Protein AF-A0AAJ2UQ32-F1 (afdb_monomer)

InterPro domains:
  IPR013517 FG-GAP repeat [PF13517] (198-259)
  IPR013517 FG-GAP repeat [PF13517] (308-376)
  IPR028994 Integrin alpha, N-terminal [G3DSA:2.130.10.130] (5-109)
  IPR028994 Integrin alpha, N-terminal [G3DSA:2.130.10.130] (181-383)
  IPR028994 Integrin alpha, N-terminal [SSF69318] (9-377)

Foldseek 3Di:
DPADDDLPAADAAAFAQAEPDACAQQRNHFHKFWWKAFQPPDDAPDPVQFGQIKIKIFAFALVGTDSSHIDIDGSPHPQADVDFWGFFWHWFQQQPSRHIWTQTPQKIFHGYRRGTDDIANRNFPDADWAQQALPSHIKGWGWDQPDDAQLQRIWTAIQADNADPNRHGPDIAAIHGLPQSVVVHDPRRSAWDWDWDFQQLPRRIKIWIFYPDLFAFTKIWIWRAHDDHRRTDPDTDIDGTADEKDWWQLQLPNTIKIKGAYQPTFNPDDVSVPDPPVGPQWIWIGHSDPDDIDIARLVAHRYWDWDALPLPNTIWIWHFHQLKIKTFHRHNVGTYNVPIDIAHDPVRPPNADSLQRGKDWRDWADRSPPNGTKTKIFGFSVSDDIGNRHTQWMWIDHRPDSDIHTDGPDRPPPDD

Solvent-accessible surface area (backbone atoms only — not comparable to full-atom values): 21615 Å² total; per-residue (Å²): 130,82,78,55,76,64,68,84,57,71,46,79,65,65,67,26,87,37,36,87,42,70,35,8,25,22,7,64,53,31,20,35,50,47,36,28,31,35,41,69,90,57,87,54,87,46,94,86,63,44,35,48,34,31,39,40,38,30,40,32,29,84,82,27,71,39,76,31,30,45,49,75,47,51,56,88,38,87,67,51,42,96,61,53,78,56,41,59,47,59,53,39,32,38,56,66,72,27,22,16,20,35,54,47,61,27,13,42,33,34,34,29,44,71,30,76,74,53,62,29,86,29,87,83,48,58,64,49,65,39,26,34,68,44,82,81,42,30,22,29,43,30,79,42,83,68,67,88,48,55,72,65,19,29,26,38,28,30,37,31,39,45,24,46,92,80,68,46,51,64,45,73,46,48,79,28,71,22,70,41,44,76,68,73,44,66,67,75,66,29,48,65,46,80,47,67,39,36,48,63,48,81,61,21,25,16,36,40,40,29,45,64,60,84,34,57,68,42,58,25,33,41,32,46,34,22,94,34,76,23,37,19,44,90,68,54,57,77,44,73,46,29,66,20,63,38,52,36,26,25,41,53,82,76,24,16,18,39,39,36,16,35,32,75,65,67,64,81,46,96,72,68,77,66,66,56,79,89,33,57,55,25,37,37,35,44,47,34,61,99,50,80,65,45,78,45,65,66,84,61,41,20,54,49,45,41,38,28,29,72,55,78,74,25,15,25,46,36,31,27,38,84,33,30,35,39,38,26,40,36,32,83,83,28,71,46,63,91,63,48,48,76,46,66,44,90,62,64,75,86,80,46,59,78,75,40,23,60,50,44,83,52,49,55,44,43,26,36,73,81,56,28,20,28,39,33,34,33,27,19,86,84,49,45,80,56,68,45,56,14,45,56,33,35,34,35,34,47,45,76,54,90,48,79,52,61,48,53,56,60,68,90,58,95,65,136

Secondary structure (DSSP, 8-state):
-PPPP---SPPPPP--S---STT-SS-SSS--EEEEEE-TTSPP--TT----EEEEEEPP-TT---TTSEEEE-TTSTTS-S---SEE--EE-SSSSSS-EEE-SSEEE---BTB---EEE-TT--SEEE-SSSSSS-EEEEEEE--SSGGGSEEEEEEESSPPTTS--SEEPPPEE-HHHHTT-S-TT--EEEEEE-SSSSSSPEEEEEE--SS--EEEEEE-BSSSGGGB-S--PEEEEESEEEEE-SSSSSS-EEEEE--------TTTT---TTTTT-EEEEPSSSPPPEEE--S--S-EEEE-SSSSSSPEEEEEETTEEEEEPP-TT---STT-EEEE-TTBTTTB-GGG---EEEEEE-SSSSSS-EEEEEE-TT---SGGG---EEEEEPTTS--EEEE------S--

Nearest PDB structures (foldseek):
  3sre-assembly1_A  TM=5.025E-01  e=5.076E-03  synthetic construct
  4q1u-assembly1_A  TM=4.813E-01  e=8.982E-03  hybrid
  6gmu-assembly1_A  TM=4.530E-01  e=6.247E-03  Homo sapiens
  1v04-assembly1_A  TM=5.105E-01  e=2.285E-02  Homo sapiens
  3srg-assembly1_A  TM=4.158E-01  e=3.352E-03  synthetic construct

Radius of gyration: 20.64 Å; Cα contacts (8 Å, |Δi|>4): 1176; chains: 1; bounding box: 50×51×58 Å

Structure (mmCIF, N/CA/C/O backbone):
data_AF-A0AAJ2UQ32-F1
#
_entry.id   AF-A0AAJ2UQ32-F1
#
loop_
_atom_site.group_PDB
_atom_site.id
_atom_site.type_symbol
_atom_site.label_atom_id
_atom_site.label_alt_id
_atom_site.label_comp_id
_atom_site.label_asym_id
_atom_site.label_entity_id
_atom_site.label_seq_id
_atom_site.pdbx_PDB_ins_code
_atom_site.Cartn_x
_atom_site.Cartn_y
_atom_site.Cartn_z
_atom_site.occupancy
_atom_site.B_iso_or_equiv
_atom_site.auth_seq_id
_atom_site.auth_comp_id
_atom_site.auth_asym_id
_atom_site.auth_atom_id
_atom_site.pdbx_PDB_model_num
ATOM 1 N N . LEU A 1 1 ? -12.342 20.508 19.564 1.00 30.36 1 LEU A N 1
ATOM 2 C CA . LEU A 1 1 ? -12.877 19.156 19.834 1.00 30.36 1 LEU A CA 1
ATOM 3 C C . LEU A 1 1 ? -11.964 18.574 20.886 1.00 30.36 1 LEU A C 1
ATOM 5 O O . LEU A 1 1 ? -10.768 18.510 20.626 1.00 30.36 1 LEU A O 1
ATOM 9 N N . ASP A 1 2 ? -12.484 18.287 22.076 1.00 24.38 2 ASP A N 1
ATOM 10 C CA . ASP A 1 2 ? -11.671 17.660 23.118 1.00 24.38 2 ASP A CA 1
ATOM 11 C C . ASP A 1 2 ? -11.138 16.322 22.582 1.00 24.38 2 ASP A C 1
ATOM 13 O O . ASP A 1 2 ? -11.898 15.600 21.927 1.0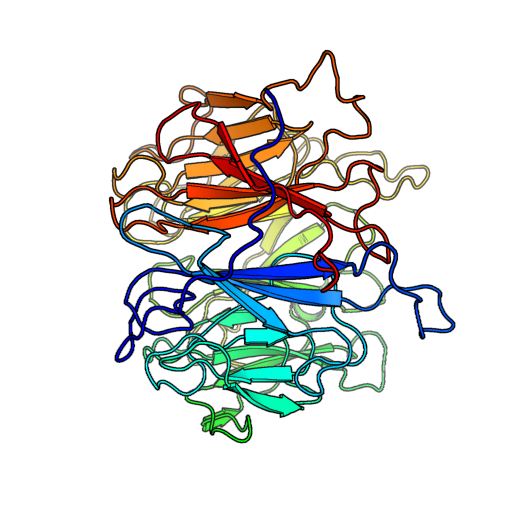0 24.38 2 ASP A O 1
ATOM 17 N N . PRO A 1 3 ? -9.843 16.007 22.768 1.00 32.59 3 PRO A N 1
ATOM 18 C CA . PRO A 1 3 ? -9.281 14.750 22.299 1.00 32.59 3 PRO A CA 1
ATOM 19 C C . PRO A 1 3 ? -10.086 13.597 22.896 1.00 32.59 3 PRO A C 1
ATOM 21 O O . PRO A 1 3 ? -10.308 13.549 24.109 1.00 32.59 3 PRO A O 1
ATOM 24 N N . VAL A 1 4 ? -10.548 12.700 22.020 1.00 36.00 4 VAL A N 1
ATOM 25 C CA . VAL A 1 4 ? -11.242 11.474 22.408 1.00 36.00 4 VAL A CA 1
ATOM 26 C C . VAL A 1 4 ? -10.389 10.782 23.462 1.00 36.00 4 VAL A C 1
ATOM 28 O O . VAL A 1 4 ? -9.192 10.559 23.273 1.00 36.00 4 VAL A O 1
ATOM 31 N N . THR A 1 5 ? -11.015 10.541 24.609 1.00 35.03 5 THR A N 1
ATOM 32 C CA . THR A 1 5 ? -10.413 9.955 25.800 1.00 35.03 5 THR A CA 1
ATOM 33 C C . THR A 1 5 ? -9.577 8.734 25.453 1.00 35.03 5 THR A C 1
ATOM 35 O O . THR A 1 5 ? -10.046 7.830 24.765 1.00 35.03 5 THR A O 1
ATOM 38 N N . THR A 1 6 ? -8.364 8.702 25.994 1.00 40.03 6 THR A N 1
ATOM 39 C CA . THR A 1 6 ? -7.440 7.575 25.963 1.00 40.03 6 THR A CA 1
ATOM 40 C C . THR A 1 6 ? -8.150 6.245 26.254 1.00 40.03 6 THR A C 1
ATOM 42 O O . THR A 1 6 ? -8.685 6.077 27.354 1.00 40.03 6 THR A O 1
ATOM 45 N N . PRO A 1 7 ? -8.134 5.272 25.329 1.00 41.94 7 PRO A N 1
ATOM 46 C CA . PRO A 1 7 ? -8.590 3.907 25.580 1.00 41.94 7 PRO A CA 1
ATOM 47 C C . PRO A 1 7 ? -7.756 3.231 26.685 1.00 41.94 7 PRO A C 1
ATOM 49 O O . PRO A 1 7 ? -6.704 2.642 26.420 1.00 41.94 7 PRO A O 1
ATOM 52 N N . SER A 1 8 ? -8.207 3.339 27.938 1.00 46.75 8 SER A N 1
ATOM 53 C CA . SER A 1 8 ? -7.511 2.802 29.122 1.00 46.75 8 SER A CA 1
ATOM 54 C C . SER A 1 8 ? -7.801 1.314 29.384 1.00 46.75 8 SER A C 1
ATOM 56 O O . SER A 1 8 ? -7.011 0.649 30.049 1.00 46.75 8 SER A O 1
ATOM 58 N N . ALA A 1 9 ? -8.879 0.754 28.826 1.00 50.78 9 ALA A N 1
ATOM 59 C CA . ALA A 1 9 ? -9.189 -0.671 28.937 1.00 50.78 9 ALA A CA 1
ATOM 60 C C . ALA A 1 9 ? -8.968 -1.377 27.594 1.00 50.78 9 ALA A C 1
ATOM 62 O O . ALA A 1 9 ? -9.496 -0.931 26.579 1.00 50.78 9 ALA A O 1
ATOM 63 N N . SER A 1 10 ? -8.202 -2.473 27.606 1.00 65.00 10 SER A N 1
ATOM 64 C CA . SER A 1 10 ? -8.170 -3.424 26.493 1.00 65.00 10 SER A CA 1
ATOM 65 C C . SER A 1 10 ? -9.403 -4.318 26.597 1.00 65.00 10 SER A C 1
ATOM 67 O O . SER A 1 10 ? -9.544 -5.045 27.584 1.00 65.00 10 SER A O 1
ATOM 69 N N . ALA A 1 11 ? -10.296 -4.271 25.613 1.00 74.50 11 ALA A N 1
ATOM 70 C CA . ALA A 1 11 ? -11.340 -5.276 25.461 1.00 74.50 11 ALA A CA 1
ATOM 71 C C . ALA A 1 11 ? -10.724 -6.610 24.982 1.00 74.50 11 ALA A C 1
ATOM 73 O O . ALA A 1 11 ? -9.610 -6.612 24.443 1.00 74.50 11 ALA A O 1
ATOM 74 N N . PRO A 1 12 ? -11.395 -7.758 25.201 1.00 81.25 12 PRO A N 1
ATOM 75 C CA . PRO A 1 12 ? -10.950 -9.032 24.648 1.00 81.25 12 PRO A CA 1
ATOM 76 C C . PRO A 1 12 ? -10.906 -8.992 23.118 1.00 81.25 12 PRO A C 1
ATOM 78 O O . PRO A 1 12 ? -11.833 -8.483 22.495 1.00 81.25 12 PRO A O 1
ATOM 81 N N . VAL A 1 13 ? -9.863 -9.583 22.534 1.00 84.19 13 VAL A N 1
ATOM 82 C CA . VAL A 1 13 ? -9.741 -9.764 21.080 1.00 84.19 13 VAL A CA 1
ATOM 83 C C . VAL A 1 13 ? -10.882 -10.665 20.582 1.00 84.19 13 VAL A C 1
ATOM 85 O O . VAL A 1 13 ? -11.048 -11.763 21.140 1.00 84.19 13 VAL A O 1
ATOM 88 N N . PRO A 1 14 ? -11.680 -10.235 19.585 1.00 86.81 14 PRO A N 1
ATOM 89 C CA . PRO A 1 14 ? -12.661 -11.099 18.942 1.00 86.81 14 PRO A CA 1
ATOM 90 C C . PRO A 1 14 ? -11.961 -12.301 18.311 1.00 86.81 14 PRO A C 1
ATOM 92 O O . PRO A 1 14 ? -10.811 -12.204 17.889 1.00 86.81 14 PRO A O 1
ATOM 95 N N . ARG A 1 15 ? -12.633 -13.453 18.297 1.00 89.44 15 ARG A N 1
ATOM 96 C CA . ARG A 1 15 ? -12.038 -14.689 17.787 1.00 89.44 15 ARG A CA 1
ATOM 97 C C . ARG A 1 15 ? -12.718 -15.133 16.516 1.00 89.44 15 ARG A C 1
ATOM 99 O O . ARG A 1 15 ? -13.908 -15.446 16.545 1.00 89.44 15 ARG A O 1
ATOM 106 N N . GLY A 1 16 ? -11.926 -15.236 15.466 1.00 88.12 16 GLY A N 1
ATOM 107 C CA . GLY A 1 16 ? -12.342 -15.729 14.176 1.00 88.12 16 GLY A CA 1
ATOM 108 C C . GLY A 1 16 ? -11.910 -17.157 13.869 1.00 88.12 16 GLY A C 1
ATOM 109 O O . GLY A 1 16 ? -11.142 -17.780 14.609 1.00 88.12 16 GLY A O 1
ATOM 110 N N . SER A 1 17 ? -12.405 -17.682 12.753 1.00 88.88 17 SER A N 1
ATOM 111 C CA . SER A 1 17 ? -12.054 -19.012 12.229 1.00 88.88 17 SER A CA 1
ATOM 112 C C . SER A 1 17 ? -11.222 -18.961 10.945 1.00 88.88 17 SER A C 1
ATOM 114 O O . SER A 1 17 ? -11.033 -20.004 10.322 1.00 88.88 17 SER A O 1
ATOM 116 N N . GLY A 1 18 ? -10.765 -17.767 10.562 1.00 88.38 18 GLY A N 1
ATOM 117 C CA . GLY A 1 18 ? -10.117 -17.486 9.286 1.00 8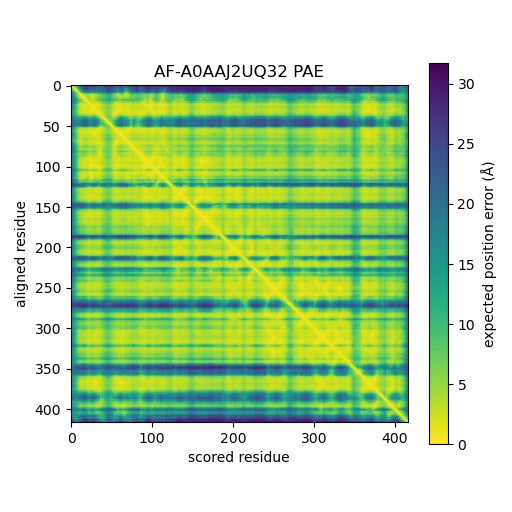8.38 18 GLY A CA 1
ATOM 118 C C . GLY A 1 18 ? -11.063 -16.748 8.334 1.00 88.38 18 GLY A C 1
ATOM 119 O O . GLY A 1 18 ? -12.286 -16.830 8.466 1.00 88.38 18 GLY A O 1
ATOM 120 N N . SER A 1 19 ? -10.486 -16.021 7.385 1.00 89.31 19 SER A N 1
ATOM 121 C CA . SER A 1 19 ? -11.124 -14.980 6.591 1.00 89.31 19 SER A CA 1
ATOM 122 C C . SER A 1 19 ? -10.452 -14.819 5.228 1.00 89.31 19 SER A C 1
ATOM 124 O O . SER A 1 19 ? -9.348 -15.293 4.989 1.00 89.31 19 SER A O 1
ATOM 126 N N . ARG A 1 20 ? -11.154 -14.145 4.314 1.00 84.69 20 ARG A N 1
ATOM 127 C CA . ARG A 1 20 ? -10.602 -13.650 3.041 1.00 84.69 20 ARG A CA 1
ATOM 128 C C . ARG A 1 20 ? -10.469 -12.129 3.019 1.00 84.69 20 ARG A C 1
ATOM 130 O O . ARG A 1 20 ? -10.075 -11.571 2.000 1.00 84.69 20 ARG A O 1
ATOM 137 N N . ALA A 1 21 ? -10.874 -11.454 4.09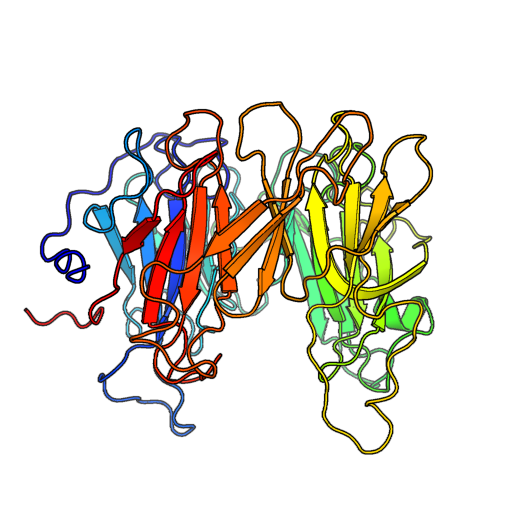4 1.00 84.25 21 ALA A N 1
ATOM 138 C CA . ALA A 1 21 ? -10.727 -10.016 4.202 1.00 84.25 21 ALA A CA 1
ATOM 139 C C . ALA A 1 21 ? -9.238 -9.667 4.294 1.00 84.25 21 ALA A C 1
ATOM 141 O O . ALA A 1 21 ? -8.479 -10.287 5.041 1.00 84.25 21 ALA A O 1
ATOM 142 N N . ALA A 1 22 ? -8.821 -8.666 3.523 1.00 85.56 22 ALA A N 1
ATOM 143 C CA . ALA A 1 22 ? -7.452 -8.186 3.569 1.00 85.56 22 ALA A CA 1
ATOM 144 C C . ALA A 1 22 ? -7.122 -7.656 4.974 1.00 85.56 22 ALA A C 1
ATOM 146 O O . ALA A 1 22 ? -7.891 -6.886 5.550 1.00 85.56 22 ALA A O 1
ATOM 147 N N . ALA A 1 23 ? -5.945 -8.025 5.485 1.00 92.69 23 ALA A N 1
ATOM 148 C CA . ALA A 1 23 ? -5.441 -7.630 6.801 1.00 92.69 23 ALA A CA 1
ATOM 149 C C . ALA A 1 23 ? -6.304 -8.029 8.010 1.00 92.69 23 ALA A C 1
ATOM 151 O O . ALA A 1 23 ? -6.255 -7.344 9.025 1.00 92.69 23 ALA A O 1
ATOM 152 N N . ASP A 1 24 ? -7.079 -9.103 7.928 1.00 96.06 24 ASP A N 1
ATOM 153 C CA . ASP A 1 24 ? -7.807 -9.650 9.074 1.00 96.06 24 ASP A CA 1
ATOM 154 C C . ASP A 1 24 ? -6.916 -10.626 9.867 1.00 96.06 24 ASP A C 1
ATOM 156 O O . ASP A 1 24 ? -6.761 -11.797 9.514 1.00 96.06 24 ASP A O 1
ATOM 160 N N . VAL A 1 25 ? -6.266 -10.124 10.917 1.00 96.62 25 VAL A N 1
ATOM 161 C CA . VAL A 1 25 ? -5.243 -10.848 11.687 1.00 96.62 25 VAL A CA 1
ATOM 162 C C . VAL A 1 25 ? -5.879 -11.838 12.661 1.00 96.62 25 VAL A C 1
ATOM 164 O O . VAL A 1 25 ? -5.279 -12.874 12.975 1.00 96.62 25 VAL A O 1
ATOM 167 N N . ASN A 1 26 ? -7.076 -11.534 13.176 1.00 95.19 26 ASN A N 1
ATOM 168 C CA . ASN A 1 26 ? -7.810 -12.418 14.087 1.00 95.19 26 ASN A CA 1
ATOM 169 C C . ASN A 1 26 ? -8.821 -13.348 13.393 1.00 95.19 26 ASN A C 1
ATOM 171 O O . ASN A 1 26 ? -9.404 -14.211 14.065 1.00 95.19 26 ASN A O 1
ATOM 175 N N . GLY A 1 27 ? -8.976 -13.213 12.076 1.00 95.19 27 GLY A N 1
ATOM 176 C CA . GLY A 1 27 ? -9.817 -14.017 11.197 1.00 95.19 27 GLY A CA 1
ATOM 177 C C . GLY A 1 27 ? -11.308 -13.858 11.475 1.00 95.19 27 GLY A C 1
ATOM 178 O O . GLY A 1 27 ? -12.051 -14.824 11.257 1.00 95.19 27 GLY A O 1
ATOM 179 N N . ASP A 1 28 ? -11.731 -12.745 12.091 1.00 94.44 28 ASP A N 1
ATOM 180 C CA . ASP A 1 28 ? -13.123 -12.497 12.513 1.00 94.44 28 ASP A CA 1
ATOM 181 C C . ASP A 1 28 ? -14.022 -11.947 11.394 1.00 94.44 28 ASP A C 1
ATOM 183 O O . ASP A 1 28 ? -15.197 -11.622 11.594 1.00 94.44 28 ASP A O 1
ATOM 187 N N . GLU A 1 29 ? -13.450 -11.963 10.201 1.00 94.31 29 GLU A N 1
ATOM 188 C CA . GLU A 1 29 ? -13.912 -11.480 8.930 1.00 94.31 29 GLU A CA 1
ATOM 189 C C . GLU A 1 29 ? -13.799 -9.966 8.725 1.00 94.31 29 GLU A C 1
ATOM 191 O O . GLU A 1 29 ? -13.935 -9.549 7.575 1.00 94.31 29 GLU A O 1
ATOM 196 N N . TYR A 1 30 ? -13.570 -9.145 9.752 1.00 94.94 30 TYR A N 1
ATOM 197 C CA . TYR A 1 30 ? -13.379 -7.700 9.604 1.00 94.94 30 TYR A CA 1
ATOM 198 C C . TYR A 1 30 ? -11.902 -7.390 9.383 1.00 94.94 30 TYR A C 1
ATOM 200 O O . TYR A 1 30 ? -11.022 -8.034 9.940 1.00 94.94 30 TYR A O 1
ATOM 208 N N . ALA A 1 31 ? -11.607 -6.401 8.544 1.00 94.94 31 ALA A N 1
ATOM 209 C CA . ALA A 1 31 ? -10.222 -6.000 8.373 1.00 94.94 31 ALA A CA 1
ATOM 210 C C . ALA A 1 31 ? -9.672 -5.379 9.663 1.00 94.94 31 ALA A C 1
ATOM 212 O O . ALA A 1 31 ? -10.383 -4.648 10.352 1.00 94.94 31 ALA A O 1
ATOM 213 N N . ASP A 1 32 ? -8.386 -5.589 9.937 1.00 94.75 32 ASP A N 1
ATOM 214 C CA . ASP A 1 32 ? -7.699 -4.969 11.063 1.00 94.75 32 ASP A CA 1
ATOM 215 C C . ASP A 1 32 ? -6.752 -3.860 10.602 1.00 94.75 32 ASP A C 1
ATOM 217 O O . ASP A 1 32 ? -6.238 -3.834 9.475 1.00 94.75 32 ASP A O 1
ATOM 221 N N . LEU A 1 33 ? -6.486 -2.928 11.515 1.00 92.81 33 LEU A N 1
ATOM 222 C CA . LEU A 1 33 ? -5.467 -1.904 11.339 1.00 92.81 33 LEU A CA 1
ATOM 223 C C . LEU A 1 33 ? -4.183 -2.325 12.055 1.00 92.81 33 LEU A C 1
ATOM 225 O O . LEU A 1 33 ? -4.141 -2.384 13.287 1.00 92.81 33 LEU A O 1
ATOM 229 N N . VAL A 1 34 ? -3.113 -2.530 11.285 1.00 91.56 34 VAL A N 1
ATOM 230 C CA . VAL A 1 34 ? -1.769 -2.813 11.805 1.00 91.56 34 VAL A CA 1
ATOM 231 C C . VAL A 1 34 ? -0.852 -1.618 11.576 1.00 91.56 34 VAL A C 1
ATOM 233 O O . VAL A 1 34 ? -0.729 -1.115 10.459 1.00 91.56 34 VAL A O 1
ATOM 236 N N . PHE A 1 35 ? -0.194 -1.153 12.635 1.00 87.50 35 PHE A N 1
ATOM 237 C CA . PHE A 1 35 ? 0.682 0.014 12.562 1.00 87.50 35 PHE A CA 1
ATOM 238 C C . PHE A 1 35 ? 1.846 -0.065 13.546 1.00 87.50 35 PHE A C 1
ATOM 240 O O . PHE A 1 35 ? 1.761 -0.667 14.619 1.00 87.50 35 PHE A O 1
ATOM 247 N N . ALA A 1 36 ? 2.930 0.609 13.187 1.00 84.38 36 ALA A N 1
ATOM 248 C CA . ALA A 1 36 ? 4.122 0.782 13.988 1.00 84.38 36 ALA A CA 1
ATOM 249 C C . ALA A 1 36 ? 4.207 2.235 14.490 1.00 84.38 36 ALA A C 1
ATOM 251 O O . ALA A 1 36 ? 4.143 3.174 13.697 1.00 84.38 36 ALA A O 1
ATOM 252 N N . ALA A 1 37 ? 4.360 2.437 15.801 1.00 78.88 37 ALA A N 1
ATOM 253 C CA . ALA A 1 37 ? 4.411 3.764 16.422 1.00 78.88 37 ALA A CA 1
ATOM 254 C C . ALA A 1 37 ? 5.644 3.923 17.331 1.00 78.88 37 ALA A C 1
ATOM 256 O O . ALA A 1 37 ? 5.989 2.994 18.069 1.00 78.88 37 ALA A O 1
ATOM 257 N N . PRO A 1 38 ? 6.319 5.087 17.332 1.00 74.69 38 PRO A N 1
ATOM 258 C CA . PRO A 1 38 ? 7.518 5.293 18.138 1.00 74.69 38 PRO A CA 1
ATOM 259 C C . PRO A 1 38 ? 7.199 5.243 19.639 1.00 74.69 38 PRO A C 1
ATOM 261 O O . PRO A 1 38 ? 6.176 5.755 20.099 1.00 74.69 38 PRO A O 1
ATOM 264 N N . ALA A 1 39 ? 8.106 4.693 20.450 1.00 71.31 39 ALA A N 1
ATOM 265 C CA . ALA A 1 39 ? 7.943 4.630 21.902 1.00 71.31 39 ALA A CA 1
ATOM 266 C C . ALA A 1 39 ? 8.249 5.967 22.596 1.00 71.31 39 ALA A C 1
ATOM 268 O O . ALA A 1 39 ? 9.244 6.128 23.305 1.00 71.31 39 ALA A O 1
ATOM 269 N N . ILE A 1 40 ? 7.389 6.966 22.387 1.00 63.38 40 ILE A N 1
ATOM 270 C CA . ILE A 1 40 ? 7.605 8.335 22.868 1.00 63.38 40 ILE A CA 1
ATOM 271 C C . ILE A 1 40 ? 7.699 8.401 24.400 1.00 63.38 40 ILE A C 1
ATOM 273 O O . ILE A 1 40 ? 6.720 8.224 25.127 1.00 63.38 40 ILE A O 1
ATOM 277 N N . GLY A 1 41 ? 8.878 8.790 24.893 1.00 57.78 41 GLY A N 1
ATOM 278 C CA . GLY A 1 41 ? 9.142 8.996 26.319 1.00 57.78 41 GLY A CA 1
ATOM 279 C C . GLY A 1 41 ? 9.594 7.747 27.073 1.00 57.78 41 GLY A C 1
ATOM 280 O O . GLY A 1 41 ? 9.818 7.849 28.277 1.00 57.78 41 GLY A O 1
ATOM 281 N N . GLU A 1 42 ? 9.759 6.617 26.386 1.00 61.59 42 GLU A N 1
ATOM 282 C CA . GLU A 1 42 ? 10.541 5.492 26.897 1.00 61.59 42 GLU A CA 1
ATOM 283 C C . GLU A 1 42 ? 12.040 5.745 26.636 1.00 61.59 42 GLU A C 1
ATOM 285 O O . GLU A 1 42 ? 12.390 6.408 25.649 1.00 61.59 42 GLU A O 1
ATOM 290 N N . PRO A 1 43 ? 12.949 5.268 27.507 1.00 54.97 43 PRO A N 1
ATOM 291 C CA . PRO A 1 43 ? 14.382 5.329 27.245 1.00 54.97 43 PRO A CA 1
ATOM 292 C C . PRO A 1 43 ? 14.702 4.577 25.948 1.00 54.97 43 PRO A C 1
ATOM 294 O O . PRO A 1 43 ? 14.373 3.399 25.829 1.00 54.97 43 PRO A O 1
ATOM 297 N N . SER A 1 44 ? 15.361 5.235 24.989 1.00 58.06 44 SER A N 1
ATOM 298 C CA . SER A 1 44 ? 15.959 4.497 23.875 1.00 58.06 44 SER A CA 1
ATOM 299 C C . SER A 1 44 ? 17.171 3.720 24.389 1.00 58.06 44 SER A C 1
ATOM 301 O O . SER A 1 44 ? 17.968 4.242 25.173 1.00 58.06 44 SER A O 1
ATOM 303 N N . THR A 1 45 ? 17.288 2.466 23.960 1.00 52.66 45 THR A N 1
ATOM 304 C CA . THR A 1 45 ? 18.494 1.651 24.155 1.00 52.66 45 THR A CA 1
ATOM 305 C C . THR A 1 45 ? 19.409 1.672 22.927 1.00 52.66 45 THR A C 1
ATOM 307 O O . THR A 1 45 ? 20.502 1.112 22.992 1.00 52.66 45 THR A O 1
ATOM 310 N N . ASP A 1 46 ? 18.999 2.337 21.838 1.00 59.56 46 ASP A N 1
ATOM 311 C CA . ASP A 1 46 ? 19.768 2.438 20.598 1.00 59.56 46 ASP A CA 1
ATOM 312 C C . ASP A 1 46 ? 20.802 3.585 20.702 1.00 59.56 46 ASP A C 1
ATOM 314 O O . ASP A 1 46 ? 20.424 4.732 20.980 1.00 59.56 46 ASP A O 1
ATOM 318 N N . PRO A 1 47 ? 22.107 3.309 20.503 1.00 54.00 47 PRO A N 1
ATOM 319 C CA . PRO A 1 47 ? 23.154 4.330 20.491 1.00 54.00 47 PRO A CA 1
ATOM 320 C C . PRO A 1 47 ? 22.970 5.411 19.411 1.00 54.00 47 PRO A C 1
ATOM 322 O O . PRO A 1 47 ? 23.498 6.509 19.593 1.00 54.00 47 PRO A O 1
ATOM 325 N N . ASP A 1 48 ? 22.201 5.144 18.350 1.00 57.66 48 ASP A N 1
ATOM 326 C CA . ASP A 1 48 ? 21.920 6.097 17.266 1.00 57.66 48 ASP A CA 1
ATOM 327 C C . ASP A 1 48 ? 20.764 7.065 17.606 1.00 57.66 48 ASP A C 1
ATOM 329 O O . ASP A 1 48 ? 20.456 7.983 16.847 1.00 57.66 48 ASP A O 1
ATOM 333 N N . GLY A 1 49 ? 20.119 6.902 18.771 1.00 53.41 49 GLY A N 1
ATOM 334 C CA . GLY A 1 49 ? 19.038 7.780 19.236 1.00 53.41 49 GLY A CA 1
ATOM 335 C C . GLY A 1 49 ? 17.671 7.518 18.590 1.00 53.41 49 GLY A C 1
ATOM 336 O O . GLY A 1 49 ? 16.703 8.230 18.889 1.00 53.41 49 GLY A O 1
ATOM 337 N N . GLU A 1 50 ? 17.554 6.487 17.749 1.00 58.47 50 GLU A N 1
ATOM 338 C CA . GLU A 1 50 ? 16.269 5.979 17.264 1.00 58.47 50 GLU A CA 1
ATOM 339 C C . GLU A 1 50 ? 15.463 5.403 18.434 1.00 58.47 50 GLU A C 1
ATOM 341 O O . GLU A 1 50 ? 16.009 4.774 19.341 1.00 58.47 50 GLU A O 1
ATOM 346 N N . ARG A 1 51 ? 14.151 5.660 18.480 1.00 62.72 51 ARG A N 1
ATOM 347 C CA . ARG A 1 51 ? 13.303 5.083 19.529 1.00 62.72 51 ARG A CA 1
ATOM 348 C C . ARG A 1 51 ? 12.827 3.719 19.073 1.00 62.72 51 ARG A C 1
ATOM 350 O O . ARG A 1 51 ? 12.327 3.573 17.968 1.00 62.72 51 ARG A O 1
ATOM 357 N N . SER A 1 52 ? 12.909 2.775 19.997 1.00 69.06 52 SER A N 1
ATOM 358 C CA . SER A 1 52 ? 12.133 1.546 20.030 1.00 69.06 52 SER A CA 1
ATOM 359 C C . SER A 1 52 ? 10.680 1.761 19.560 1.00 69.06 52 SER A C 1
ATOM 361 O O . SER A 1 52 ? 10.065 2.761 19.927 1.00 69.06 52 SER A O 1
ATOM 363 N N . THR A 1 53 ? 10.125 0.840 18.772 1.00 78.00 53 THR A N 1
ATOM 364 C CA . THR A 1 53 ? 8.806 0.991 18.124 1.00 78.00 53 THR A CA 1
ATOM 365 C C . THR A 1 53 ? 7.811 -0.028 18.683 1.00 78.00 53 THR A C 1
ATOM 367 O O . THR A 1 53 ? 8.149 -1.197 18.857 1.00 78.00 53 THR A O 1
ATOM 370 N N . TYR A 1 54 ? 6.593 0.413 18.998 1.00 81.44 54 TYR A N 1
ATOM 371 C CA . TYR A 1 54 ? 5.461 -0.462 19.311 1.00 81.44 54 TYR A CA 1
ATOM 372 C C . TYR A 1 54 ? 4.804 -0.932 18.017 1.00 81.44 54 TYR A C 1
ATOM 374 O O . TYR A 1 54 ? 4.670 -0.137 17.090 1.00 81.44 54 TYR A O 1
ATOM 382 N N . LEU A 1 55 ? 4.308 -2.168 17.992 1.00 86.56 55 LEU A N 1
ATOM 383 C CA . LEU A 1 55 ? 3.385 -2.629 16.955 1.00 86.56 55 LEU A CA 1
ATOM 384 C C . LEU A 1 55 ? 1.981 -2.758 17.554 1.00 86.56 55 LEU A C 1
ATOM 386 O O . LEU A 1 55 ? 1.779 -3.487 18.529 1.00 86.56 55 LEU A O 1
ATOM 390 N N . GLY A 1 56 ? 1.022 -2.034 16.988 1.00 87.31 56 GLY A N 1
ATOM 391 C CA . GLY A 1 56 ? -0.388 -2.093 17.350 1.00 87.31 56 GLY A CA 1
ATOM 392 C C . GLY A 1 56 ? -1.201 -2.847 16.303 1.00 87.31 56 GLY A C 1
ATOM 393 O O . GLY A 1 56 ? -0.999 -2.653 15.109 1.00 87.31 56 GLY A O 1
ATOM 394 N N . VAL A 1 57 ? -2.139 -3.669 16.770 1.00 90.62 57 VAL A N 1
ATOM 395 C CA . VAL A 1 57 ? -3.216 -4.260 15.963 1.00 90.62 57 VAL A CA 1
ATOM 396 C C . VAL A 1 57 ? -4.530 -3.800 16.573 1.00 90.62 57 VAL A C 1
ATOM 398 O O . VAL A 1 57 ? -4.815 -4.154 17.718 1.00 90.62 57 VAL A O 1
ATOM 401 N N . VAL A 1 58 ? -5.286 -2.964 15.865 1.00 90.50 58 VAL A N 1
ATOM 402 C CA . VAL A 1 58 ? -6.630 -2.524 16.268 1.00 90.50 58 VAL A CA 1
ATOM 403 C C . VAL A 1 58 ? -7.636 -3.310 15.451 1.00 90.50 58 VAL A C 1
ATOM 405 O O . VAL A 1 58 ? -7.582 -3.264 14.224 1.00 90.50 58 VAL A O 1
ATOM 408 N N . TYR A 1 59 ? -8.518 -4.022 16.148 1.00 91.56 59 TYR A N 1
ATOM 409 C CA . TYR A 1 59 ? -9.419 -4.965 15.503 1.00 91.56 59 TYR A CA 1
ATOM 410 C C . TYR A 1 59 ? -10.637 -4.262 14.905 1.00 91.56 59 TYR A C 1
ATOM 412 O O . TYR A 1 59 ? -11.227 -3.381 15.551 1.00 91.56 59 TYR A O 1
ATOM 420 N N . GLY A 1 60 ? -10.988 -4.651 13.680 1.00 92.00 60 GLY A N 1
ATOM 421 C CA . GLY A 1 60 ? -12.217 -4.233 13.015 1.00 92.00 60 GLY A CA 1
ATOM 422 C C . GLY A 1 60 ? -13.463 -4.815 13.681 1.00 92.00 60 GLY A C 1
ATOM 423 O O . GLY A 1 60 ? -13.402 -5.679 14.557 1.00 92.00 60 GLY A O 1
ATOM 424 N N . SER A 1 61 ? -14.631 -4.294 13.314 1.00 92.88 61 SER A N 1
ATOM 425 C CA . SER A 1 61 ? -15.923 -4.822 13.762 1.00 92.88 61 SER A CA 1
ATOM 426 C C . SER A 1 61 ? -17.048 -4.189 12.956 1.00 92.88 61 SER A C 1
ATOM 428 O O . SER A 1 61 ? -16.846 -3.144 12.364 1.00 92.88 61 SER A O 1
ATOM 430 N N . ALA A 1 62 ? -18.283 -4.679 13.081 1.00 92.62 62 ALA A N 1
ATOM 431 C CA . ALA A 1 62 ? -19.476 -4.036 12.500 1.00 92.62 62 ALA A CA 1
ATOM 432 C C . ALA A 1 62 ? -19.760 -2.586 12.976 1.00 92.62 62 ALA A C 1
ATOM 434 O O . ALA A 1 62 ? -20.819 -2.033 12.690 1.00 92.62 62 ALA A O 1
ATOM 435 N N . ARG A 1 63 ? -18.899 -2.004 13.819 1.00 88.19 63 ARG A N 1
ATOM 436 C CA . ARG A 1 63 ? -18.934 -0.596 14.247 1.00 88.19 63 ARG A CA 1
ATOM 437 C C . ARG A 1 63 ? -17.675 0.171 13.811 1.00 88.19 63 ARG A C 1
ATOM 439 O O . ARG A 1 63 ? -17.434 1.251 14.345 1.00 88.19 63 ARG A O 1
ATOM 446 N N . GLY A 1 64 ? -16.862 -0.420 12.942 1.00 88.25 64 GLY A N 1
ATOM 447 C CA . GLY A 1 64 ? -15.538 0.045 12.559 1.00 88.25 64 GLY A CA 1
ATOM 448 C C . GLY A 1 64 ? -14.469 -0.280 13.595 1.00 88.25 64 GLY A C 1
ATOM 449 O O . GLY A 1 64 ? -14.651 -1.116 14.492 1.00 88.25 64 GLY A O 1
ATOM 450 N N . LEU A 1 65 ? -13.341 0.413 13.454 1.00 87.88 65 LEU A N 1
ATOM 451 C CA . LEU A 1 65 ? -12.194 0.316 14.349 1.00 87.88 65 LEU A CA 1
ATOM 452 C C . LEU A 1 65 ? -12.540 0.838 15.751 1.00 87.88 65 LEU A C 1
ATOM 454 O O . LEU A 1 65 ? -12.989 1.973 15.921 1.00 87.88 65 LEU A O 1
ATOM 458 N N . ASP A 1 66 ? -12.244 0.042 16.779 1.00 82.12 66 ASP A N 1
ATOM 459 C CA . ASP A 1 66 ? -12.307 0.471 18.177 1.00 82.12 66 ASP A CA 1
ATOM 460 C C . ASP A 1 66 ? -10.923 0.318 18.819 1.00 82.12 66 ASP A C 1
ATOM 462 O O . ASP A 1 66 ? -10.514 -0.800 19.141 1.00 82.12 66 ASP A O 1
ATOM 466 N N . PRO A 1 67 ? -10.189 1.412 19.089 1.00 77.88 67 PRO A N 1
ATOM 467 C CA . PRO A 1 67 ? -8.849 1.318 19.653 1.00 77.88 67 PRO A CA 1
ATOM 468 C C . PRO A 1 67 ? -8.833 0.703 21.058 1.00 77.88 67 PRO A C 1
ATOM 470 O O . PRO A 1 67 ? -7.760 0.338 21.530 1.00 77.88 67 PRO A O 1
ATOM 473 N N . THR A 1 68 ? -9.962 0.569 21.767 1.00 77.62 68 THR A N 1
ATOM 474 C CA . THR A 1 68 ? -10.017 -0.203 23.025 1.00 77.62 68 THR A CA 1
ATOM 475 C C . THR A 1 68 ? -9.854 -1.705 22.783 1.00 77.62 68 THR A C 1
ATOM 477 O O . THR A 1 68 ? -9.364 -2.413 23.660 1.00 77.62 68 THR A O 1
ATOM 480 N N . THR A 1 69 ? -10.185 -2.198 21.594 1.00 84.62 69 THR A N 1
ATOM 481 C CA . THR A 1 69 ? -10.057 -3.603 21.203 1.00 84.62 69 THR A CA 1
ATOM 482 C C . THR A 1 69 ? -8.783 -3.754 20.382 1.00 84.62 69 THR A C 1
ATOM 484 O O . THR A 1 69 ? -8.789 -3.624 19.162 1.00 84.62 69 THR A O 1
ATOM 487 N N . ARG A 1 70 ? -7.648 -3.965 21.062 1.00 87.31 70 ARG A N 1
ATOM 488 C CA . ARG A 1 70 ? -6.331 -3.981 20.411 1.00 87.31 70 ARG A CA 1
ATOM 489 C C . ARG A 1 70 ? -5.349 -4.968 21.019 1.00 87.31 70 ARG A C 1
ATOM 491 O O . ARG A 1 70 ? -5.431 -5.305 22.197 1.00 87.31 70 ARG A O 1
ATOM 498 N N . THR A 1 71 ? -4.365 -5.377 20.229 1.00 87.50 71 THR A N 1
ATOM 499 C CA . THR A 1 71 ? -3.135 -6.025 20.698 1.00 87.50 71 THR A CA 1
ATOM 500 C C . THR A 1 71 ? -1.953 -5.083 20.528 1.00 87.50 71 THR A C 1
ATOM 502 O O . THR A 1 71 ? -1.899 -4.296 19.588 1.00 87.50 71 THR A O 1
ATOM 505 N N . VAL A 1 72 ? -1.017 -5.144 21.475 1.00 84.94 72 VAL A N 1
ATOM 506 C CA . VAL A 1 72 ? 0.187 -4.310 21.490 1.00 84.94 72 VAL A CA 1
ATOM 507 C C . VAL A 1 72 ? 1.388 -5.203 21.692 1.00 84.94 72 VAL A C 1
ATOM 509 O O . VAL A 1 72 ? 1.499 -5.861 22.730 1.00 84.94 72 VAL A O 1
ATOM 512 N N . ILE A 1 73 ? 2.297 -5.192 20.730 1.00 83.88 73 ILE A N 1
ATOM 513 C CA . ILE A 1 73 ? 3.611 -5.803 20.869 1.00 83.88 73 ILE A CA 1
ATOM 514 C C . ILE A 1 73 ? 4.586 -4.693 21.244 1.00 83.88 73 ILE A C 1
ATOM 516 O O . ILE A 1 73 ? 4.686 -3.663 20.572 1.00 83.88 73 ILE A O 1
ATOM 520 N N . LYS A 1 74 ? 5.237 -4.872 22.391 1.00 82.12 74 LYS A N 1
ATOM 521 C CA . LYS A 1 74 ? 6.163 -3.888 22.942 1.00 82.12 74 LYS A CA 1
ATOM 522 C C . LYS A 1 74 ? 7.532 -4.013 22.277 1.00 82.12 74 LYS A C 1
ATOM 524 O O . LYS A 1 74 ? 7.869 -5.098 21.818 1.00 82.12 74 LYS A O 1
ATOM 529 N N . PRO A 1 75 ? 8.349 -2.952 22.285 1.00 76.94 75 PRO A N 1
ATOM 530 C CA . PRO A 1 75 ? 9.649 -3.010 21.633 1.00 76.94 75 PRO A CA 1
ATOM 531 C C . PRO A 1 75 ? 10.650 -4.002 22.239 1.00 76.94 75 PRO A C 1
ATOM 533 O O . PRO A 1 75 ? 11.616 -4.366 21.582 1.00 76.94 75 PRO A O 1
ATOM 536 N N . ASP A 1 76 ? 10.464 -4.397 23.500 1.00 76.94 76 ASP A N 1
ATOM 537 C CA . ASP A 1 76 ? 11.284 -5.402 24.185 1.00 76.94 76 ASP A CA 1
ATOM 538 C C . ASP A 1 76 ? 10.803 -6.844 23.936 1.00 76.94 76 ASP A C 1
ATOM 540 O O . ASP A 1 76 ? 11.427 -7.798 24.405 1.00 76.94 76 ASP A O 1
ATOM 544 N N . ASP A 1 77 ? 9.702 -7.015 23.201 1.00 83.38 77 ASP A N 1
ATOM 545 C CA . ASP A 1 77 ? 9.184 -8.312 22.792 1.00 83.38 77 ASP A CA 1
ATOM 546 C C . ASP A 1 77 ? 10.021 -8.881 21.640 1.00 83.38 77 ASP A C 1
ATOM 548 O O . ASP A 1 77 ? 10.243 -8.231 20.619 1.00 83.38 77 ASP A O 1
ATOM 552 N N . THR A 1 78 ? 10.443 -10.137 21.775 1.00 81.38 78 THR A N 1
ATOM 553 C CA . THR A 1 78 ? 11.285 -10.831 20.789 1.00 81.38 78 THR A CA 1
ATOM 554 C C . THR A 1 78 ? 10.601 -11.059 19.441 1.00 81.38 78 THR A C 1
ATOM 556 O O . THR A 1 78 ? 11.245 -11.538 18.513 1.00 81.38 78 THR A O 1
ATOM 559 N N . ARG A 1 79 ? 9.296 -10.779 19.334 1.00 82.62 79 ARG A N 1
ATOM 560 C CA . ARG A 1 79 ? 8.558 -10.819 18.068 1.00 82.62 79 ARG A CA 1
ATOM 561 C C . ARG A 1 79 ? 8.871 -9.647 17.143 1.00 82.62 79 ARG A C 1
ATOM 563 O O . ARG A 1 79 ? 8.591 -9.752 15.954 1.00 82.62 79 ARG A O 1
ATOM 570 N N . LEU A 1 80 ? 9.432 -8.554 17.657 1.00 82.44 80 LEU A N 1
ATOM 571 C CA . LEU A 1 80 ? 9.831 -7.417 16.833 1.00 82.44 80 LEU A CA 1
ATOM 572 C C . LEU A 1 80 ? 11.326 -7.477 16.488 1.00 82.44 80 LEU A C 1
ATOM 574 O O . LEU A 1 80 ? 12.135 -7.897 17.320 1.00 82.44 80 LEU A O 1
ATOM 578 N N . PRO A 1 81 ? 11.720 -7.018 15.285 1.00 81.38 81 PRO A N 1
ATOM 579 C CA . PRO A 1 81 ? 13.122 -6.760 14.987 1.00 81.38 81 PRO A CA 1
ATOM 580 C C . PRO A 1 81 ? 13.683 -5.669 15.902 1.00 81.38 81 PRO A C 1
ATOM 582 O O . PRO A 1 81 ? 12.956 -4.844 16.454 1.00 81.38 81 PRO A O 1
ATOM 585 N N . SER A 1 82 ? 15.013 -5.592 15.971 1.00 75.38 82 SER A N 1
ATOM 586 C CA . SER A 1 82 ? 15.706 -4.509 16.678 1.00 75.38 82 SER A CA 1
ATOM 587 C C . SER A 1 82 ? 15.358 -3.119 16.139 1.00 75.38 82 SER A C 1
ATOM 589 O O . SER A 1 82 ? 15.459 -2.142 16.875 1.00 75.38 82 SER A O 1
ATOM 591 N N . ARG A 1 83 ? 14.968 -3.027 14.860 1.00 76.25 83 ARG A N 1
ATOM 592 C CA . ARG A 1 83 ? 14.504 -1.798 14.211 1.00 76.25 83 ARG A CA 1
ATOM 593 C C . ARG A 1 83 ? 13.253 -2.079 13.393 1.00 76.25 83 ARG A C 1
ATOM 595 O O . ARG A 1 83 ? 13.262 -2.954 12.534 1.00 76.25 83 ARG A O 1
ATOM 602 N N . LEU A 1 84 ? 12.205 -1.306 13.658 1.00 80.00 84 LEU A N 1
ATOM 603 C CA . LEU A 1 84 ? 10.967 -1.286 12.889 1.00 80.00 84 LEU A CA 1
ATOM 604 C C . LEU A 1 84 ? 10.613 0.170 12.600 1.00 80.00 84 LEU A C 1
ATOM 606 O O . LEU A 1 84 ? 10.439 0.963 13.531 1.00 80.00 84 LEU A O 1
ATOM 610 N N . THR A 1 85 ? 10.512 0.511 11.320 1.00 79.50 85 THR A N 1
ATOM 611 C CA . THR A 1 85 ? 10.144 1.855 10.872 1.00 79.50 85 THR A CA 1
ATOM 612 C C . THR A 1 85 ? 8.707 2.176 11.300 1.00 79.50 85 THR A C 1
ATOM 614 O O . THR A 1 85 ? 7.815 1.365 11.048 1.00 79.50 85 THR A O 1
ATOM 617 N N . PRO A 1 86 ? 8.449 3.326 11.950 1.00 78.62 86 PRO A N 1
ATOM 618 C CA . PRO A 1 86 ? 7.088 3.775 12.232 1.00 78.62 86 PRO A CA 1
ATOM 619 C C . PRO A 1 86 ? 6.262 3.985 10.955 1.00 78.62 86 PRO A C 1
ATOM 621 O O . PRO A 1 86 ? 6.788 4.487 9.965 1.00 78.62 86 PRO A O 1
ATOM 624 N N . GLY A 1 87 ? 4.966 3.670 11.000 1.00 78.62 87 GLY A N 1
ATOM 625 C CA . GLY A 1 87 ? 4.048 3.789 9.863 1.00 78.62 87 GLY A CA 1
ATOM 626 C C . GLY A 1 87 ? 3.108 2.591 9.719 1.00 78.62 87 GLY A C 1
ATOM 627 O O . GLY A 1 87 ? 2.964 1.786 10.641 1.00 78.62 87 GLY A O 1
ATOM 628 N N . GLY A 1 88 ? 2.447 2.487 8.565 1.00 83.19 88 GLY A N 1
ATOM 629 C CA . GLY A 1 88 ? 1.693 1.287 8.196 1.00 83.19 88 GLY A CA 1
ATOM 630 C C . GLY A 1 88 ? 2.627 0.087 8.023 1.00 83.19 88 GLY A C 1
ATOM 631 O O . GLY A 1 88 ? 3.748 0.234 7.535 1.00 83.19 88 GLY A O 1
ATOM 632 N N . VAL A 1 89 ? 2.176 -1.094 8.443 1.00 89.12 89 VAL A N 1
ATOM 633 C CA . VAL A 1 89 ? 2.935 -2.344 8.300 1.00 89.12 89 VAL A CA 1
ATOM 634 C C . VAL A 1 89 ? 2.162 -3.273 7.366 1.00 89.12 89 VAL A C 1
ATOM 636 O O . VAL A 1 89 ? 0.980 -3.505 7.629 1.00 89.12 89 VAL A O 1
ATOM 639 N N . PRO A 1 90 ? 2.779 -3.798 6.290 1.00 91.62 90 PRO A N 1
ATOM 640 C CA . PRO A 1 90 ? 2.091 -4.693 5.369 1.00 91.62 90 PRO A CA 1
ATOM 641 C C . PRO A 1 90 ? 1.593 -5.960 6.063 1.00 91.62 90 PRO A C 1
ATOM 643 O O . PRO A 1 90 ? 2.247 -6.495 6.968 1.00 91.62 90 PRO A O 1
ATOM 646 N N . THR A 1 91 ? 0.455 -6.457 5.589 1.00 94.00 91 THR A N 1
ATOM 647 C CA . THR A 1 91 ? -0.133 -7.714 6.038 1.00 94.00 91 THR A CA 1
ATOM 648 C C . THR A 1 91 ? -0.600 -8.557 4.861 1.00 94.00 91 THR A C 1
ATOM 650 O O . THR A 1 91 ? -1.011 -8.017 3.835 1.00 94.00 91 THR A O 1
ATOM 653 N N . ALA A 1 92 ? -0.521 -9.876 5.010 1.00 94.62 92 ALA A N 1
ATOM 654 C CA . ALA A 1 92 ? -0.948 -10.857 4.015 1.00 94.62 92 ALA A CA 1
ATOM 655 C C . ALA A 1 92 ? -1.090 -12.233 4.676 1.00 94.62 92 ALA A C 1
ATOM 657 O O . ALA A 1 92 ? -0.330 -12.529 5.589 1.00 94.62 92 ALA A O 1
ATOM 658 N N . ASP A 1 93 ? -2.030 -13.066 4.230 1.00 95.81 93 ASP A N 1
ATOM 659 C CA . ASP A 1 93 ? -2.130 -14.475 4.653 1.00 95.81 93 ASP A CA 1
ATOM 660 C C . ASP A 1 93 ? -1.060 -15.302 3.922 1.00 95.81 93 ASP A C 1
ATOM 662 O O . ASP A 1 93 ? -1.304 -15.855 2.847 1.00 95.81 93 ASP A O 1
ATOM 666 N N . LEU A 1 94 ? 0.166 -15.295 4.451 1.00 94.56 94 LEU A N 1
ATOM 667 C CA . LEU A 1 94 ? 1.327 -15.856 3.764 1.00 94.56 94 LEU A CA 1
ATOM 668 C C . LEU A 1 94 ? 1.318 -17.379 3.805 1.00 94.56 94 LEU A C 1
ATOM 670 O O . LEU A 1 94 ? 1.813 -18.011 2.874 1.00 94.56 94 LEU A O 1
ATOM 674 N N . ASP A 1 95 ? 0.796 -17.995 4.864 1.00 94.25 95 ASP A N 1
ATOM 675 C CA . ASP A 1 95 ? 0.740 -19.454 4.970 1.00 94.25 95 ASP A CA 1
ATOM 676 C C . ASP A 1 95 ? -0.589 -20.073 4.512 1.00 94.25 95 ASP A C 1
ATOM 678 O O . ASP A 1 95 ? -0.703 -21.303 4.454 1.00 94.25 95 ASP A O 1
ATOM 682 N N . GLY A 1 96 ? -1.550 -19.246 4.094 1.00 95.06 96 GLY A N 1
ATOM 683 C CA . GLY A 1 96 ? -2.839 -19.675 3.558 1.00 95.06 96 GLY A CA 1
ATOM 684 C C . GLY A 1 96 ? -3.746 -20.288 4.624 1.00 95.06 96 GLY A C 1
ATOM 685 O O . GLY A 1 96 ? -4.535 -21.188 4.310 1.00 95.06 96 GLY A O 1
ATOM 686 N N . ASP A 1 97 ? -3.592 -19.888 5.889 1.00 94.62 97 ASP A N 1
ATOM 687 C CA . ASP A 1 97 ? -4.381 -20.407 7.007 1.00 94.62 97 ASP A CA 1
ATOM 688 C C . ASP A 1 97 ? -5.684 -19.622 7.248 1.00 94.62 97 ASP A C 1
ATOM 690 O O . ASP A 1 97 ? -6.501 -20.025 8.087 1.00 94.62 97 ASP A O 1
ATOM 694 N N . GLY A 1 98 ? -5.908 -18.554 6.478 1.00 94.88 98 GLY A N 1
ATOM 695 C CA . GLY A 1 98 ? -7.046 -17.652 6.576 1.00 94.88 98 GLY A CA 1
ATOM 696 C C . GLY A 1 98 ? -6.850 -16.507 7.570 1.00 94.88 98 GLY A C 1
ATOM 697 O O . GLY A 1 98 ? -7.810 -15.787 7.834 1.00 94.88 98 GLY A O 1
ATOM 698 N N . TYR A 1 99 ? -5.673 -16.326 8.159 1.00 96.38 99 TYR A N 1
ATOM 699 C CA . TYR A 1 99 ? -5.381 -15.212 9.054 1.00 96.38 99 TYR A CA 1
ATOM 700 C C . TYR A 1 99 ? -4.287 -14.348 8.434 1.00 96.38 99 TYR A C 1
ATOM 702 O O . TYR A 1 99 ? -3.236 -14.836 8.039 1.00 96.38 99 TYR A O 1
ATOM 710 N N . ALA A 1 100 ? -4.503 -13.038 8.365 1.00 96.25 100 ALA A N 1
ATOM 711 C CA . ALA A 1 100 ? -3.469 -12.150 7.865 1.00 96.25 100 ALA A CA 1
ATOM 712 C C . ALA A 1 100 ? -2.260 -12.131 8.815 1.00 96.25 100 ALA A C 1
ATOM 714 O O . ALA A 1 100 ? -2.384 -11.898 10.022 1.00 96.25 100 ALA A O 1
ATOM 715 N N . ASP A 1 101 ? -1.076 -12.309 8.247 1.00 95.06 101 ASP A N 1
ATOM 716 C CA . ASP A 1 101 ? 0.207 -12.210 8.927 1.00 95.06 101 ASP A CA 1
ATOM 717 C C . ASP A 1 101 ? 0.791 -10.810 8.788 1.00 95.06 101 ASP A C 1
ATOM 719 O O . ASP A 1 101 ? 0.417 -10.046 7.900 1.00 95.06 101 ASP A O 1
ATOM 723 N N . ILE A 1 102 ? 1.735 -10.461 9.661 1.00 94.06 102 ILE A N 1
ATOM 724 C CA . ILE A 1 102 ? 2.331 -9.123 9.719 1.00 94.06 102 ILE A CA 1
ATOM 725 C C . ILE A 1 102 ? 3.801 -9.172 9.298 1.00 94.06 102 ILE A C 1
ATOM 727 O O . ILE A 1 102 ? 4.611 -9.865 9.919 1.00 94.06 102 ILE A O 1
ATOM 731 N N . LEU A 1 103 ? 4.162 -8.366 8.296 1.00 91.75 103 LEU A N 1
ATOM 732 C CA . LEU A 1 103 ? 5.523 -8.227 7.767 1.00 91.75 103 LEU A CA 1
ATOM 733 C C . LEU A 1 103 ? 6.281 -7.094 8.480 1.00 91.75 103 LEU A C 1
ATOM 735 O O . LEU A 1 103 ? 6.414 -5.977 7.980 1.00 91.75 103 LEU A O 1
ATOM 7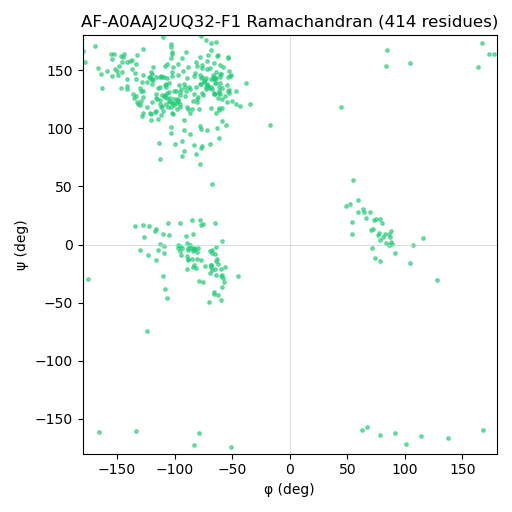39 N N . ALA A 1 104 ? 6.800 -7.377 9.673 1.00 88.06 104 ALA A N 1
ATOM 740 C CA . ALA A 1 104 ? 7.468 -6.404 10.534 1.00 88.06 104 ALA A CA 1
ATOM 741 C C . ALA A 1 104 ? 8.995 -6.387 10.320 1.00 88.06 104 ALA A C 1
ATOM 743 O O . ALA A 1 104 ? 9.746 -6.914 11.137 1.00 88.06 104 ALA A O 1
ATOM 744 N N . GLY A 1 105 ? 9.472 -5.776 9.229 1.00 76.56 105 GLY A N 1
ATOM 745 C CA . GLY A 1 105 ? 10.893 -5.419 9.058 1.00 76.56 105 GLY A CA 1
ATOM 746 C C . GLY A 1 105 ? 11.877 -6.590 9.213 1.00 76.56 105 GLY A C 1
ATOM 747 O O . GLY A 1 105 ? 12.777 -6.546 10.052 1.00 76.56 105 GLY A O 1
ATOM 748 N N . GLY A 1 106 ? 11.692 -7.663 8.436 1.00 77.38 106 GLY A N 1
ATOM 749 C CA . GLY A 1 106 ? 12.495 -8.891 8.545 1.00 77.38 106 GLY A CA 1
ATOM 750 C C . GLY A 1 106 ? 11.981 -9.891 9.586 1.00 77.38 106 GLY A C 1
ATOM 751 O O . GLY A 1 106 ? 12.673 -10.856 9.909 1.00 77.38 106 GLY A O 1
ATOM 752 N N . HIS A 1 107 ? 10.794 -9.662 10.147 1.00 86.25 107 HIS A N 1
ATOM 753 C CA . HIS A 1 107 ? 10.040 -10.650 10.917 1.00 86.25 107 HIS A CA 1
ATOM 754 C C . HIS A 1 107 ? 8.691 -10.882 10.245 1.00 86.25 107 HIS A C 1
ATOM 756 O O . HIS A 1 107 ? 8.069 -9.937 9.763 1.00 86.25 107 HIS A O 1
ATOM 762 N N . VAL A 1 108 ? 8.234 -12.132 10.260 1.00 91.44 108 VAL A N 1
ATOM 763 C CA . VAL A 1 108 ? 6.833 -12.470 9.989 1.00 91.44 108 VAL A CA 1
ATOM 764 C C . VAL A 1 108 ? 6.196 -12.832 11.318 1.00 91.44 108 VAL A C 1
ATOM 766 O O . VAL A 1 108 ? 6.655 -13.761 11.989 1.00 91.44 108 VAL A O 1
ATOM 769 N N . ILE A 1 109 ? 5.180 -12.075 11.720 1.00 92.62 109 ILE A N 1
ATOM 770 C CA . ILE A 1 109 ? 4.392 -12.349 12.921 1.00 92.62 109 ILE A CA 1
ATOM 771 C C . ILE A 1 109 ? 3.079 -12.966 12.464 1.00 92.62 109 ILE A C 1
ATOM 773 O O . ILE A 1 109 ? 2.272 -12.294 11.826 1.00 92.62 109 ILE A O 1
ATOM 777 N N . TRP A 1 110 ? 2.887 -14.237 12.794 1.00 93.50 110 TRP A N 1
ATOM 778 C CA . TRP A 1 110 ? 1.758 -15.013 12.311 1.00 93.50 110 TRP A CA 1
ATOM 779 C C . TRP A 1 110 ? 0.446 -14.590 12.973 1.00 93.50 110 TRP A C 1
ATOM 781 O O . TRP A 1 110 ? 0.380 -14.452 14.208 1.00 93.50 110 TRP A O 1
ATOM 791 N N . GLY A 1 111 ? -0.593 -14.460 12.150 1.00 94.19 111 GLY A N 1
ATOM 792 C CA . GLY A 1 111 ? -1.970 -14.247 12.566 1.00 94.19 111 GLY A CA 1
ATOM 793 C C . GLY A 1 111 ? -2.577 -15.464 13.268 1.00 94.19 111 GLY A C 1
ATOM 794 O O . GLY A 1 111 ? -1.978 -16.545 13.404 1.00 94.19 111 GLY A O 1
ATOM 795 N N . GLY A 1 112 ? -3.783 -15.283 13.796 1.00 93.75 112 GLY A N 1
ATOM 796 C CA . GLY A 1 112 ? -4.518 -16.363 14.437 1.00 93.75 112 GLY A CA 1
ATOM 797 C C . GLY A 1 112 ? -5.725 -15.886 15.236 1.00 93.75 112 GLY A C 1
ATOM 798 O O . GLY A 1 112 ? -5.875 -14.701 15.505 1.00 93.75 112 GLY A O 1
ATOM 799 N N . PRO A 1 113 ? -6.551 -16.809 15.754 1.00 90.94 113 PRO A N 1
ATOM 800 C CA . PRO A 1 113 ? -7.868 -16.513 16.333 1.00 90.94 113 PRO A CA 1
ATOM 801 C C . PRO A 1 113 ? -7.858 -15.643 17.597 1.00 90.94 113 PRO A C 1
ATOM 803 O O . PRO A 1 113 ? -8.909 -15.393 18.173 1.00 90.94 113 PRO A O 1
ATOM 806 N N . ALA A 1 114 ? -6.697 -15.250 18.113 1.00 86.44 114 ALA A N 1
ATOM 807 C CA . ALA A 1 114 ? -6.567 -14.335 19.245 1.00 86.44 114 ALA A CA 1
ATOM 808 C C . ALA A 1 114 ? -5.632 -13.155 18.927 1.00 86.44 114 ALA A C 1
ATOM 810 O O . ALA A 1 114 ? -5.157 -12.496 19.854 1.00 86.44 114 ALA A O 1
ATOM 811 N N . GLY A 1 115 ? -5.362 -12.919 17.642 1.00 88.19 115 GLY A N 1
ATOM 812 C CA . GLY A 1 115 ? -4.382 -11.962 17.161 1.00 88.19 115 GLY A CA 1
ATOM 813 C C . GLY A 1 115 ? -2.985 -12.554 16.936 1.00 88.19 115 GLY A C 1
ATOM 814 O O . GLY A 1 115 ? -2.822 -13.779 16.882 1.00 88.19 115 GLY A O 1
ATOM 815 N N . PRO A 1 116 ? -1.960 -11.684 16.855 1.00 91.44 116 PRO A N 1
ATOM 816 C CA . PRO A 1 116 ? -0.580 -12.076 16.581 1.00 91.44 116 PRO A CA 1
ATOM 817 C C . PRO A 1 116 ? -0.015 -13.020 17.648 1.00 91.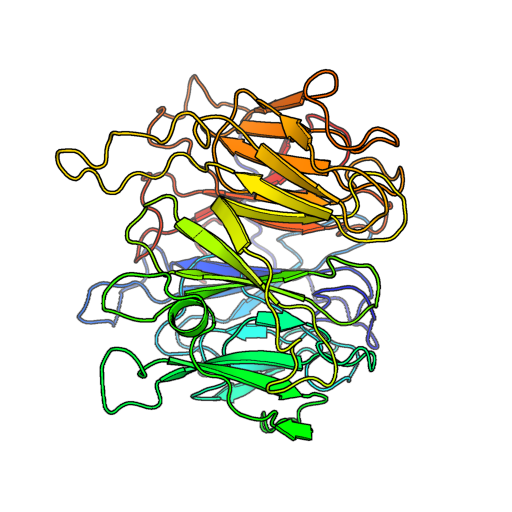44 116 PRO A C 1
ATOM 819 O O . PRO A 1 116 ? -0.041 -12.706 18.846 1.00 91.44 116 PRO A O 1
ATOM 822 N N . ARG A 1 117 ? 0.566 -14.147 17.227 1.00 81.06 117 ARG A N 1
ATOM 823 C CA . ARG A 1 117 ? 1.010 -15.218 18.141 1.00 81.06 117 ARG A CA 1
ATOM 824 C C . ARG A 1 117 ? 2.483 -15.581 18.008 1.00 81.06 117 ARG A C 1
ATOM 826 O O . ARG A 1 117 ? 3.283 -15.240 18.879 1.00 81.06 117 ARG A O 1
ATOM 833 N N . ASP A 1 118 ? 2.807 -16.279 16.933 1.00 81.62 118 ASP A N 1
ATOM 834 C CA . ASP A 1 118 ? 4.096 -16.890 16.661 1.00 81.62 118 ASP A CA 1
ATOM 835 C C . ASP A 1 118 ? 4.906 -15.947 15.766 1.00 81.62 118 ASP A C 1
ATOM 837 O O . ASP A 1 118 ? 4.342 -15.132 15.040 1.00 81.62 118 ASP A O 1
ATOM 841 N N . VAL A 1 119 ? 6.232 -16.041 15.809 1.00 83.81 119 VAL A N 1
ATOM 842 C CA . VAL A 1 119 ? 7.106 -15.212 14.977 1.00 83.81 119 VAL A CA 1
ATOM 843 C C . VAL A 1 119 ? 8.176 -16.059 14.326 1.00 83.81 119 VAL A C 1
ATOM 845 O O . VAL A 1 119 ? 8.751 -16.951 14.955 1.00 83.81 119 VAL A O 1
ATOM 848 N N . VAL A 1 120 ? 8.493 -15.724 13.085 1.00 82.06 120 VAL A N 1
ATOM 849 C CA . VAL A 1 120 ? 9.728 -16.154 12.445 1.00 82.06 120 VAL A CA 1
ATOM 850 C C . VAL A 1 120 ? 10.615 -14.931 12.285 1.00 82.06 120 VAL A C 1
ATOM 852 O O . VAL A 1 120 ? 10.272 -14.030 11.514 1.00 82.06 120 VAL A O 1
ATOM 855 N N . PRO A 1 121 ? 11.774 -14.893 12.970 1.00 74.06 121 PRO A N 1
ATOM 856 C CA . PRO A 1 121 ? 12.870 -14.028 12.576 1.00 74.06 121 PRO A CA 1
ATOM 857 C C . PRO A 1 121 ? 13.316 -14.485 11.194 1.00 74.06 121 PRO A C 1
ATOM 859 O O . PRO A 1 121 ? 13.997 -15.498 11.027 1.00 74.06 121 PRO A O 1
ATOM 862 N N . ALA A 1 122 ? 12.874 -13.760 10.186 1.00 63.09 122 ALA A N 1
ATOM 863 C CA . ALA A 1 122 ? 13.116 -14.089 8.809 1.00 63.09 122 ALA A CA 1
ATOM 864 C C . ALA A 1 122 ? 14.023 -13.007 8.248 1.00 63.09 122 ALA A C 1
ATOM 866 O O . ALA A 1 122 ? 13.599 -12.136 7.492 1.00 63.09 122 ALA A O 1
ATOM 867 N N . ALA A 1 123 ? 15.297 -13.048 8.651 1.00 54.88 123 ALA A N 1
ATOM 868 C CA . ALA A 1 123 ? 16.317 -12.234 8.012 1.00 54.88 123 ALA A CA 1
ATOM 869 C C . ALA A 1 123 ? 16.273 -12.571 6.514 1.00 54.88 123 ALA A C 1
ATOM 871 O O . ALA A 1 123 ? 16.751 -13.643 6.141 1.00 54.88 123 ALA A O 1
ATOM 872 N N . LYS A 1 124 ? 15.670 -11.674 5.711 1.00 58.66 124 LYS A N 1
ATOM 873 C CA . LYS A 1 124 ? 15.358 -11.749 4.261 1.00 58.66 124 LYS A CA 1
ATOM 874 C C . LYS A 1 124 ? 13.891 -11.959 3.843 1.00 58.66 124 LYS A C 1
ATOM 876 O O . LYS A 1 124 ? 13.649 -11.953 2.642 1.00 58.66 124 LYS A O 1
ATOM 881 N N . LEU A 1 125 ? 12.914 -12.082 4.745 1.00 66.94 125 LEU A N 1
ATOM 882 C CA . LEU A 1 125 ? 11.511 -11.862 4.362 1.00 66.94 125 LEU A CA 1
ATOM 883 C C . LEU A 1 125 ? 11.174 -10.392 4.614 1.00 66.94 125 LEU A C 1
ATOM 885 O O . LEU A 1 125 ? 10.953 -9.952 5.740 1.00 66.94 125 LEU A O 1
ATOM 889 N N . GLY A 1 126 ? 11.241 -9.628 3.535 1.00 72.00 126 GLY A N 1
ATOM 890 C CA . GLY A 1 126 ? 10.666 -8.297 3.393 1.00 72.00 126 GLY A CA 1
ATOM 891 C C . GLY A 1 126 ? 9.930 -8.255 2.059 1.00 72.00 126 GLY A C 1
ATOM 892 O O . GLY A 1 126 ? 9.656 -9.309 1.491 1.00 72.00 126 GLY A O 1
ATOM 893 N N . GLY A 1 127 ? 9.664 -7.063 1.538 1.00 86.06 127 GLY A N 1
ATOM 894 C CA . GLY A 1 127 ? 9.065 -6.906 0.216 1.00 86.06 127 GLY A CA 1
ATOM 895 C C . GLY A 1 127 ? 7.575 -6.601 0.245 1.00 86.06 127 GLY A C 1
ATOM 896 O O . GLY A 1 127 ? 7.003 -6.307 1.296 1.00 86.06 127 GLY A O 1
ATOM 897 N N . VAL A 1 128 ? 6.977 -6.620 -0.941 1.00 92.38 128 VAL A N 1
ATOM 898 C CA . VAL A 1 128 ? 5.583 -6.239 -1.159 1.00 92.38 128 VAL A CA 1
ATOM 899 C C . VAL A 1 128 ? 4.751 -7.508 -1.354 1.00 92.38 128 VAL A C 1
ATOM 901 O O . VAL A 1 128 ? 5.097 -8.301 -2.234 1.00 92.38 128 VAL A O 1
ATOM 904 N N . PRO A 1 129 ? 3.707 -7.738 -0.536 1.00 94.50 129 PRO A N 1
ATOM 905 C CA . PRO A 1 129 ? 2.807 -8.865 -0.732 1.00 94.50 129 PRO A CA 1
ATOM 906 C C . PRO A 1 129 ? 1.901 -8.671 -1.949 1.00 94.50 129 PRO A C 1
ATOM 908 O O . PRO A 1 129 ? 1.565 -7.542 -2.310 1.00 94.50 129 PRO A O 1
ATOM 911 N N . GLY A 1 130 ? 1.509 -9.785 -2.555 1.00 94.50 130 GLY A N 1
ATOM 912 C CA . GLY A 1 130 ? 0.617 -9.863 -3.709 1.00 94.50 130 GLY A CA 1
ATOM 913 C C . GLY A 1 130 ? 0.456 -11.314 -4.150 1.00 94.50 130 GLY A C 1
ATOM 914 O O . GLY A 1 130 ? 1.244 -12.152 -3.741 1.00 94.50 130 GLY A O 1
ATOM 915 N N . ASP A 1 131 ? -0.543 -11.618 -4.965 1.00 94.75 131 ASP A N 1
ATOM 916 C CA . ASP A 1 131 ? -0.675 -12.910 -5.654 1.00 94.75 131 ASP A CA 1
ATOM 917 C C . ASP A 1 131 ? -0.028 -12.765 -7.039 1.00 94.75 131 ASP A C 1
ATOM 919 O O . ASP A 1 131 ? -0.670 -12.278 -7.965 1.00 94.75 131 ASP A O 1
ATOM 923 N N . PHE A 1 132 ? 1.275 -13.033 -7.173 1.00 95.25 132 PHE A N 1
ATOM 924 C CA . PHE A 1 132 ? 2.049 -12.672 -8.374 1.00 95.25 132 PHE A CA 1
ATOM 925 C C . PHE A 1 132 ? 1.946 -13.712 -9.498 1.00 95.25 132 PHE A C 1
ATOM 927 O O . PHE A 1 132 ? 2.375 -13.426 -10.619 1.00 95.25 132 PHE A O 1
ATOM 934 N N . ASP A 1 133 ? 1.424 -14.911 -9.231 1.00 93.50 133 ASP A N 1
ATOM 935 C CA . ASP A 1 133 ? 1.129 -15.923 -10.256 1.00 93.50 133 ASP A CA 1
ATOM 936 C C . ASP A 1 133 ? -0.370 -16.210 -10.458 1.00 93.50 133 ASP A C 1
ATOM 938 O O . ASP A 1 133 ? -0.724 -16.980 -11.357 1.00 93.50 133 ASP A O 1
ATOM 942 N N . GLY A 1 134 ? -1.249 -15.536 -9.711 1.00 93.25 134 GLY A N 1
ATOM 943 C CA . GLY A 1 134 ? -2.700 -15.625 -9.857 1.00 93.25 134 GLY A CA 1
ATOM 944 C C . GLY A 1 134 ? -3.280 -16.941 -9.331 1.00 93.25 134 GLY A C 1
ATOM 945 O O . GLY A 1 134 ? -4.361 -17.357 -9.774 1.00 93.25 134 GLY A O 1
ATOM 946 N N . ASP A 1 135 ? -2.564 -17.647 -8.449 1.00 93.06 135 ASP A N 1
ATOM 947 C CA . ASP A 1 135 ? -2.989 -18.938 -7.905 1.00 93.06 135 ASP A CA 1
ATOM 948 C C . ASP A 1 135 ? -3.941 -18.817 -6.696 1.00 93.06 135 ASP A C 1
ATOM 950 O O . ASP A 1 135 ? -4.536 -19.814 -6.259 1.00 93.06 135 ASP A O 1
ATOM 954 N N . GLY A 1 136 ? -4.173 -17.588 -6.225 1.00 92.38 136 GLY A N 1
ATOM 955 C CA . GLY A 1 136 ? -5.019 -17.242 -5.089 1.00 92.38 136 GLY A CA 1
ATOM 956 C C . GLY A 1 136 ? -4.291 -17.231 -3.744 1.00 92.38 136 GLY A C 1
ATOM 957 O O . GLY A 1 136 ? -4.937 -16.971 -2.724 1.00 92.38 136 GLY A O 1
ATOM 958 N N . GLN A 1 137 ? -2.991 -17.523 -3.715 1.00 94.19 137 GLN A N 1
ATOM 959 C CA . GLN A 1 137 ? -2.155 -17.514 -2.521 1.00 94.19 137 GLN A CA 1
ATOM 960 C C . GLN A 1 137 ? -1.320 -16.232 -2.466 1.00 94.19 137 GLN A C 1
ATOM 962 O O . GLN A 1 137 ? -1.019 -15.606 -3.475 1.00 94.19 137 GLN A O 1
ATOM 967 N N . GLN A 1 138 ? -0.953 -15.805 -1.257 1.00 94.38 138 GLN A N 1
ATOM 968 C CA . GLN A 1 138 ? -0.101 -14.629 -1.102 1.00 94.38 138 GLN A CA 1
ATOM 969 C C . GLN A 1 138 ? 1.373 -14.996 -1.279 1.00 94.38 138 GLN A C 1
ATOM 971 O O . GLN A 1 138 ? 1.911 -15.882 -0.608 1.00 94.38 138 GLN A O 1
ATOM 976 N N . ASP A 1 139 ? 2.031 -14.229 -2.130 1.00 95.19 139 ASP A N 1
ATOM 977 C CA . ASP A 1 139 ? 3.451 -14.256 -2.429 1.00 95.19 139 ASP A CA 1
ATOM 978 C C . ASP A 1 139 ? 4.145 -13.000 -1.874 1.00 95.19 139 ASP A C 1
ATOM 980 O O . ASP A 1 139 ? 3.524 -12.098 -1.308 1.00 95.19 139 ASP A O 1
ATOM 984 N N . LEU A 1 140 ? 5.465 -12.913 -2.061 1.00 94.31 140 LEU A N 1
ATOM 985 C CA . LEU A 1 140 ? 6.255 -11.721 -1.751 1.00 94.31 140 LEU A CA 1
ATOM 986 C C . LEU A 1 140 ? 7.186 -11.355 -2.907 1.00 94.31 140 LEU A C 1
ATOM 988 O O . LEU A 1 140 ? 8.068 -12.137 -3.270 1.00 94.31 140 LEU A O 1
ATOM 992 N N . ALA A 1 141 ? 7.064 -10.131 -3.420 1.00 93.75 141 ALA A N 1
ATOM 993 C CA . ALA A 1 141 ? 8.060 -9.527 -4.297 1.00 93.75 141 ALA A CA 1
ATOM 994 C C . ALA A 1 141 ? 9.163 -8.877 -3.457 1.00 93.75 141 ALA A C 1
ATOM 996 O O . ALA A 1 141 ? 8.916 -7.931 -2.706 1.00 93.75 141 ALA A O 1
ATOM 997 N N . VAL A 1 142 ? 10.388 -9.386 -3.579 1.00 90.31 142 VAL A N 1
ATOM 998 C CA . VAL A 1 142 ? 11.532 -9.018 -2.742 1.00 90.31 142 VAL A CA 1
ATOM 999 C C . VAL A 1 142 ? 12.673 -8.423 -3.560 1.00 90.31 142 VAL A C 1
ATOM 1001 O O . VAL A 1 142 ? 12.983 -8.886 -4.661 1.00 90.31 142 VAL A O 1
ATOM 1004 N N . THR A 1 143 ? 13.335 -7.428 -2.973 1.00 87.75 143 THR A N 1
ATOM 1005 C CA . THR A 1 143 ? 14.598 -6.872 -3.469 1.00 87.75 143 THR A CA 1
ATOM 1006 C C . THR A 1 143 ? 15.761 -7.554 -2.750 1.00 87.75 143 THR A C 1
ATOM 1008 O O . THR A 1 143 ? 15.865 -7.510 -1.523 1.00 87.75 143 THR A O 1
ATOM 1011 N N . GLU A 1 144 ? 16.643 -8.203 -3.504 1.00 84.81 144 GLU A N 1
ATOM 1012 C CA . GLU A 1 144 ? 17.832 -8.883 -2.991 1.00 84.81 144 GLU A CA 1
ATOM 1013 C C . GLU A 1 144 ? 19.094 -8.064 -3.295 1.00 84.81 144 GLU A C 1
ATOM 1015 O O . GLU A 1 144 ? 19.388 -7.803 -4.460 1.00 84.81 144 GLU A O 1
ATOM 1020 N N . ASP A 1 145 ? 19.879 -7.715 -2.267 1.00 82.56 145 ASP A N 1
ATOM 1021 C CA . ASP A 1 145 ? 21.259 -7.237 -2.445 1.00 82.56 145 ASP A CA 1
ATOM 1022 C C . ASP A 1 145 ? 22.160 -8.450 -2.717 1.00 82.56 145 ASP A C 1
ATOM 1024 O O . ASP A 1 145 ? 22.490 -9.233 -1.818 1.00 82.56 145 ASP A O 1
ATOM 1028 N N . VAL A 1 146 ? 22.506 -8.645 -3.987 1.00 80.81 146 VAL A N 1
ATOM 1029 C CA . VAL A 1 146 ? 23.309 -9.783 -4.450 1.00 80.81 146 VAL A CA 1
ATOM 1030 C C . VAL A 1 146 ? 24.793 -9.469 -4.566 1.00 80.81 146 VAL A C 1
ATOM 1032 O O . VAL A 1 146 ? 25.561 -10.397 -4.810 1.00 80.81 146 VAL A O 1
ATOM 1035 N N . GLY A 1 147 ? 25.181 -8.206 -4.351 1.00 69.38 147 GLY A N 1
ATOM 1036 C CA . GLY A 1 147 ? 26.545 -7.704 -4.203 1.00 69.38 147 GLY A CA 1
ATOM 1037 C C . GLY A 1 147 ? 27.602 -8.219 -5.194 1.00 69.38 147 GLY A C 1
ATOM 1038 O O . GLY A 1 147 ? 27.999 -9.382 -5.144 1.00 69.38 147 GLY A O 1
ATOM 1039 N N . LYS A 1 148 ? 28.190 -7.311 -5.990 1.00 65.19 148 LYS A N 1
ATOM 1040 C CA . LYS A 1 148 ? 29.616 -7.330 -6.418 1.00 65.19 148 LYS A CA 1
ATOM 1041 C C . LYS A 1 148 ? 30.011 -6.092 -7.229 1.00 65.19 148 LYS A C 1
ATOM 1043 O O . LYS A 1 148 ? 31.151 -5.656 -7.112 1.00 65.19 148 LYS A O 1
ATOM 1048 N N . GLU A 1 149 ? 29.074 -5.503 -7.966 1.00 66.75 149 GLU A N 1
ATOM 1049 C CA . GLU A 1 149 ? 29.214 -4.226 -8.677 1.00 66.75 149 GLU A CA 1
ATOM 1050 C C . GLU A 1 149 ? 27.951 -3.382 -8.477 1.00 66.75 149 GLU A C 1
ATOM 1052 O O . GLU A 1 149 ? 26.871 -3.924 -8.257 1.00 66.75 149 GLU A O 1
ATOM 1057 N N . PHE A 1 150 ? 28.095 -2.057 -8.514 1.00 64.75 150 PHE A N 1
ATOM 1058 C CA . PHE A 1 150 ? 27.051 -1.115 -8.099 1.00 64.75 150 PHE A CA 1
ATOM 1059 C C . PHE A 1 150 ? 25.812 -1.161 -9.012 1.00 64.75 150 PHE A C 1
ATOM 1061 O O . PHE A 1 150 ? 24.695 -1.290 -8.525 1.00 64.75 150 PHE A O 1
ATOM 1068 N N . ALA A 1 151 ? 26.021 -1.238 -10.330 1.00 63.78 151 ALA A N 1
ATOM 1069 C CA . ALA A 1 151 ? 24.946 -1.325 -11.323 1.00 63.78 151 ALA A CA 1
ATOM 1070 C C . ALA A 1 151 ? 24.153 -2.652 -11.300 1.00 63.78 151 ALA A C 1
ATOM 1072 O O . ALA A 1 151 ? 23.052 -2.718 -11.844 1.00 63.78 151 ALA A O 1
ATOM 1073 N N . GLU A 1 152 ? 24.691 -3.710 -10.681 1.00 69.25 152 GLU A N 1
ATOM 1074 C CA . GLU A 1 152 ? 24.080 -5.051 -10.613 1.00 69.25 152 GLU A CA 1
ATOM 1075 C C . GLU A 1 152 ? 23.731 -5.458 -9.173 1.00 69.25 152 GLU A C 1
ATOM 1077 O O . GLU A 1 152 ? 23.491 -6.634 -8.885 1.00 69.25 152 GLU A O 1
ATOM 1082 N N . ARG A 1 153 ? 23.756 -4.495 -8.244 1.00 77.56 153 ARG A N 1
ATOM 1083 C CA . ARG A 1 153 ? 23.670 -4.767 -6.811 1.00 77.56 153 ARG A CA 1
ATOM 1084 C C . ARG A 1 153 ? 22.327 -5.360 -6.402 1.00 77.56 153 ARG A C 1
ATOM 1086 O O . ARG A 1 153 ? 22.312 -6.280 -5.587 1.00 77.56 153 ARG A O 1
ATOM 1093 N N . TYR A 1 154 ? 21.236 -4.856 -6.973 1.00 84.06 154 TYR A N 1
ATOM 1094 C CA . TYR A 1 154 ? 19.882 -5.239 -6.595 1.00 84.06 154 TYR A CA 1
ATOM 1095 C C . TYR A 1 154 ? 19.206 -6.105 -7.656 1.00 84.06 154 TYR A C 1
ATOM 1097 O O . TYR A 1 154 ? 19.262 -5.825 -8.857 1.00 84.06 154 TYR A O 1
ATOM 1105 N N . GLN A 1 155 ? 18.549 -7.165 -7.194 1.00 86.88 155 GLN A N 1
ATOM 1106 C CA . GLN A 1 155 ? 17.735 -8.062 -8.009 1.00 86.88 155 GLN A CA 1
ATOM 1107 C C . GLN A 1 155 ? 16.307 -8.113 -7.479 1.00 86.88 155 GLN A C 1
ATOM 1109 O O . GLN A 1 155 ? 16.089 -8.096 -6.270 1.00 86.88 155 GLN A O 1
ATOM 1114 N N . LEU A 1 156 ? 15.345 -8.213 -8.392 1.00 89.75 156 LEU A N 1
ATOM 1115 C CA . LEU A 1 156 ? 13.952 -8.494 -8.074 1.00 89.75 156 LEU A CA 1
ATOM 1116 C C . LEU A 1 156 ? 13.712 -10.007 -8.118 1.00 89.75 156 LEU A C 1
ATOM 1118 O O . LEU A 1 156 ? 14.180 -10.705 -9.026 1.00 89.75 156 LEU A O 1
ATOM 1122 N N . ARG A 1 157 ? 12.953 -10.515 -7.149 1.00 90.56 157 ARG A N 1
ATOM 1123 C CA . ARG A 1 157 ? 12.516 -11.911 -7.105 1.00 90.56 157 ARG A CA 1
ATOM 1124 C C . ARG A 1 157 ? 11.127 -12.026 -6.488 1.00 90.56 157 ARG A C 1
ATOM 1126 O O . ARG A 1 157 ? 10.819 -11.296 -5.558 1.00 90.56 157 ARG A O 1
ATOM 1133 N N . VAL A 1 158 ? 10.340 -13.005 -6.930 1.00 93.50 158 VAL A N 1
ATOM 1134 C CA . VAL A 1 158 ? 9.126 -13.439 -6.223 1.00 93.50 158 VAL A CA 1
ATOM 1135 C C . VAL A 1 158 ? 9.395 -14.691 -5.380 1.00 93.50 158 VAL A C 1
ATOM 1137 O O . VAL A 1 158 ? 9.994 -15.671 -5.844 1.00 93.50 158 VAL A O 1
ATOM 1140 N N . LEU A 1 159 ? 8.962 -14.656 -4.124 1.00 93.62 159 LEU A N 1
ATOM 1141 C CA . LEU A 1 159 ? 8.879 -15.793 -3.215 1.00 93.62 159 LEU A CA 1
ATOM 1142 C C . LEU A 1 159 ? 7.419 -16.239 -3.172 1.00 93.62 159 LEU A C 1
ATOM 1144 O O . LEU A 1 159 ? 6.581 -15.499 -2.672 1.00 93.62 159 LEU A O 1
ATOM 1148 N N . TYR A 1 160 ? 7.133 -17.424 -3.701 1.00 94.38 160 TYR A N 1
ATOM 1149 C CA . TYR A 1 160 ? 5.759 -17.867 -3.903 1.00 94.38 160 TYR A CA 1
ATOM 1150 C C . TYR A 1 160 ? 5.221 -18.638 -2.700 1.00 94.38 160 TYR A C 1
ATOM 1152 O O . TYR A 1 160 ? 5.917 -19.515 -2.160 1.00 94.38 160 TYR A O 1
ATOM 1160 N N . GLY A 1 161 ? 3.993 -18.322 -2.310 1.00 94.81 161 GLY A N 1
ATOM 1161 C CA . GLY A 1 161 ? 3.240 -18.963 -1.250 1.00 94.81 161 GLY A CA 1
ATOM 1162 C C . GLY A 1 161 ? 2.636 -20.320 -1.652 1.00 94.81 161 GLY A C 1
ATOM 1163 O O . GLY A 1 161 ? 2.855 -20.819 -2.755 1.00 94.81 161 GLY A O 1
ATOM 1164 N N . PRO A 1 162 ? 1.928 -20.984 -0.720 1.00 96.00 162 PRO A N 1
ATOM 1165 C CA . PRO A 1 162 ? 1.910 -20.652 0.699 1.00 96.00 162 PRO A CA 1
ATOM 1166 C C . PRO A 1 162 ? 3.283 -20.883 1.344 1.00 96.00 162 PRO A C 1
ATOM 1168 O O . PRO A 1 162 ? 4.012 -21.832 1.032 1.00 96.00 162 PRO A O 1
ATOM 1171 N N . PHE A 1 163 ? 3.636 -20.008 2.273 1.00 94.31 163 PHE A N 1
ATOM 1172 C CA . PHE A 1 163 ? 4.829 -20.125 3.089 1.00 94.31 163 PHE A CA 1
ATOM 1173 C C . PHE A 1 163 ? 4.596 -21.146 4.205 1.00 94.31 163 PHE A C 1
ATOM 1175 O O . PHE A 1 163 ? 3.513 -21.297 4.751 1.00 94.31 163 PHE A O 1
ATOM 1182 N N . THR A 1 164 ? 5.637 -21.878 4.578 1.00 93.25 164 THR A N 1
ATOM 1183 C CA . THR A 1 164 ? 5.617 -22.676 5.815 1.00 93.25 164 THR A CA 1
ATOM 1184 C C . THR A 1 164 ? 5.661 -21.767 7.047 1.00 93.25 164 THR A C 1
ATOM 1186 O O . THR A 1 164 ? 6.142 -20.636 6.969 1.00 93.25 164 THR A O 1
ATOM 1189 N N . ARG A 1 165 ? 5.299 -22.299 8.221 1.00 90.12 165 ARG A N 1
ATOM 1190 C CA . ARG A 1 165 ? 5.415 -21.588 9.510 1.00 90.12 165 ARG A CA 1
ATOM 1191 C C . ARG A 1 165 ? 6.833 -21.231 9.916 1.00 90.12 165 ARG A C 1
ATOM 1193 O O . ARG A 1 165 ? 7.012 -20.444 10.836 1.00 90.12 165 ARG A O 1
ATOM 1200 N N . GLU A 1 166 ? 7.830 -21.789 9.241 1.00 88.88 166 GLU A N 1
ATOM 1201 C CA . GLU A 1 166 ? 9.235 -21.418 9.365 1.00 88.88 166 GLU A CA 1
ATOM 1202 C C . GLU A 1 166 ? 9.646 -20.301 8.383 1.00 88.88 166 GLU A C 1
ATOM 1204 O O . GLU A 1 166 ? 10.831 -19.994 8.266 1.00 88.88 166 GLU A O 1
ATOM 1209 N N . GLY A 1 167 ? 8.698 -19.704 7.651 1.00 88.06 167 GLY A N 1
ATOM 1210 C CA . GLY A 1 167 ? 8.931 -18.620 6.691 1.00 88.06 167 GLY A CA 1
ATOM 1211 C C . GLY A 1 167 ? 9.519 -19.078 5.352 1.00 88.06 167 GLY A C 1
ATOM 1212 O O . GLY A 1 167 ? 9.956 -18.265 4.542 1.00 88.06 167 GLY A O 1
ATOM 1213 N N . LYS A 1 168 ? 9.579 -20.385 5.084 1.00 91.50 168 LYS A N 1
ATOM 1214 C CA . LYS A 1 168 ? 10.063 -20.883 3.790 1.00 91.50 168 LYS A CA 1
ATOM 1215 C C . LYS A 1 168 ? 8.956 -20.777 2.728 1.00 91.50 168 LYS A C 1
ATOM 1217 O O . LYS A 1 168 ? 7.902 -21.364 2.971 1.00 91.50 168 LYS A O 1
ATOM 1222 N N . PRO A 1 169 ? 9.191 -20.140 1.564 1.00 93.75 169 PRO A N 1
ATOM 1223 C CA . PRO A 1 169 ? 8.223 -20.134 0.466 1.00 93.75 169 PRO A CA 1
ATOM 1224 C C . PRO A 1 169 ? 8.021 -21.536 -0.122 1.00 93.75 169 PRO A C 1
ATOM 1226 O O . PRO A 1 169 ? 8.921 -22.386 -0.049 1.00 93.75 169 PRO A O 1
ATOM 1229 N N . HIS A 1 170 ? 6.868 -21.765 -0.754 1.00 94.31 170 HIS A N 1
ATOM 1230 C CA . HIS A 1 170 ? 6.577 -22.984 -1.509 1.00 94.31 170 HIS A CA 1
ATOM 1231 C C . HIS A 1 170 ? 7.582 -23.176 -2.650 1.00 94.31 170 HIS A C 1
ATOM 1233 O O . HIS A 1 170 ? 8.184 -24.247 -2.801 1.00 94.31 170 HIS A O 1
ATOM 1239 N N . ARG A 1 171 ? 7.810 -22.110 -3.423 1.00 92.69 171 ARG A N 1
ATOM 1240 C CA . ARG A 1 171 ? 8.820 -22.055 -4.481 1.00 92.69 171 ARG A CA 1
ATOM 1241 C C . ARG A 1 171 ? 9.439 -20.665 -4.563 1.00 92.69 171 ARG A C 1
ATOM 1243 O O . ARG A 1 171 ? 8.903 -19.676 -4.083 1.00 92.69 171 ARG A O 1
ATOM 1250 N N . THR A 1 172 ? 10.594 -20.589 -5.199 1.00 91.62 172 THR A N 1
ATOM 1251 C CA . THR A 1 172 ? 11.349 -19.348 -5.354 1.00 91.62 172 THR A CA 1
ATOM 1252 C C . THR A 1 172 ? 11.492 -19.061 -6.840 1.00 91.62 172 THR A C 1
ATOM 1254 O O . THR A 1 172 ? 11.990 -19.913 -7.581 1.00 91.62 172 THR A O 1
ATOM 1257 N N . GLY A 1 173 ? 11.033 -17.889 -7.280 1.00 90.00 173 GLY A N 1
ATOM 1258 C CA . GLY A 1 173 ? 11.144 -17.442 -8.664 1.00 90.00 173 GLY A CA 1
ATOM 1259 C C . GLY A 1 173 ? 12.594 -17.278 -9.111 1.00 90.00 173 GLY A C 1
ATOM 1260 O O . GLY A 1 173 ? 13.514 -17.189 -8.292 1.00 90.00 173 GLY A O 1
ATOM 1261 N N . ALA A 1 174 ? 12.812 -17.235 -10.427 1.00 89.06 174 ALA A N 1
ATOM 1262 C CA . ALA A 1 174 ? 14.117 -16.880 -10.980 1.00 89.06 174 ALA A CA 1
ATOM 1263 C C . ALA A 1 174 ? 14.516 -15.457 -10.552 1.00 89.06 174 ALA A C 1
ATOM 1265 O O . ALA A 1 174 ? 13.664 -14.634 -10.240 1.00 89.06 174 ALA A O 1
ATOM 1266 N N . ALA A 1 175 ? 15.817 -15.172 -10.513 1.00 86.44 175 ALA A N 1
ATOM 1267 C CA . ALA A 1 175 ? 16.264 -13.813 -10.227 1.00 86.44 175 ALA A CA 1
ATOM 1268 C C . ALA A 1 175 ? 16.089 -12.9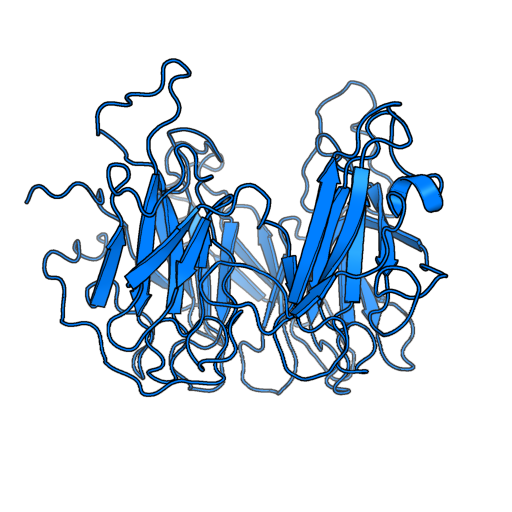55 -11.480 1.00 86.44 175 ALA A C 1
ATOM 1270 O O . ALA A 1 175 ? 16.435 -13.413 -12.575 1.00 86.44 175 ALA A O 1
ATOM 1271 N N . ARG A 1 176 ? 15.613 -11.726 -11.312 1.00 87.06 176 ARG A N 1
ATOM 1272 C CA . ARG A 1 176 ? 15.588 -10.700 -12.351 1.00 87.06 176 ARG A CA 1
ATOM 1273 C C . ARG A 1 176 ? 16.549 -9.575 -11.951 1.00 87.06 176 ARG A C 1
ATOM 1275 O O . ARG A 1 176 ? 16.547 -9.188 -10.782 1.00 87.06 176 ARG A O 1
ATOM 1282 N N . PRO A 1 177 ? 17.390 -9.052 -12.858 1.00 86.12 177 PRO A N 1
ATOM 1283 C CA . PRO A 1 177 ? 18.127 -7.816 -12.594 1.00 86.12 177 PRO A CA 1
ATOM 1284 C C . PRO A 1 177 ? 17.184 -6.672 -12.186 1.00 86.12 177 PRO A C 1
ATOM 1286 O O . PRO A 1 177 ? 15.983 -6.742 -12.441 1.00 86.12 177 PRO A O 1
ATOM 1289 N N . SER A 1 178 ? 17.719 -5.623 -11.558 1.00 86.75 178 SER A N 1
ATOM 1290 C CA . SER A 1 178 ? 16.945 -4.419 -11.228 1.00 86.75 178 SER A CA 1
ATOM 1291 C C . SER A 1 178 ? 16.121 -3.950 -12.442 1.00 86.75 178 SER A C 1
ATOM 1293 O O . SER A 1 178 ? 16.714 -3.648 -13.483 1.00 86.75 178 SER A O 1
ATOM 1295 N N . PRO A 1 179 ? 14.777 -3.869 -12.340 1.00 87.06 179 PRO A N 1
ATOM 1296 C CA . PRO A 1 179 ? 13.923 -3.413 -13.441 1.00 87.06 179 PRO A CA 1
ATOM 1297 C C . PRO A 1 179 ? 14.282 -2.004 -13.921 1.00 87.06 179 PRO A C 1
ATOM 1299 O O . PRO A 1 179 ? 14.107 -1.669 -15.089 1.00 87.06 179 PRO A O 1
ATOM 1302 N N . ILE A 1 180 ? 14.820 -1.197 -13.009 1.00 86.50 180 ILE A N 1
ATOM 1303 C CA . ILE A 1 180 ? 15.299 0.157 -13.257 1.00 86.50 180 ILE A CA 1
ATOM 1304 C C . ILE A 1 180 ? 16.576 0.128 -14.102 1.00 86.50 180 ILE A C 1
ATOM 1306 O O . ILE A 1 180 ? 16.611 0.752 -15.164 1.00 86.50 180 ILE A O 1
ATOM 1310 N N . THR A 1 181 ? 17.569 -0.687 -13.726 1.00 82.31 181 THR A N 1
ATOM 1311 C CA . THR A 1 181 ? 18.786 -0.880 -14.533 1.00 82.31 181 THR A CA 1
ATOM 1312 C C . THR A 1 181 ? 18.473 -1.480 -15.907 1.00 82.31 181 THR A C 1
ATOM 1314 O O . THR A 1 181 ? 19.008 -1.015 -16.913 1.00 82.31 181 THR A O 1
ATOM 1317 N N . GLU A 1 182 ? 17.594 -2.488 -15.988 1.00 84.56 182 GLU A N 1
ATOM 1318 C CA . GLU A 1 182 ? 17.177 -3.091 -17.268 1.00 84.56 182 GLU A CA 1
ATOM 1319 C C . GLU A 1 182 ? 16.535 -2.065 -18.207 1.00 84.56 182 GLU A C 1
ATOM 1321 O O . GLU A 1 182 ? 16.745 -2.104 -19.421 1.00 84.56 182 GLU A O 1
ATOM 1326 N N . ALA A 1 183 ? 15.771 -1.134 -17.639 1.00 85.25 183 ALA A N 1
ATOM 1327 C CA . ALA A 1 183 ? 15.132 -0.047 -18.360 1.00 85.25 183 ALA A CA 1
ATOM 1328 C C . ALA A 1 183 ? 16.089 1.117 -18.682 1.00 85.25 183 ALA A C 1
ATOM 1330 O O . ALA A 1 183 ? 15.678 2.074 -19.341 1.00 85.25 183 ALA A O 1
ATOM 1331 N N . GLY A 1 184 ? 17.351 1.059 -18.245 1.00 83.69 184 GLY A N 1
ATOM 1332 C CA . GLY A 1 184 ? 18.313 2.153 -18.394 1.00 83.69 184 GLY A CA 1
ATOM 1333 C C . GLY A 1 184 ? 17.917 3.412 -17.617 1.00 83.69 184 GLY A C 1
ATOM 1334 O O . GLY A 1 184 ? 18.241 4.517 -18.050 1.00 83.69 184 GLY A O 1
ATOM 1335 N N . LEU A 1 185 ? 17.171 3.240 -16.524 1.00 79.94 185 LEU A N 1
ATOM 1336 C CA . LEU A 1 185 ? 16.735 4.284 -15.601 1.00 79.94 185 LEU A CA 1
ATOM 1337 C C . LEU A 1 185 ? 17.583 4.248 -14.320 1.00 79.94 185 LEU A C 1
ATOM 1339 O O . LEU A 1 185 ? 18.313 3.288 -14.082 1.00 79.94 185 LEU A O 1
ATOM 1343 N N . GLY A 1 186 ? 17.430 5.275 -13.481 1.00 66.56 186 GLY A N 1
ATOM 1344 C CA . GLY A 1 186 ? 18.102 5.382 -12.186 1.00 66.56 186 GLY A CA 1
ATOM 1345 C C . GLY A 1 186 ? 19.519 5.952 -12.273 1.00 66.56 186 GLY A C 1
ATOM 1346 O O . GLY A 1 186 ? 20.193 5.879 -13.304 1.00 66.56 186 GLY A O 1
ATOM 1347 N N . ASN A 1 187 ? 19.952 6.566 -11.176 1.00 62.16 187 ASN A N 1
ATOM 1348 C CA . ASN A 1 187 ? 21.347 6.914 -10.951 1.00 62.16 187 ASN A CA 1
ATOM 1349 C C . ASN A 1 187 ? 22.103 5.690 -10.399 1.00 62.16 187 ASN A C 1
ATOM 1351 O O . ASN A 1 187 ? 21.621 4.559 -10.409 1.00 62.16 187 ASN A O 1
ATOM 1355 N N . GLU A 1 188 ? 23.347 5.931 -10.017 1.00 56.75 188 GLU A N 1
ATOM 1356 C CA . GLU A 1 188 ? 24.399 4.967 -9.726 1.00 56.75 188 GLU A CA 1
ATOM 1357 C C . GLU A 1 188 ? 23.985 3.752 -8.847 1.00 56.75 188 GLU A C 1
ATOM 1359 O O . GLU A 1 188 ? 24.519 2.667 -9.071 1.00 56.75 188 GLU A O 1
ATOM 1364 N N . ASP A 1 189 ? 22.976 3.855 -7.976 1.00 61.78 189 ASP A N 1
ATOM 1365 C CA . ASP A 1 189 ? 22.684 2.895 -6.896 1.00 61.78 189 ASP A CA 1
ATOM 1366 C C . ASP A 1 189 ? 21.868 1.645 -7.292 1.00 61.78 189 ASP A C 1
ATOM 1368 O O . ASP A 1 189 ? 21.871 0.663 -6.544 1.00 61.78 189 ASP A O 1
ATOM 1372 N N . ALA A 1 190 ? 21.175 1.653 -8.441 1.00 65.62 190 ALA A N 1
ATOM 1373 C CA . ALA A 1 190 ? 20.289 0.574 -8.926 1.00 65.62 190 ALA A CA 1
ATOM 1374 C C . ALA A 1 190 ? 19.168 0.118 -7.954 1.00 65.62 190 ALA A C 1
ATOM 1376 O O . ALA A 1 190 ? 18.516 -0.900 -8.220 1.00 65.62 190 ALA A O 1
ATOM 1377 N N . ASP A 1 191 ? 18.954 0.835 -6.845 1.00 76.88 191 ASP A N 1
ATOM 1378 C CA . ASP A 1 191 ? 17.910 0.581 -5.847 1.00 76.88 191 ASP A CA 1
ATOM 1379 C C . ASP A 1 191 ? 16.544 1.054 -6.361 1.00 76.88 191 ASP A C 1
ATOM 1381 O O . ASP A 1 191 ? 16.448 1.963 -7.193 1.00 76.88 191 ASP A O 1
ATOM 1385 N N . PHE A 1 192 ? 15.476 0.419 -5.891 1.00 84.88 192 PHE A N 1
ATOM 1386 C CA . PHE A 1 192 ? 14.128 0.691 -6.356 1.00 84.88 192 PHE A CA 1
ATOM 1387 C C . PHE A 1 192 ? 13.066 0.470 -5.282 1.00 84.88 192 PHE A C 1
ATOM 1389 O O . PHE A 1 192 ? 13.136 -0.438 -4.454 1.00 84.88 192 PHE A O 1
ATOM 1396 N N . SER A 1 193 ? 12.025 1.295 -5.348 1.00 87.62 193 SER A N 1
ATOM 1397 C CA . SER A 1 193 ? 10.785 1.104 -4.602 1.00 87.62 193 SER A CA 1
ATOM 1398 C C . SER A 1 193 ? 9.768 0.333 -5.442 1.00 87.62 193 SER A C 1
ATOM 1400 O O . SER A 1 193 ? 9.753 0.432 -6.672 1.00 87.62 193 SER A O 1
ATOM 1402 N N . LEU A 1 194 ? 8.918 -0.443 -4.767 1.00 91.69 194 LEU A N 1
ATOM 1403 C CA . LEU A 1 194 ? 7.886 -1.273 -5.380 1.00 91.69 194 LEU A CA 1
ATOM 1404 C C . LEU A 1 194 ? 6.501 -0.842 -4.894 1.00 91.69 194 LEU A C 1
ATOM 1406 O O . LEU A 1 194 ? 6.308 -0.524 -3.720 1.00 91.69 194 LEU A O 1
ATOM 1410 N N . THR A 1 195 ? 5.526 -0.860 -5.792 1.00 93.94 195 THR A N 1
ATOM 1411 C CA . THR A 1 195 ? 4.103 -0.686 -5.479 1.00 93.94 195 THR A CA 1
ATOM 1412 C C . THR A 1 195 ? 3.331 -1.769 -6.215 1.00 93.94 195 THR A C 1
ATOM 1414 O O . THR A 1 195 ? 3.532 -1.922 -7.415 1.00 93.94 195 THR A O 1
ATOM 1417 N N . ALA A 1 196 ? 2.497 -2.526 -5.504 1.00 94.75 196 ALA A N 1
ATOM 1418 C CA . ALA A 1 196 ? 1.741 -3.646 -6.058 1.00 94.75 196 ALA A CA 1
ATOM 1419 C C . ALA A 1 196 ? 0.273 -3.290 -6.309 1.00 94.75 196 ALA A C 1
ATOM 1421 O O . ALA A 1 196 ? -0.304 -2.490 -5.569 1.00 94.75 196 ALA A O 1
ATOM 1422 N N . GLY A 1 197 ? -0.309 -3.915 -7.327 1.00 93.50 197 GLY A N 1
ATOM 1423 C CA . GLY A 1 197 ? -1.725 -3.848 -7.686 1.00 93.50 197 GLY A CA 1
ATOM 1424 C C . GLY A 1 197 ? -1.965 -4.568 -9.010 1.00 93.50 197 GLY A C 1
ATOM 1425 O O . GLY A 1 197 ? -1.010 -4.857 -9.712 1.00 93.50 197 GLY A O 1
ATOM 1426 N N . ASP A 1 198 ? -3.206 -4.893 -9.345 1.00 91.12 198 ASP A N 1
ATOM 1427 C CA . ASP A 1 198 ? -3.555 -5.554 -10.613 1.00 91.12 198 ASP A CA 1
ATOM 1428 C C . ASP A 1 198 ? -3.892 -4.479 -11.658 1.00 91.12 198 ASP A C 1
ATOM 1430 O O . ASP A 1 198 ? -4.914 -3.815 -11.522 1.00 91.12 198 ASP A O 1
ATOM 1434 N N . ALA A 1 199 ? -3.025 -4.242 -12.645 1.00 89.88 199 ALA A N 1
ATOM 1435 C CA . ALA A 1 199 ? -3.159 -3.132 -13.594 1.00 89.88 199 ALA A CA 1
ATOM 1436 C C . ALA A 1 199 ? -3.863 -3.516 -14.903 1.00 89.88 199 ALA A C 1
ATOM 1438 O O . ALA A 1 199 ? -4.092 -2.651 -15.750 1.00 89.88 199 ALA A O 1
ATOM 1439 N N . ASP A 1 200 ? -4.119 -4.802 -15.143 1.00 86.75 200 ASP A N 1
ATOM 1440 C CA . ASP A 1 200 ? -4.692 -5.278 -16.406 1.00 86.75 200 ASP A CA 1
ATOM 1441 C C . ASP A 1 200 ? -5.902 -6.220 -16.241 1.00 86.75 200 ASP A C 1
ATOM 1443 O O . ASP A 1 200 ? -6.605 -6.513 -17.229 1.00 86.75 200 ASP A O 1
ATOM 1447 N N . GLY A 1 201 ? -6.215 -6.571 -14.990 1.00 86.94 201 GLY A N 1
ATOM 1448 C CA . GLY A 1 201 ? -7.353 -7.370 -14.553 1.00 86.94 201 GLY A CA 1
ATOM 1449 C C . GLY A 1 201 ? -7.150 -8.872 -14.737 1.00 86.94 201 GLY A C 1
ATOM 1450 O O . GLY A 1 201 ? -8.143 -9.610 -14.812 1.00 86.94 201 GLY A O 1
ATOM 1451 N N . ASP A 1 202 ? -5.912 -9.344 -14.896 1.00 88.88 202 ASP A N 1
ATOM 1452 C CA . ASP A 1 202 ? -5.619 -10.764 -15.093 1.00 88.88 202 ASP A CA 1
ATOM 1453 C C . ASP A 1 202 ? -5.557 -11.576 -13.784 1.00 88.88 202 ASP A C 1
ATOM 1455 O O . ASP A 1 202 ? -5.532 -12.813 -13.838 1.00 88.88 202 ASP A O 1
ATOM 1459 N N . ARG A 1 203 ? -5.692 -10.892 -12.635 1.00 89.31 203 ARG A N 1
ATOM 1460 C CA . ARG A 1 203 ? -5.612 -11.389 -11.248 1.00 89.31 203 ARG A CA 1
ATOM 1461 C C . ARG A 1 203 ? -4.215 -11.722 -10.755 1.00 89.31 203 ARG A C 1
ATOM 1463 O O . ARG A 1 203 ? -4.074 -11.949 -9.553 1.00 89.31 203 ARG A 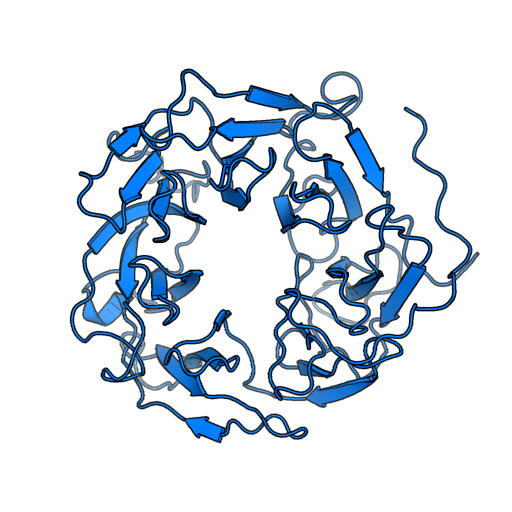O 1
ATOM 1470 N N . ALA A 1 204 ? -3.215 -11.769 -11.627 1.00 94.12 204 ALA A N 1
ATOM 1471 C CA . ALA A 1 204 ? -1.846 -11.727 -11.169 1.00 94.12 204 ALA A CA 1
ATOM 1472 C C . ALA A 1 204 ? -1.545 -10.288 -10.733 1.00 94.12 204 ALA A C 1
ATOM 1474 O O . ALA A 1 204 ? -1.976 -9.302 -11.321 1.00 94.12 204 ALA A O 1
ATOM 1475 N N . THR A 1 205 ? -0.824 -10.157 -9.634 1.00 95.31 205 THR A N 1
ATOM 1476 C CA . THR A 1 205 ? -0.451 -8.856 -9.102 1.00 95.31 205 THR A CA 1
ATOM 1477 C C . THR A 1 205 ? 0.665 -8.280 -9.966 1.00 95.31 205 THR A C 1
ATOM 1479 O O . THR A 1 205 ? 1.699 -8.917 -10.169 1.00 95.31 205 THR A O 1
ATOM 1482 N N . ASP A 1 206 ? 0.494 -7.049 -10.428 1.00 95.12 206 ASP A N 1
ATOM 1483 C CA . ASP A 1 206 ? 1.515 -6.289 -11.137 1.00 95.12 206 ASP A CA 1
ATOM 1484 C C . ASP A 1 206 ? 2.356 -5.466 -10.156 1.00 95.12 206 ASP A C 1
ATOM 1486 O O . ASP A 1 206 ? 2.010 -5.261 -8.987 1.00 95.12 206 ASP A O 1
ATOM 1490 N N . LEU A 1 207 ? 3.491 -4.961 -10.637 1.00 95.06 207 LEU A N 1
ATOM 1491 C CA . LEU A 1 207 ? 4.366 -4.075 -9.879 1.00 95.06 207 LEU A CA 1
ATOM 1492 C C . LEU A 1 207 ? 4.715 -2.822 -10.663 1.00 95.06 207 LEU A C 1
ATOM 1494 O O . LEU A 1 207 ? 5.229 -2.888 -11.776 1.00 95.06 207 LEU A O 1
ATOM 1498 N N . VAL A 1 208 ? 4.588 -1.669 -10.019 1.00 95.19 208 VAL A N 1
ATOM 1499 C CA . VAL A 1 208 ? 5.330 -0.477 -10.420 1.00 95.19 208 VAL A CA 1
ATOM 1500 C C . VAL A 1 208 ? 6.662 -0.463 -9.687 1.00 95.19 208 VAL A C 1
ATOM 1502 O O . VAL A 1 208 ? 6.699 -0.384 -8.458 1.00 95.19 208 VAL A O 1
ATOM 1505 N N . ALA A 1 209 ? 7.755 -0.507 -10.449 1.00 92.38 209 ALA A N 1
ATOM 1506 C CA . ALA A 1 209 ? 9.100 -0.273 -9.942 1.00 92.38 209 ALA A CA 1
ATOM 1507 C C . ALA A 1 209 ? 9.542 1.154 -10.284 1.00 92.38 209 ALA A C 1
ATOM 1509 O O . ALA A 1 209 ? 9.413 1.607 -11.426 1.00 92.38 209 ALA A O 1
ATOM 1510 N N . ARG A 1 210 ? 10.076 1.863 -9.289 1.00 88.75 210 ARG A N 1
ATOM 1511 C CA . ARG A 1 210 ? 10.631 3.219 -9.428 1.00 88.75 210 ARG A CA 1
ATOM 1512 C C . ARG A 1 210 ? 12.034 3.262 -8.855 1.00 88.75 210 ARG A C 1
ATOM 1514 O O . ARG A 1 210 ? 12.244 2.574 -7.856 1.00 88.75 210 ARG A O 1
ATOM 1521 N N . PRO A 1 211 ? 12.964 4.049 -9.417 1.00 84.69 211 PRO A N 1
ATOM 1522 C CA . PRO A 1 211 ? 14.250 4.220 -8.768 1.00 84.69 211 PRO A CA 1
ATOM 1523 C C . PRO A 1 211 ? 14.057 4.785 -7.353 1.00 84.69 211 PRO A C 1
ATOM 1525 O O . PRO A 1 211 ? 13.025 5.370 -6.999 1.00 84.69 211 PRO A O 1
ATOM 1528 N N . HIS A 1 212 ? 15.007 4.470 -6.482 1.00 74.12 212 HIS A N 1
ATOM 1529 C CA . HIS A 1 212 ? 15.027 5.007 -5.132 1.00 74.12 212 HIS A CA 1
ATOM 1530 C C . HIS A 1 212 ? 15.645 6.412 -5.169 1.00 74.12 212 HIS A C 1
ATOM 1532 O O . HIS A 1 212 ? 16.823 6.588 -4.872 1.00 74.12 212 HIS A O 1
ATOM 1538 N N . GLY A 1 213 ? 14.865 7.403 -5.603 1.00 64.19 213 GLY A N 1
ATOM 1539 C CA . GLY A 1 213 ? 15.311 8.794 -5.678 1.00 64.19 213 GLY A CA 1
ATOM 1540 C C . GLY A 1 213 ? 15.358 9.496 -4.316 1.00 64.19 213 GLY A C 1
ATOM 1541 O O . GLY A 1 213 ? 14.585 9.195 -3.405 1.00 64.19 213 GLY A O 1
ATOM 1542 N N . ASP A 1 214 ? 16.208 10.514 -4.191 1.00 61.94 214 ASP A N 1
ATOM 1543 C CA . ASP A 1 214 ? 16.354 11.375 -3.004 1.00 61.94 214 ASP A CA 1
ATOM 1544 C C . ASP A 1 214 ? 15.244 12.446 -2.869 1.00 61.94 214 ASP A C 1
ATOM 1546 O O . ASP A 1 214 ? 15.391 13.448 -2.165 1.00 61.94 214 ASP A O 1
ATOM 1550 N N . GLY A 1 215 ? 14.098 12.217 -3.520 1.00 60.62 215 GLY A N 1
ATOM 1551 C CA . GLY A 1 215 ? 12.952 13.126 -3.560 1.00 60.62 215 GLY A CA 1
ATOM 1552 C C . GLY A 1 215 ? 12.620 13.680 -4.948 1.00 60.62 215 GLY A C 1
ATOM 1553 O O . GLY A 1 215 ? 11.724 14.525 -5.041 1.00 60.62 215 GLY A O 1
ATOM 1554 N N . GLU A 1 216 ? 13.303 13.225 -6.004 1.00 68.81 216 GLU A N 1
ATOM 1555 C CA . GLU A 1 216 ? 13.013 13.583 -7.399 1.00 68.81 216 GLU A CA 1
ATOM 1556 C C . GLU A 1 216 ? 11.803 12.844 -7.997 1.00 68.81 216 GLU A C 1
ATOM 1558 O O . GLU A 1 216 ? 11.328 11.820 -7.505 1.00 68.81 216 GLU A O 1
ATOM 1563 N N . GLN A 1 217 ? 11.279 13.406 -9.088 1.00 76.50 217 GLN A N 1
ATOM 1564 C CA . GLN A 1 217 ? 10.247 12.783 -9.911 1.00 76.50 217 GLN A CA 1
ATOM 1565 C C . GLN A 1 217 ? 10.920 11.894 -10.949 1.00 76.50 217 GLN A C 1
ATOM 1567 O O . GLN A 1 217 ? 11.561 12.389 -11.874 1.00 76.50 217 GLN A O 1
ATOM 1572 N N . GLU A 1 218 ? 10.723 10.587 -10.837 1.00 81.94 218 GLU A N 1
ATOM 1573 C CA . GLU A 1 218 ? 11.441 9.627 -11.668 1.00 81.94 218 GLU A CA 1
ATOM 1574 C C . GLU A 1 218 ? 10.495 8.795 -12.522 1.00 81.94 218 GLU A C 1
ATOM 1576 O O . GLU A 1 218 ? 9.365 8.490 -12.131 1.00 81.94 218 GLU A O 1
ATOM 1581 N N . VAL A 1 219 ? 10.970 8.445 -13.718 1.00 88.75 219 VAL A N 1
ATOM 1582 C CA . VAL A 1 219 ? 10.292 7.528 -14.638 1.00 88.75 219 VAL A CA 1
ATOM 1583 C C . VAL A 1 219 ? 10.156 6.167 -13.960 1.00 88.75 219 VAL A C 1
ATOM 1585 O O . VAL A 1 219 ? 11.130 5.626 -13.440 1.00 88.75 219 VAL A O 1
ATOM 1588 N N . ALA A 1 220 ? 8.947 5.613 -13.991 1.00 90.25 220 ALA A N 1
ATOM 1589 C CA . ALA A 1 220 ? 8.652 4.292 -13.455 1.00 90.25 220 ALA A CA 1
ATOM 1590 C C . ALA A 1 220 ? 8.535 3.249 -14.573 1.00 90.25 220 ALA A C 1
ATOM 1592 O O . ALA A 1 220 ? 8.368 3.590 -15.749 1.00 90.25 220 ALA A O 1
ATOM 1593 N N . VAL A 1 221 ? 8.560 1.973 -14.203 1.00 93.12 221 VAL A N 1
ATOM 1594 C CA . VAL A 1 221 ? 8.226 0.861 -15.101 1.00 93.12 221 VAL A CA 1
ATOM 1595 C C . VAL A 1 221 ? 7.117 0.013 -14.497 1.00 93.12 221 VAL A C 1
ATOM 1597 O O . VAL A 1 221 ? 7.117 -0.228 -13.291 1.00 93.12 221 VAL A O 1
ATOM 1600 N N . LEU A 1 222 ? 6.179 -0.429 -15.336 1.00 94.19 222 LEU A N 1
ATOM 1601 C CA . LEU A 1 222 ? 5.135 -1.380 -14.952 1.00 94.19 222 LEU A CA 1
ATOM 1602 C C . LEU A 1 222 ? 5.575 -2.795 -15.328 1.00 94.19 222 LEU A C 1
ATOM 1604 O O . LEU A 1 222 ? 5.981 -3.052 -16.460 1.00 94.19 222 LEU A O 1
ATOM 1608 N N . LEU A 1 223 ? 5.511 -3.711 -14.378 1.00 93.94 223 LEU A N 1
ATOM 1609 C CA . LEU A 1 223 ? 5.841 -5.117 -14.530 1.00 93.94 223 LEU A CA 1
ATOM 1610 C C . LEU A 1 223 ? 4.564 -5.916 -14.345 1.00 93.94 223 LEU A C 1
ATOM 1612 O O . LEU A 1 223 ? 4.094 -6.039 -13.219 1.00 93.94 223 LEU A O 1
ATOM 1616 N N . HIS A 1 224 ? 4.038 -6.465 -15.435 1.00 92.50 224 HIS A N 1
ATOM 1617 C CA . HIS A 1 224 ? 2.868 -7.328 -15.337 1.00 92.50 224 HIS A CA 1
ATOM 1618 C C . HIS A 1 224 ? 3.232 -8.680 -14.720 1.00 92.50 224 HIS A C 1
ATOM 1620 O O . HIS A 1 224 ? 4.267 -9.246 -15.108 1.00 92.50 224 HIS A O 1
ATOM 1626 N N . GLY A 1 225 ? 2.430 -9.153 -13.768 1.00 91.56 225 GLY A N 1
ATOM 1627 C CA . GLY A 1 225 ? 2.586 -10.423 -13.062 1.00 91.56 225 GLY A CA 1
ATOM 1628 C C . GLY A 1 225 ? 2.445 -11.649 -13.970 1.00 91.56 225 GLY A C 1
ATOM 1629 O O . GLY A 1 225 ? 2.183 -11.552 -15.169 1.00 91.56 225 GLY A O 1
ATOM 1630 N N . GLY A 1 226 ? 2.689 -12.836 -13.412 1.00 84.69 226 GLY A N 1
ATOM 1631 C CA . GLY A 1 226 ? 2.503 -14.124 -14.085 1.00 84.69 226 GLY A CA 1
ATOM 1632 C C . GLY A 1 226 ? 3.788 -14.928 -14.336 1.00 84.69 226 GLY A C 1
ATOM 1633 O O . GLY A 1 226 ? 4.860 -14.679 -13.791 1.00 84.69 226 GLY A O 1
ATOM 1634 N N . ASP A 1 227 ? 3.709 -15.941 -15.203 1.00 70.31 227 ASP A N 1
ATOM 1635 C CA . ASP A 1 227 ? 4.741 -16.992 -15.343 1.00 70.31 227 ASP A CA 1
ATOM 1636 C C . ASP A 1 227 ? 6.021 -16.590 -16.118 1.00 70.31 227 ASP A C 1
ATOM 1638 O O . ASP A 1 227 ? 6.792 -17.438 -16.588 1.00 70.31 227 ASP A O 1
ATOM 1642 N N . GLY A 1 228 ? 6.269 -15.292 -16.298 1.00 72.88 228 GLY A N 1
ATOM 1643 C CA . GLY A 1 228 ? 7.460 -14.787 -16.979 1.00 72.88 228 GLY A CA 1
ATOM 1644 C C . GLY A 1 228 ? 8.759 -14.923 -16.159 1.00 72.88 228 GLY A C 1
ATOM 1645 O O . GLY A 1 228 ? 8.753 -15.355 -15.002 1.00 72.88 228 GLY A O 1
ATOM 1646 N N . PRO A 1 229 ? 9.929 -14.569 -16.731 1.00 65.38 229 PRO A N 1
ATOM 1647 C CA . PRO A 1 229 ? 11.193 -14.556 -15.996 1.00 65.38 229 PRO A CA 1
ATOM 1648 C C . PRO A 1 229 ? 11.107 -13.702 -14.722 1.00 65.38 229 PRO A C 1
ATOM 1650 O O . PRO A 1 229 ? 10.808 -12.513 -14.773 1.00 65.38 229 PRO A O 1
ATOM 1653 N N . GLY A 1 230 ? 11.387 -14.321 -13.574 1.00 70.75 230 GLY A N 1
ATOM 1654 C CA . GLY A 1 230 ? 11.301 -13.660 -12.270 1.00 70.75 230 GLY A CA 1
ATOM 1655 C C . GLY A 1 230 ? 9.884 -13.382 -11.774 1.00 70.75 230 GLY A C 1
ATOM 1656 O O . GLY A 1 230 ? 9.753 -12.643 -10.807 1.00 70.75 230 GLY A O 1
ATOM 1657 N N . GLY A 1 231 ? 8.865 -13.983 -12.397 1.00 83.69 231 GLY A N 1
ATOM 1658 C CA . GLY A 1 231 ? 7.458 -13.782 -12.044 1.00 83.69 231 GLY A CA 1
ATOM 1659 C C . GLY A 1 231 ? 6.794 -12.609 -12.757 1.00 83.69 231 GLY A C 1
ATOM 1660 O O . GLY A 1 231 ? 5.718 -12.197 -12.353 1.00 83.69 231 GLY A O 1
ATOM 1661 N N . PHE A 1 232 ? 7.446 -12.050 -13.784 1.00 87.62 232 PHE A N 1
ATOM 1662 C CA . PHE A 1 232 ? 6.949 -10.870 -14.487 1.00 87.62 232 PHE A CA 1
ATOM 1663 C C . PHE A 1 232 ? 7.183 -10.948 -15.992 1.00 87.62 232 PHE A C 1
ATOM 1665 O O . PHE A 1 232 ? 8.120 -11.596 -16.478 1.00 87.62 232 PHE A O 1
ATOM 1672 N N . ALA A 1 233 ? 6.379 -10.202 -16.745 1.00 84.75 233 ALA A N 1
ATOM 1673 C CA . ALA A 1 233 ? 6.568 -10.004 -18.171 1.00 84.75 233 ALA A CA 1
ATOM 1674 C C . ALA A 1 233 ? 7.983 -9.480 -18.492 1.00 84.75 233 ALA A C 1
ATOM 1676 O O . ALA A 1 233 ? 8.525 -8.575 -17.850 1.00 84.75 233 ALA A O 1
ATOM 1677 N N . ALA A 1 234 ? 8.592 -10.033 -19.547 1.00 78.44 234 ALA A N 1
ATOM 1678 C CA . ALA A 1 234 ? 9.941 -9.648 -19.975 1.00 78.44 234 ALA A CA 1
ATOM 1679 C C . ALA A 1 234 ? 10.016 -8.208 -20.516 1.00 78.44 234 ALA A C 1
ATOM 1681 O O . ALA A 1 234 ? 11.092 -7.618 -20.564 1.00 78.44 234 ALA A O 1
ATOM 1682 N N . ARG A 1 235 ? 8.885 -7.648 -20.960 1.00 79.12 235 ARG A N 1
ATOM 1683 C CA . ARG A 1 235 ? 8.773 -6.250 -21.383 1.00 79.12 235 ARG A CA 1
ATOM 1684 C C . ARG A 1 235 ? 8.020 -5.480 -20.313 1.00 79.12 235 ARG A C 1
ATOM 1686 O O . ARG A 1 235 ? 6.937 -5.901 -19.931 1.00 79.12 235 ARG A O 1
ATOM 1693 N N . ALA A 1 236 ? 8.589 -4.354 -19.910 1.00 84.50 236 ALA A N 1
ATOM 1694 C CA . ALA A 1 236 ? 7.998 -3.425 -18.964 1.00 84.50 236 ALA A CA 1
ATOM 1695 C C . ALA A 1 236 ? 7.757 -2.097 -19.696 1.00 84.50 236 ALA A C 1
ATOM 1697 O O . ALA A 1 236 ? 8.734 -1.509 -20.178 1.00 84.50 236 ALA A O 1
ATOM 1698 N N . PRO A 1 237 ? 6.508 -1.640 -19.899 1.00 89.50 237 PRO A N 1
ATOM 1699 C CA . PRO A 1 237 ? 6.286 -0.315 -20.453 1.00 89.50 237 PRO A CA 1
ATOM 1700 C C . PRO A 1 237 ? 6.808 0.758 -19.491 1.00 89.50 237 PRO A C 1
ATOM 1702 O O . PRO A 1 237 ? 6.701 0.641 -18.268 1.00 89.50 237 PRO A O 1
ATOM 1705 N N . TYR A 1 238 ? 7.373 1.816 -20.071 1.00 92.06 238 TYR A N 1
ATOM 1706 C CA . TYR A 1 238 ? 7.716 3.019 -19.327 1.00 92.06 238 TYR A CA 1
ATOM 1707 C C . TYR A 1 238 ? 6.447 3.772 -18.964 1.00 92.06 238 TYR A C 1
ATOM 1709 O O . TYR A 1 238 ? 5.569 3.981 -19.802 1.00 92.06 238 TYR A O 1
ATOM 1717 N N . LEU A 1 239 ? 6.412 4.241 -17.731 1.00 92.38 239 LEU A N 1
ATOM 1718 C CA . LEU A 1 239 ? 5.410 5.154 -17.225 1.00 92.38 239 LEU A CA 1
ATOM 1719 C C . LEU A 1 239 ? 6.016 6.558 -17.146 1.00 92.38 239 LEU A C 1
ATOM 1721 O O . LEU A 1 239 ? 7.233 6.731 -17.129 1.00 92.38 239 LEU A O 1
ATOM 1725 N N . ARG A 1 240 ? 5.176 7.591 -17.083 1.00 90.81 240 ARG A N 1
ATOM 1726 C CA . ARG A 1 240 ? 5.637 8.966 -16.826 1.00 90.81 240 ARG A CA 1
ATOM 1727 C C . ARG A 1 240 ? 6.489 9.052 -15.557 1.00 90.81 240 ARG A C 1
ATOM 1729 O O . ARG A 1 240 ? 6.341 8.244 -14.642 1.00 90.81 240 ARG A O 1
ATOM 1736 N N . ALA A 1 241 ? 7.266 10.126 -15.459 1.00 88.19 241 ALA A N 1
ATOM 1737 C CA . ALA A 1 241 ? 7.866 10.508 -14.193 1.00 88.19 241 ALA A CA 1
ATOM 1738 C C . ALA A 1 241 ? 6.809 10.925 -13.152 1.00 88.19 241 ALA A C 1
ATOM 1740 O O . ALA A 1 241 ? 5.794 11.553 -13.495 1.00 88.19 241 ALA A O 1
ATOM 1741 N N . GLY A 1 242 ? 7.055 10.581 -11.887 1.00 87.88 242 GLY A N 1
ATOM 1742 C CA . GLY A 1 242 ? 6.212 10.940 -10.747 1.00 87.88 242 GLY A CA 1
ATOM 1743 C C . GLY A 1 242 ? 6.762 10.416 -9.420 1.00 87.88 242 GLY A C 1
ATOM 1744 O O . GLY A 1 242 ? 7.650 9.570 -9.387 1.00 87.88 242 GLY A O 1
ATOM 1745 N N . SER A 1 243 ? 6.224 10.923 -8.316 1.00 83.88 243 SER A N 1
ATOM 1746 C CA . SER A 1 243 ? 6.630 10.561 -6.951 1.00 83.88 243 SER A CA 1
ATOM 1747 C C . SER A 1 243 ? 5.516 9.883 -6.147 1.00 83.88 243 SER A C 1
ATOM 1749 O O . SER A 1 243 ? 5.802 9.235 -5.140 1.00 83.88 243 SER A O 1
ATOM 1751 N N . SER A 1 244 ? 4.273 9.932 -6.631 1.00 89.38 244 SER A N 1
ATOM 1752 C CA . SER A 1 244 ? 3.123 9.243 -6.045 1.00 89.38 244 SER A CA 1
ATOM 1753 C C . SER A 1 244 ? 2.510 8.251 -7.027 1.00 89.38 244 SER A C 1
ATOM 1755 O O . SER A 1 244 ? 2.398 8.559 -8.218 1.00 89.38 244 SER A O 1
ATOM 1757 N N . VAL A 1 245 ? 2.135 7.072 -6.528 1.00 94.06 245 VAL A N 1
ATOM 1758 C CA . VAL A 1 245 ? 1.601 5.952 -7.312 1.00 94.06 245 VAL A CA 1
ATOM 1759 C C . VAL A 1 245 ? 0.488 5.269 -6.525 1.00 94.06 245 VAL A C 1
ATOM 1761 O O . VAL A 1 245 ? 0.680 4.986 -5.345 1.00 94.06 245 VAL A O 1
ATOM 1764 N N . ALA A 1 246 ? -0.642 4.977 -7.169 1.00 95.62 246 ALA A N 1
ATOM 1765 C CA . ALA A 1 246 ? -1.676 4.118 -6.598 1.00 95.62 246 ALA A CA 1
ATOM 1766 C C . ALA A 1 246 ? -2.451 3.355 -7.679 1.00 95.62 246 ALA A C 1
ATOM 1768 O O . ALA A 1 246 ? -2.632 3.868 -8.786 1.00 95.62 246 ALA A O 1
ATOM 1769 N N . PHE A 1 247 ? -2.915 2.156 -7.326 1.00 96.25 247 PHE A N 1
ATOM 1770 C CA . PHE A 1 247 ? -3.784 1.320 -8.153 1.00 96.25 247 PHE A CA 1
ATOM 1771 C C . PHE A 1 247 ? -5.233 1.392 -7.670 1.00 96.25 247 PHE A C 1
ATOM 1773 O O . PHE A 1 247 ? -5.453 1.468 -6.463 1.00 96.25 247 PHE A O 1
ATOM 1780 N N . GLY A 1 248 ? -6.204 1.335 -8.575 1.00 95.25 248 GLY A N 1
ATOM 1781 C CA . GLY A 1 248 ? -7.630 1.222 -8.243 1.00 95.25 248 GLY A CA 1
ATOM 1782 C C . GLY A 1 248 ? -8.494 1.133 -9.497 1.00 95.25 248 GLY A C 1
ATOM 1783 O O . GLY A 1 248 ? -8.051 1.564 -10.552 1.00 95.25 248 GLY A O 1
ATOM 1784 N N . ASP A 1 249 ? -9.700 0.582 -9.408 1.00 95.88 249 ASP A N 1
ATOM 1785 C CA . ASP A 1 249 ? -10.647 0.539 -10.535 1.00 95.88 249 ASP A CA 1
ATOM 1786 C C . ASP A 1 249 ? -11.416 1.869 -10.611 1.00 95.88 249 ASP A C 1
ATOM 1788 O O . ASP A 1 249 ? -12.478 2.035 -10.006 1.00 95.88 249 ASP A O 1
ATOM 1792 N N . PHE A 1 250 ? -10.855 2.873 -11.291 1.00 96.50 250 PHE A N 1
ATOM 1793 C CA . PHE A 1 250 ? -11.427 4.220 -11.296 1.00 96.50 250 PHE A CA 1
ATOM 1794 C C . PHE A 1 250 ? -12.584 4.376 -12.282 1.00 96.50 250 PHE A C 1
ATOM 1796 O O . PHE A 1 250 ? -13.353 5.344 -12.163 1.00 96.50 250 PHE A O 1
ATOM 1803 N N . ASP A 1 251 ? -12.683 3.495 -13.283 1.00 95.50 251 ASP A N 1
ATOM 1804 C CA . ASP A 1 251 ? -13.734 3.544 -14.299 1.00 95.50 251 ASP A CA 1
ATOM 1805 C C . ASP A 1 251 ? -14.799 2.442 -14.237 1.00 95.50 251 ASP A C 1
ATOM 1807 O O . ASP A 1 251 ? -15.868 2.580 -14.847 1.00 95.50 251 ASP A O 1
ATOM 1811 N N . GLY A 1 252 ? -14.604 1.457 -13.366 1.00 94.94 252 GLY A N 1
ATOM 1812 C CA . GLY A 1 252 ? -15.569 0.417 -13.028 1.00 94.94 252 GLY A CA 1
ATOM 1813 C C . GLY A 1 252 ? -15.640 -0.685 -14.074 1.00 94.94 252 GLY A C 1
ATOM 1814 O O . GLY A 1 252 ? -16.689 -1.329 -14.204 1.00 94.94 252 GLY A O 1
ATOM 1815 N N . ASP A 1 253 ? -14.590 -0.858 -14.880 1.00 93.38 253 ASP A N 1
ATOM 1816 C CA . ASP A 1 253 ? -14.532 -1.905 -15.898 1.00 93.38 253 ASP A CA 1
ATOM 1817 C C . ASP A 1 253 ? -14.075 -3.267 -15.340 1.00 93.38 253 ASP A C 1
ATOM 1819 O O . ASP A 1 253 ? -14.151 -4.285 -16.045 1.00 93.38 253 ASP A O 1
ATOM 1823 N N . GLY A 1 254 ? -13.716 -3.308 -14.051 1.00 90.69 254 GLY A N 1
ATOM 1824 C CA . GLY A 1 254 ? -13.272 -4.496 -13.334 1.00 90.69 254 GLY A CA 1
ATOM 1825 C C . GLY A 1 254 ? -11.793 -4.816 -13.529 1.00 90.69 254 GLY A C 1
ATOM 1826 O O . GLY A 1 254 ? -11.366 -5.904 -13.135 1.00 90.69 254 GLY A O 1
ATOM 1827 N N . LYS A 1 255 ? -11.026 -3.919 -14.151 1.00 91.44 255 LYS A N 1
ATOM 1828 C CA . LYS A 1 255 ? -9.569 -3.969 -14.233 1.00 91.44 255 LYS A CA 1
ATOM 1829 C C . LYS A 1 255 ? -9.004 -2.821 -13.415 1.00 91.44 255 LYS A C 1
ATOM 1831 O O . LYS A 1 255 ? -9.590 -1.745 -13.374 1.00 91.44 255 LYS A O 1
ATOM 1836 N N . GLY A 1 256 ? -7.868 -3.030 -12.760 1.00 92.75 256 GLY A N 1
ATOM 1837 C CA . GLY A 1 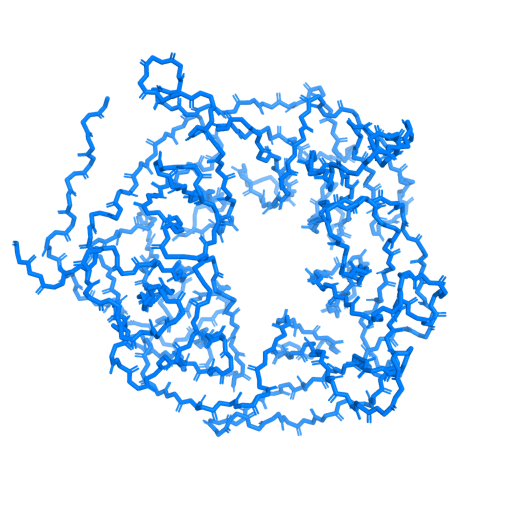256 ? -7.259 -1.918 -12.047 1.00 92.75 256 GLY A CA 1
ATOM 1838 C C . GLY A 1 256 ? -6.634 -0.921 -13.014 1.00 92.75 256 GLY A C 1
ATOM 1839 O O . GLY A 1 256 ? -6.042 -1.265 -14.035 1.00 92.75 256 GLY A O 1
ATOM 1840 N N . ASP A 1 257 ? -6.754 0.340 -12.648 1.00 95.69 257 ASP A N 1
ATOM 1841 C CA . ASP A 1 257 ? -6.086 1.465 -13.267 1.00 95.69 257 ASP A CA 1
ATOM 1842 C C . ASP A 1 257 ? -4.904 1.900 -12.403 1.00 95.69 257 ASP A C 1
ATOM 1844 O O . ASP A 1 257 ? -4.798 1.583 -11.216 1.00 95.69 257 ASP A O 1
ATOM 1848 N N . LEU A 1 258 ? -4.013 2.692 -12.990 1.00 96.62 258 LEU A N 1
ATOM 1849 C CA . LEU A 1 258 ? -2.808 3.185 -12.339 1.00 96.62 258 LEU A CA 1
ATOM 1850 C C . LEU A 1 258 ? -2.745 4.712 -12.387 1.00 96.62 258 LEU A C 1
ATOM 1852 O O . LEU A 1 258 ? -2.628 5.310 -13.457 1.00 96.62 258 LEU A O 1
ATOM 1856 N N . ALA A 1 259 ? -2.745 5.362 -11.224 1.00 96.50 259 ALA A N 1
ATOM 1857 C CA . ALA A 1 259 ? -2.548 6.803 -11.092 1.00 96.50 259 ALA A CA 1
ATOM 1858 C C . ALA A 1 259 ? -1.095 7.131 -10.723 1.00 96.50 259 ALA A C 1
ATOM 1860 O O . ALA A 1 259 ? -0.586 6.662 -9.706 1.00 96.50 259 ALA A O 1
ATOM 1861 N N . ILE A 1 260 ? -0.445 7.993 -11.513 1.00 95.06 260 ILE A N 1
ATOM 1862 C CA . ILE A 1 260 ? 0.912 8.500 -11.241 1.00 95.06 260 ILE A CA 1
ATOM 1863 C C . ILE A 1 260 ? 0.932 10.020 -11.286 1.00 95.06 260 ILE A C 1
ATOM 1865 O O . ILE A 1 260 ? 0.476 10.627 -12.265 1.00 95.06 260 ILE A O 1
ATOM 1869 N N . GLY A 1 261 ? 1.531 10.645 -10.275 1.00 91.50 261 GLY A N 1
ATOM 1870 C CA . GLY A 1 261 ? 1.671 12.095 -10.229 1.00 91.50 261 GLY A CA 1
ATOM 1871 C C . GLY A 1 261 ? 2.672 12.609 -9.201 1.00 91.50 261 GLY A C 1
ATOM 1872 O O . GLY A 1 261 ? 3.582 11.897 -8.778 1.00 91.50 261 GLY A O 1
ATOM 1873 N N . ASP A 1 262 ? 2.537 13.890 -8.873 1.00 84.25 262 ASP A N 1
ATOM 1874 C CA . ASP A 1 262 ? 3.452 14.645 -8.017 1.00 84.25 262 ASP A CA 1
ATOM 1875 C C . ASP A 1 262 ? 2.935 14.692 -6.572 1.00 84.25 262 ASP A C 1
ATOM 1877 O O . ASP A 1 262 ? 1.824 15.167 -6.322 1.00 84.25 262 ASP A O 1
ATOM 1881 N N . ASN A 1 263 ? 3.752 14.247 -5.615 1.00 79.88 263 ASN A N 1
ATOM 1882 C CA . ASN A 1 263 ? 3.494 14.434 -4.183 1.00 79.88 263 ASN A CA 1
ATOM 1883 C C . ASN A 1 263 ? 4.054 15.761 -3.624 1.00 79.88 263 ASN A C 1
ATOM 1885 O O . ASN A 1 263 ? 3.831 16.101 -2.465 1.00 79.88 263 ASN A O 1
ATOM 1889 N N . GLY A 1 264 ? 4.780 16.536 -4.433 1.00 76.50 264 GLY A N 1
ATOM 1890 C CA . GLY A 1 264 ? 5.371 17.807 -4.025 1.00 76.50 264 GLY A CA 1
ATOM 1891 C C . GLY A 1 264 ? 6.718 17.706 -3.301 1.00 76.50 264 GLY A C 1
ATOM 1892 O O . GLY A 1 264 ? 7.246 18.757 -2.931 1.00 76.50 264 GLY A O 1
ATOM 1893 N N . THR A 1 265 ? 7.297 16.511 -3.107 1.00 72.69 265 THR A N 1
ATOM 1894 C CA . THR A 1 265 ? 8.655 16.363 -2.547 1.00 72.69 265 THR A CA 1
ATOM 1895 C C . THR A 1 265 ? 9.702 16.908 -3.509 1.00 72.69 265 THR A C 1
ATOM 1897 O O . THR A 1 265 ? 9.553 16.789 -4.724 1.00 72.69 265 THR A O 1
ATOM 1900 N N . ARG A 1 266 ? 10.746 17.541 -2.969 1.00 71.00 266 ARG A N 1
ATOM 1901 C CA . ARG A 1 266 ? 11.884 18.088 -3.718 1.00 71.00 266 ARG A CA 1
ATOM 1902 C C . ARG A 1 266 ? 13.153 17.831 -2.903 1.00 71.00 266 ARG A C 1
ATOM 1904 O O . ARG A 1 266 ? 13.103 17.971 -1.680 1.00 71.00 266 ARG A O 1
ATOM 1911 N N . ASN A 1 267 ? 14.265 17.509 -3.557 1.00 63.94 267 ASN A N 1
ATOM 1912 C CA . ASN A 1 267 ? 15.563 17.268 -2.906 1.00 63.94 267 ASN A CA 1
ATOM 1913 C C . ASN A 1 267 ? 16.321 18.570 -2.550 1.00 63.94 267 ASN A C 1
ATOM 1915 O O . ASN A 1 267 ? 17.313 18.541 -1.826 1.00 63.94 267 ASN A O 1
ATOM 1919 N N . GLY A 1 268 ? 15.818 19.739 -2.975 1.00 59.12 268 GLY A N 1
ATOM 1920 C CA . GLY A 1 268 ? 16.343 21.054 -2.587 1.00 59.12 268 GLY A CA 1
ATOM 1921 C C . GLY A 1 268 ? 17.710 21.395 -3.192 1.00 59.12 268 GLY A C 1
ATOM 1922 O O . GLY A 1 268 ? 18.348 22.358 -2.752 1.00 59.12 268 GLY A O 1
ATOM 1923 N N . GLU A 1 269 ? 18.173 20.627 -4.182 1.00 60.56 269 GLU A N 1
ATOM 1924 C CA . GLU A 1 269 ? 19.433 20.903 -4.862 1.00 60.56 269 GLU A CA 1
ATOM 1925 C C . GLU A 1 269 ? 19.318 22.112 -5.813 1.00 60.56 269 GLU A C 1
ATOM 1927 O O . GLU A 1 269 ? 18.308 22.283 -6.508 1.00 60.56 269 GLU A O 1
ATOM 1932 N N . PRO A 1 270 ? 20.355 22.972 -5.910 1.00 54.22 270 PRO A N 1
ATOM 1933 C CA . PRO A 1 270 ? 20.354 24.099 -6.838 1.00 54.22 270 PRO A CA 1
ATOM 1934 C C . PRO A 1 270 ? 20.193 23.645 -8.298 1.00 54.22 270 PRO A C 1
ATOM 1936 O O . PRO A 1 270 ? 21.136 23.159 -8.916 1.00 54.22 270 PRO A O 1
ATOM 1939 N N . GLY A 1 271 ? 19.007 23.866 -8.870 1.00 58.06 271 GLY A N 1
ATOM 1940 C CA . GLY A 1 271 ? 18.664 23.460 -10.239 1.00 58.06 271 GLY A CA 1
ATOM 1941 C C . GLY A 1 271 ? 17.752 22.233 -10.336 1.00 58.06 271 GLY A C 1
ATOM 1942 O O . GLY A 1 271 ? 17.119 22.073 -11.377 1.00 58.06 271 GLY A O 1
ATOM 1943 N N . ALA A 1 272 ? 17.599 21.451 -9.262 1.00 55.31 272 ALA A N 1
ATOM 1944 C CA . ALA A 1 272 ? 16.614 20.367 -9.159 1.00 55.31 272 ALA A CA 1
ATOM 1945 C C . ALA A 1 272 ? 15.183 20.881 -8.891 1.00 55.31 272 ALA A C 1
ATOM 1947 O O . ALA A 1 272 ? 14.196 20.188 -9.122 1.00 55.31 272 ALA A O 1
ATOM 1948 N N . ASP A 1 273 ? 15.042 22.158 -8.513 1.00 55.06 273 ASP A N 1
ATOM 1949 C CA . ASP A 1 273 ? 13.750 22.858 -8.433 1.00 55.06 273 ASP A CA 1
ATOM 1950 C C . ASP A 1 273 ? 13.084 23.092 -9.810 1.00 55.06 273 ASP A C 1
ATOM 1952 O O . ASP A 1 273 ? 11.963 23.612 -9.885 1.00 55.06 273 ASP A O 1
ATOM 1956 N N . ALA A 1 274 ? 13.755 22.738 -10.914 1.00 57.44 274 ALA A N 1
ATOM 1957 C CA . ALA A 1 274 ? 13.190 22.791 -12.256 1.00 57.44 274 ALA A CA 1
ATOM 1958 C C . ALA A 1 274 ? 12.229 21.613 -12.465 1.00 57.44 274 ALA A C 1
ATOM 1960 O O . ALA A 1 274 ? 12.588 20.565 -12.990 1.00 57.44 274 ALA A O 1
ATOM 1961 N N . GLN A 1 275 ? 10.984 21.806 -12.042 1.00 64.50 275 GLN A N 1
ATOM 1962 C CA . GLN A 1 275 ? 9.918 20.837 -12.258 1.00 64.50 275 GLN A CA 1
ATOM 1963 C C . GLN A 1 275 ? 9.695 20.637 -13.756 1.00 64.50 275 GLN A C 1
ATOM 1965 O O . GLN A 1 275 ? 9.542 21.621 -14.489 1.00 64.50 275 GLN A O 1
ATOM 1970 N N . ASP A 1 276 ? 9.623 19.382 -14.203 1.00 71.06 276 ASP A N 1
ATOM 1971 C CA . ASP A 1 276 ? 9.119 19.098 -15.540 1.00 71.06 276 ASP A CA 1
ATOM 1972 C C . ASP A 1 276 ? 7.661 19.600 -15.602 1.00 71.06 276 ASP A C 1
ATOM 1974 O O . ASP A 1 276 ? 6.806 19.103 -14.855 1.00 71.06 276 ASP A O 1
ATOM 1978 N N . PRO A 1 277 ? 7.335 20.585 -16.462 1.00 68.31 277 PRO A N 1
ATOM 1979 C CA . PRO A 1 277 ? 5.983 21.136 -16.535 1.00 68.31 277 PRO A CA 1
ATOM 1980 C C . PRO A 1 277 ? 4.932 20.099 -16.944 1.00 68.31 277 PRO A C 1
ATOM 1982 O O . PRO A 1 277 ? 3.741 20.329 -16.774 1.00 68.31 277 PRO A O 1
ATOM 1985 N N . THR A 1 278 ? 5.352 18.967 -17.513 1.00 74.94 278 THR A N 1
ATOM 1986 C CA . THR A 1 278 ? 4.471 17.852 -17.865 1.00 74.94 278 THR A CA 1
ATOM 1987 C C . THR A 1 278 ? 4.135 16.955 -16.677 1.00 74.94 278 THR A C 1
ATOM 1989 O O . THR A 1 278 ? 3.223 16.135 -16.800 1.00 74.94 278 THR A O 1
ATOM 1992 N N . VAL A 1 279 ? 4.846 17.108 -15.552 1.00 80.25 279 VAL A N 1
ATOM 1993 C CA . VAL A 1 279 ? 4.655 16.326 -14.327 1.00 80.25 279 VAL A CA 1
ATOM 1994 C C . VAL A 1 279 ? 4.028 17.160 -13.214 1.00 80.25 279 VAL A C 1
ATOM 1996 O O . VAL A 1 279 ? 3.166 16.663 -12.486 1.00 80.25 279 VAL A O 1
ATOM 1999 N N . HIS A 1 280 ? 4.428 18.424 -13.101 1.00 82.50 280 HIS A N 1
ATOM 2000 C CA . HIS A 1 280 ? 3.962 19.330 -12.058 1.00 82.50 280 HIS A CA 1
ATOM 2001 C C . HIS A 1 280 ? 2.431 19.419 -11.984 1.00 82.50 280 HIS A C 1
ATOM 2003 O O . HIS A 1 280 ? 1.780 19.581 -13.012 1.00 82.50 280 HIS A O 1
ATOM 2009 N N . ASP A 1 281 ? 1.876 19.299 -10.771 1.00 83.50 281 ASP A N 1
ATOM 2010 C CA . ASP A 1 281 ? 0.448 19.464 -10.448 1.00 83.50 281 ASP A CA 1
ATOM 2011 C C . ASP A 1 281 ? -0.512 18.600 -11.286 1.00 83.50 281 ASP A C 1
ATOM 2013 O O . ASP A 1 281 ? -1.715 18.857 -11.336 1.00 83.50 281 ASP A O 1
ATOM 2017 N N . THR A 1 282 ? 0.001 17.536 -11.913 1.00 90.94 282 THR A N 1
ATOM 2018 C CA . THR A 1 282 ? -0.781 16.647 -12.773 1.00 90.94 282 THR A CA 1
ATOM 2019 C C . THR A 1 282 ? -0.750 15.207 -12.284 1.00 90.94 282 THR A C 1
ATOM 2021 O O . THR A 1 282 ? 0.290 14.674 -11.888 1.00 90.94 282 THR A O 1
ATOM 2024 N N . VAL A 1 283 ? -1.874 14.517 -12.449 1.00 94.25 283 VAL A N 1
ATOM 2025 C CA . VAL A 1 283 ? -2.003 13.057 -12.355 1.00 94.25 283 VAL A CA 1
ATOM 2026 C C . VAL A 1 283 ? -2.199 12.517 -13.766 1.00 94.25 283 VAL A C 1
ATOM 2028 O O . VAL A 1 283 ? -2.920 13.114 -14.560 1.00 94.25 283 VAL A O 1
ATOM 2031 N N . THR A 1 284 ? -1.553 11.405 -14.100 1.00 95.19 284 THR A N 1
ATOM 2032 C CA . THR A 1 284 ? -1.846 10.640 -15.316 1.00 95.19 284 THR A CA 1
ATOM 2033 C C . THR A 1 284 ? -2.372 9.299 -14.860 1.00 95.19 284 THR A C 1
ATOM 2035 O O . THR A 1 284 ? -1.724 8.639 -14.050 1.00 95.19 284 THR A O 1
ATOM 2038 N N . VAL A 1 285 ? -3.553 8.962 -15.355 1.00 95.62 285 VAL A N 1
ATOM 2039 C CA . VAL A 1 285 ? -4.232 7.696 -15.119 1.00 95.62 285 VAL A CA 1
ATOM 2040 C C . VAL A 1 285 ? -4.014 6.831 -16.350 1.00 95.62 285 VAL A C 1
ATOM 2042 O O . VAL A 1 285 ? -4.389 7.254 -17.448 1.00 95.62 285 VAL A O 1
ATOM 2045 N N . TYR A 1 286 ? -3.387 5.678 -16.159 1.00 95.12 286 TYR A N 1
ATOM 2046 C CA . TYR A 1 286 ? -3.276 4.614 -17.150 1.00 95.12 286 TYR A CA 1
ATOM 2047 C C . TYR A 1 286 ? -4.402 3.634 -16.876 1.00 95.12 286 TYR A C 1
ATOM 2049 O O . TYR A 1 286 ? -4.458 3.087 -15.777 1.00 95.12 286 TYR A O 1
ATOM 2057 N N . TYR A 1 287 ? -5.303 3.461 -17.835 1.00 93.94 287 TYR A N 1
ATOM 2058 C CA . TYR A 1 287 ? -6.439 2.566 -17.647 1.00 93.94 287 TYR A CA 1
ATOM 2059 C C . TYR A 1 287 ? -6.078 1.158 -18.116 1.00 93.94 287 TYR A C 1
ATOM 2061 O O . TYR A 1 287 ? -5.557 1.005 -19.224 1.00 93.94 287 TYR A O 1
ATOM 2069 N N . GLY A 1 288 ? -6.373 0.137 -17.307 1.00 89.25 288 GLY A N 1
ATOM 2070 C CA . GLY A 1 288 ? -6.106 -1.271 -17.657 1.00 89.25 288 GLY A CA 1
ATOM 2071 C C . GLY A 1 288 ? -6.994 -1.795 -18.799 1.00 89.25 288 GLY A C 1
ATOM 2072 O O . GLY A 1 288 ? -6.725 -2.818 -19.450 1.00 89.25 288 GLY A O 1
ATOM 2073 N N . GLY A 1 289 ? -8.092 -1.084 -19.060 1.00 84.81 289 GLY A N 1
ATOM 2074 C CA . GLY A 1 289 ? -9.052 -1.344 -20.124 1.00 84.81 289 GLY A CA 1
ATOM 2075 C C . GLY A 1 289 ? -8.635 -0.877 -21.521 1.00 84.81 289 GLY A C 1
ATOM 2076 O O . GLY A 1 289 ? -7.487 -0.587 -21.839 1.00 84.81 289 GLY A O 1
ATOM 2077 N N . ASN A 1 290 ? -9.623 -0.774 -22.414 1.00 82.94 290 ASN A N 1
ATOM 2078 C CA . ASN A 1 290 ? -9.428 -0.245 -23.777 1.00 82.94 290 ASN A CA 1
ATOM 2079 C C . ASN A 1 290 ? -9.521 1.289 -23.837 1.00 82.94 290 ASN A C 1
ATOM 2081 O O . ASN A 1 290 ? -9.828 1.872 -24.885 1.00 82.94 290 ASN A O 1
ATOM 2085 N N . ARG A 1 291 ? -9.325 1.943 -22.697 1.00 90.00 291 ARG A N 1
ATOM 2086 C CA . ARG A 1 291 ? -9.507 3.372 -22.525 1.00 90.00 291 ARG A CA 1
ATOM 2087 C C . ARG A 1 291 ? -8.166 4.092 -22.683 1.00 90.00 291 ARG A C 1
ATOM 2089 O O . ARG A 1 291 ? -7.161 3.615 -22.174 1.00 90.00 291 ARG A O 1
ATOM 2096 N N . PRO A 1 292 ? -8.116 5.237 -23.385 1.00 93.19 292 PRO A N 1
ATOM 2097 C CA . PRO A 1 292 ? -6.888 6.014 -23.459 1.00 93.19 292 PRO A CA 1
ATOM 2098 C C . PRO A 1 292 ? -6.542 6.638 -22.105 1.00 93.19 292 PRO A C 1
ATOM 2100 O O . PRO A 1 292 ? -7.423 7.160 -21.413 1.00 93.19 292 PRO A O 1
ATOM 2103 N N . ASP A 1 293 ? -5.247 6.670 -21.801 1.00 93.88 293 ASP A N 1
ATOM 2104 C CA . ASP A 1 293 ? -4.700 7.349 -20.630 1.00 93.88 293 ASP A CA 1
ATOM 2105 C C . ASP A 1 293 ? -5.177 8.803 -20.547 1.00 93.88 293 ASP A C 1
ATOM 2107 O O . ASP A 1 293 ? -5.332 9.508 -21.555 1.00 93.88 293 ASP A O 1
ATOM 2111 N N . LYS A 1 294 ? -5.381 9.281 -19.321 1.00 94.38 294 LYS A N 1
ATOM 2112 C CA . LYS A 1 294 ? -5.927 10.614 -19.062 1.00 94.38 294 LYS A CA 1
ATOM 2113 C C . LYS A 1 294 ? -5.028 11.382 -18.114 1.00 94.38 294 LYS A C 1
ATOM 2115 O O . LYS A 1 294 ? -4.748 10.928 -17.010 1.00 94.38 294 LYS A O 1
ATOM 2120 N N . ARG A 1 295 ? -4.631 12.587 -18.520 1.00 94.38 295 ARG A N 1
ATOM 2121 C CA . ARG A 1 295 ? -3.982 13.554 -17.634 1.00 94.38 295 ARG A CA 1
ATOM 2122 C C . ARG A 1 295 ? -5.015 14.507 -17.045 1.00 94.38 295 ARG A C 1
ATOM 2124 O O . ARG A 1 295 ? -5.854 15.027 -17.777 1.00 94.38 295 ARG A O 1
ATOM 2131 N N . ILE A 1 296 ? -4.929 14.741 -15.743 1.00 93.88 296 ILE A N 1
ATOM 2132 C CA . ILE A 1 296 ? -5.786 15.659 -14.991 1.00 93.88 296 ILE A CA 1
ATOM 2133 C C . ILE A 1 296 ? -4.937 16.543 -14.076 1.00 93.88 296 ILE A C 1
ATOM 2135 O O . ILE A 1 296 ? -3.845 16.150 -13.672 1.00 93.88 296 ILE A O 1
ATOM 2139 N N . GLU A 1 297 ? -5.452 17.719 -13.734 1.00 93.75 297 GLU A N 1
ATOM 2140 C CA . GLU A 1 297 ? -4.808 18.688 -12.840 1.00 93.75 297 GLU A CA 1
ATOM 2141 C C . GLU A 1 297 ? -5.639 18.808 -11.558 1.00 93.75 297 GLU A C 1
ATOM 2143 O O . GLU A 1 297 ? -6.549 19.632 -11.491 1.00 93.75 297 GLU A O 1
ATOM 2148 N N . PRO A 1 298 ? -5.403 17.961 -10.539 1.00 91.12 298 PRO A N 1
ATOM 2149 C CA . PRO A 1 298 ? -6.244 17.930 -9.346 1.00 91.12 298 PRO A CA 1
ATOM 2150 C C . PRO A 1 298 ? -6.151 19.189 -8.483 1.00 91.12 298 PRO A C 1
ATOM 2152 O O . PRO A 1 298 ? -6.897 19.280 -7.513 1.00 91.12 298 PRO A O 1
ATOM 2155 N N . GLU A 1 299 ? -5.244 20.133 -8.755 1.00 87.88 299 GLU A N 1
ATOM 2156 C CA . GLU A 1 299 ? -4.941 21.266 -7.865 1.00 87.88 299 GLU A CA 1
ATOM 2157 C C . GLU A 1 299 ? -4.617 20.799 -6.425 1.00 87.88 299 GLU A C 1
ATOM 2159 O O . GLU A 1 299 ? -5.042 21.405 -5.437 1.00 87.88 299 GLU A O 1
ATOM 2164 N N . ALA A 1 300 ? -3.962 19.643 -6.296 1.00 86.94 300 ALA A N 1
ATOM 2165 C CA . ALA A 1 300 ? -3.476 19.074 -5.043 1.00 86.94 300 ALA A CA 1
ATOM 2166 C C . ALA A 1 300 ? -2.286 18.157 -5.324 1.00 86.94 300 ALA A C 1
ATOM 2168 O O . ALA A 1 300 ? -2.262 17.459 -6.337 1.00 86.94 300 ALA A O 1
ATOM 2169 N N . ARG A 1 301 ? -1.327 18.143 -4.399 1.00 85.75 301 ARG A N 1
ATOM 2170 C CA . ARG A 1 301 ? -0.124 17.313 -4.466 1.00 85.75 301 ARG A CA 1
ATOM 2171 C C . ARG A 1 301 ? 0.154 16.688 -3.103 1.00 85.75 301 ARG A C 1
ATOM 2173 O O . ARG A 1 301 ? 0.186 17.397 -2.097 1.00 85.75 301 ARG A O 1
ATOM 2180 N N . GLY A 1 302 ? 0.365 15.385 -3.109 1.00 85.44 302 GLY A N 1
ATOM 2181 C CA . GLY A 1 302 ? 0.865 14.594 -1.991 1.00 85.44 302 GLY A CA 1
ATOM 2182 C C . GLY A 1 302 ? 0.700 13.111 -2.269 1.00 85.44 302 GLY A C 1
ATOM 2183 O O . GLY A 1 302 ? 0.619 12.706 -3.433 1.00 85.44 302 GLY A O 1
ATOM 2184 N N . ASP A 1 303 ? 0.706 12.311 -1.213 1.00 88.06 303 ASP A N 1
ATOM 2185 C CA . ASP A 1 303 ? 0.683 10.857 -1.335 1.00 88.06 303 ASP A CA 1
ATOM 2186 C C . ASP A 1 303 ? -0.673 10.396 -1.870 1.00 88.06 303 ASP A C 1
ATOM 2188 O O . ASP A 1 303 ? -1.680 11.086 -1.686 1.00 88.06 303 ASP A O 1
ATOM 2192 N N . TYR A 1 304 ? -0.695 9.262 -2.570 1.00 93.31 304 TYR A N 1
ATOM 2193 C CA . TYR A 1 304 ? -1.908 8.687 -3.143 1.00 93.31 304 TYR A CA 1
ATOM 2194 C C . TYR A 1 304 ? -2.351 7.464 -2.354 1.00 93.31 304 TYR A C 1
ATOM 2196 O O . TYR A 1 304 ? -1.533 6.669 -1.896 1.00 93.31 304 TYR A O 1
ATOM 2204 N N . ALA A 1 305 ? -3.662 7.323 -2.227 1.00 94.12 305 ALA A N 1
ATOM 2205 C CA . ALA A 1 305 ? -4.323 6.107 -1.789 1.00 94.12 305 ALA A CA 1
ATOM 2206 C C . ALA A 1 305 ? -5.638 5.956 -2.555 1.00 94.12 305 ALA A C 1
ATOM 2208 O O . ALA A 1 305 ? -6.115 6.918 -3.162 1.00 94.12 305 ALA A O 1
ATOM 2209 N N . THR A 1 306 ? -6.214 4.763 -2.528 1.00 95.56 306 THR A N 1
ATOM 2210 C CA . THR A 1 306 ? -7.425 4.430 -3.279 1.00 95.56 306 THR A CA 1
ATOM 2211 C C . THR A 1 306 ? -8.366 3.577 -2.451 1.00 95.56 306 THR A C 1
ATOM 2213 O O . THR A 1 306 ? -7.955 2.953 -1.470 1.00 95.56 306 THR A O 1
ATOM 2216 N N . GLY A 1 307 ? -9.636 3.592 -2.830 1.00 94.56 307 GLY A N 1
ATOM 2217 C CA . GLY A 1 307 ? -10.668 2.721 -2.285 1.00 94.56 307 GLY A CA 1
ATOM 2218 C C . GLY A 1 307 ? -12.059 3.245 -2.612 1.00 94.56 307 GLY A C 1
ATOM 2219 O O . GLY A 1 307 ? -12.237 4.453 -2.769 1.00 94.56 307 GLY A O 1
ATOM 2220 N N . ASP A 1 308 ? -13.029 2.345 -2.690 1.00 95.12 308 ASP A N 1
ATOM 2221 C CA . ASP A 1 308 ? -14.443 2.669 -2.882 1.00 95.12 308 ASP A CA 1
ATOM 2222 C C . ASP A 1 308 ? -15.033 3.295 -1.604 1.00 95.12 308 ASP A C 1
ATOM 2224 O O . ASP A 1 308 ? -15.353 2.608 -0.631 1.00 95.12 308 ASP A O 1
ATOM 2228 N N . LEU A 1 309 ? -15.135 4.626 -1.559 1.00 94.00 309 LEU A N 1
ATOM 2229 C CA . LEU A 1 309 ? -15.620 5.367 -0.391 1.00 94.00 309 LEU A CA 1
ATOM 2230 C C . LEU A 1 309 ? -17.138 5.566 -0.410 1.00 94.00 309 LEU A C 1
ATOM 2232 O O . LEU A 1 309 ? -17.680 6.102 0.563 1.00 94.00 309 LEU A O 1
ATOM 2236 N N . ASP A 1 310 ? -17.832 5.260 -1.507 1.00 92.19 310 ASP A N 1
ATOM 2237 C CA . ASP A 1 310 ? -19.279 5.475 -1.637 1.00 92.19 310 ASP A CA 1
ATOM 2238 C C . ASP A 1 310 ? -20.096 4.245 -2.064 1.00 92.19 310 ASP A C 1
ATOM 2240 O O . ASP A 1 310 ? -21.328 4.335 -2.132 1.00 92.19 310 ASP A O 1
ATOM 2244 N N . ASN A 1 311 ? -19.445 3.083 -2.145 1.00 94.00 311 ASN A N 1
ATOM 2245 C CA . ASN A 1 311 ? -20.005 1.778 -2.486 1.00 94.00 311 ASN A CA 1
ATOM 2246 C C . ASN A 1 311 ? -20.650 1.776 -3.879 1.00 94.00 311 ASN A C 1
ATOM 2248 O O . ASN A 1 311 ? -21.741 1.223 -4.079 1.00 94.00 311 ASN A O 1
ATOM 2252 N N . ASP A 1 312 ? -20.031 2.474 -4.832 1.00 93.69 312 ASP A N 1
ATOM 2253 C CA . ASP A 1 312 ? -20.500 2.537 -6.217 1.00 93.69 312 ASP A CA 1
ATOM 2254 C C . ASP A 1 312 ? -19.790 1.537 -7.153 1.00 93.69 312 ASP A C 1
ATOM 2256 O O . ASP A 1 312 ? -20.149 1.431 -8.342 1.00 93.69 312 ASP A O 1
ATOM 2260 N N . GLY A 1 313 ? -18.850 0.769 -6.587 1.00 94.00 313 GLY A N 1
ATOM 2261 C CA . GLY A 1 313 ? -18.034 -0.233 -7.255 1.00 94.00 313 GLY A CA 1
ATOM 2262 C C . GLY A 1 313 ? -16.831 0.339 -8.000 1.00 94.00 313 GLY A C 1
ATOM 2263 O O . GLY A 1 313 ? -16.195 -0.418 -8.728 1.00 94.00 313 GLY A O 1
ATOM 2264 N N . ARG A 1 314 ? -16.548 1.640 -7.877 1.00 95.75 314 ARG A N 1
ATOM 2265 C CA . ARG A 1 314 ? -15.341 2.288 -8.397 1.00 95.75 314 ARG A CA 1
ATOM 2266 C C . ARG A 1 314 ? -14.526 2.837 -7.246 1.00 95.75 314 ARG A C 1
ATOM 2268 O O . ARG A 1 314 ? -15.061 3.363 -6.277 1.00 95.75 314 ARG A O 1
ATOM 2275 N N . ASP A 1 315 ? -13.216 2.768 -7.390 1.00 96.06 315 ASP A N 1
ATOM 2276 C CA . ASP A 1 315 ? -12.322 3.368 -6.421 1.00 96.06 315 ASP A CA 1
ATOM 2277 C C . ASP A 1 315 ? -12.267 4.891 -6.595 1.00 96.06 315 ASP A C 1
ATOM 2279 O O . ASP A 1 315 ? -12.259 5.442 -7.701 1.00 96.06 315 ASP A O 1
ATOM 2283 N N . GLU A 1 316 ? -12.146 5.596 -5.475 1.00 96.38 316 GLU A N 1
ATOM 2284 C CA . GLU A 1 316 ? -11.685 6.976 -5.458 1.00 96.38 316 GLU A CA 1
ATOM 2285 C C . GLU A 1 316 ? -10.162 7.053 -5.543 1.00 96.38 316 GLU A C 1
ATOM 2287 O O . GLU A 1 316 ? -9.454 6.199 -5.014 1.00 96.38 316 GLU A O 1
ATOM 2292 N N . LEU A 1 317 ? -9.646 8.165 -6.077 1.00 96.19 317 LEU A N 1
ATOM 2293 C CA . LEU A 1 317 ? -8.268 8.586 -5.821 1.00 96.19 317 LEU A CA 1
ATOM 2294 C C . LEU A 1 317 ? -8.231 9.629 -4.705 1.00 96.19 317 LEU A C 1
ATOM 2296 O O . LEU A 1 317 ? -8.822 10.709 -4.807 1.00 96.19 317 LEU A O 1
ATOM 2300 N N . LEU A 1 318 ? -7.471 9.333 -3.658 1.00 94.25 318 LEU A N 1
ATOM 2301 C CA . LEU A 1 318 ? -7.243 10.204 -2.520 1.00 94.25 318 LEU A CA 1
ATOM 2302 C C . LEU A 1 318 ? -5.843 10.808 -2.612 1.00 94.25 318 LEU A C 1
ATOM 2304 O O . LEU A 1 318 ? -4.867 10.091 -2.791 1.00 94.25 318 LEU A O 1
ATOM 2308 N N . ILE A 1 319 ? -5.742 12.124 -2.441 1.00 91.94 319 ILE A N 1
ATOM 2309 C CA . ILE A 1 319 ? -4.484 12.876 -2.457 1.00 91.94 319 ILE A CA 1
ATOM 2310 C C . ILE A 1 319 ? -4.340 13.589 -1.117 1.00 91.94 319 ILE A C 1
ATOM 2312 O O . ILE A 1 319 ? -5.128 14.490 -0.809 1.00 91.94 319 ILE A O 1
ATOM 2316 N N . SER A 1 320 ? -3.353 13.208 -0.306 1.00 86.12 320 SER A N 1
ATOM 2317 C CA . SER A 1 320 ? -3.051 13.937 0.932 1.00 86.12 320 SER A CA 1
ATOM 2318 C C . SER A 1 320 ? -2.399 15.273 0.582 1.00 86.12 320 SER A C 1
ATOM 2320 O O . SER A 1 320 ? -1.588 15.342 -0.325 1.00 86.12 320 SER A O 1
ATOM 2322 N N . PHE A 1 321 ? -2.754 16.371 1.245 1.00 79.94 321 PHE A N 1
ATOM 2323 C CA . PHE A 1 321 ? -2.045 17.647 1.080 1.00 79.94 321 PHE A CA 1
ATOM 2324 C C . PHE A 1 321 ? -2.376 18.602 2.226 1.00 79.94 321 PHE A C 1
ATOM 2326 O O . PHE A 1 321 ? -3.535 18.762 2.594 1.00 79.94 321 PHE A O 1
ATOM 2333 N N . GLU A 1 322 ? -1.371 19.261 2.807 1.00 73.00 322 GLU A N 1
ATOM 2334 C CA . GLU A 1 322 ? -1.554 20.348 3.792 1.00 73.00 322 GLU A CA 1
ATOM 2335 C C . GLU A 1 322 ? -2.544 20.042 4.951 1.00 73.00 322 GLU A C 1
ATOM 2337 O O . GLU A 1 322 ? -3.251 20.931 5.440 1.00 73.00 322 GLU A O 1
ATOM 2342 N N . GLY A 1 323 ? -2.625 18.785 5.404 1.00 71.25 323 GLY A N 1
ATOM 2343 C CA . GLY A 1 323 ? -3.568 18.343 6.453 1.00 71.25 323 GLY A CA 1
ATOM 2344 C C . GLY A 1 323 ? -5.016 18.217 5.995 1.00 71.25 323 GLY A C 1
ATOM 2345 O O . GLY A 1 323 ? -5.953 18.290 6.799 1.00 71.25 323 GLY A O 1
ATOM 2346 N N . SER A 1 324 ? -5.179 18.072 4.689 1.00 78.88 324 SER A N 1
ATOM 2347 C CA . SER A 1 324 ? -6.415 17.851 3.964 1.00 78.88 324 SER A CA 1
ATOM 2348 C C . SER A 1 324 ? -6.255 16.634 3.059 1.00 78.88 324 SER A C 1
ATOM 2350 O O . SER A 1 324 ? -5.151 16.140 2.827 1.00 78.88 324 SER A O 1
ATOM 2352 N N . VAL A 1 325 ? -7.382 16.178 2.536 1.00 86.19 325 VAL A N 1
ATOM 2353 C CA . VAL A 1 325 ? -7.458 15.090 1.569 1.00 86.19 325 VAL A CA 1
ATOM 2354 C C . VAL A 1 325 ? -8.293 15.594 0.416 1.00 86.19 325 VAL A C 1
ATOM 2356 O O . VAL A 1 325 ? -9.423 16.042 0.631 1.00 86.19 325 VAL A O 1
ATOM 2359 N N . LYS A 1 326 ? -7.745 15.559 -0.796 1.00 90.50 326 LYS A N 1
ATOM 2360 C CA . LYS A 1 326 ? -8.542 15.746 -2.001 1.00 90.50 326 LYS A CA 1
ATOM 2361 C C . LYS A 1 326 ? -9.000 14.373 -2.453 1.00 90.50 326 LYS A C 1
ATOM 2363 O O . LYS A 1 326 ? -8.182 13.475 -2.578 1.00 90.50 326 LYS A O 1
ATOM 2368 N N . ILE A 1 327 ? -10.295 14.229 -2.663 1.00 93.00 327 ILE A N 1
ATOM 2369 C CA . ILE A 1 327 ? -10.931 12.996 -3.109 1.00 93.00 327 ILE A CA 1
ATOM 2370 C C . ILE A 1 327 ? -11.417 13.256 -4.527 1.00 93.00 327 ILE A C 1
ATOM 2372 O O . ILE A 1 327 ? -12.208 14.178 -4.735 1.00 93.00 327 ILE A O 1
ATOM 2376 N N . LEU A 1 328 ? -10.918 12.489 -5.490 1.00 95.25 328 LEU A N 1
ATOM 2377 C CA . LEU A 1 328 ? -11.390 12.472 -6.867 1.00 95.25 328 LEU A CA 1
ATOM 2378 C C . LEU A 1 328 ? -12.247 11.222 -7.037 1.00 95.25 328 LEU A C 1
ATOM 2380 O O . LEU A 1 328 ? -11.749 10.114 -6.856 1.00 95.25 328 LEU A O 1
ATOM 2384 N N . ARG A 1 329 ? -13.523 11.424 -7.368 1.00 94.50 329 ARG A N 1
ATOM 2385 C CA . ARG A 1 329 ? -14.497 10.344 -7.545 1.00 94.50 329 ARG A CA 1
ATOM 2386 C C . ARG A 1 329 ? -14.205 9.521 -8.792 1.00 94.50 329 ARG A C 1
ATOM 2388 O O . ARG A 1 329 ? -13.951 10.101 -9.857 1.00 94.50 329 ARG A O 1
ATOM 2395 N N . GLY A 1 330 ? -14.274 8.201 -8.635 1.00 95.06 330 GLY A N 1
ATOM 2396 C CA . GLY A 1 330 ? -14.353 7.271 -9.751 1.00 95.06 330 GLY A CA 1
ATOM 2397 C C . GLY A 1 330 ? -15.651 7.493 -10.526 1.00 95.06 330 GLY A C 1
ATOM 2398 O O . GLY A 1 330 ? -16.671 7.923 -9.987 1.00 95.06 330 GLY A O 1
ATOM 2399 N N . SER A 1 331 ? -15.634 7.261 -11.832 1.00 95.00 331 SER A N 1
ATOM 2400 C CA . SER A 1 331 ? -16.841 7.365 -12.659 1.00 95.00 331 SER A CA 1
ATOM 2401 C C . SER A 1 331 ? -16.695 6.498 -13.896 1.00 95.00 331 SER A C 1
ATOM 2403 O O . SER A 1 331 ? -15.582 6.197 -14.284 1.00 95.00 331 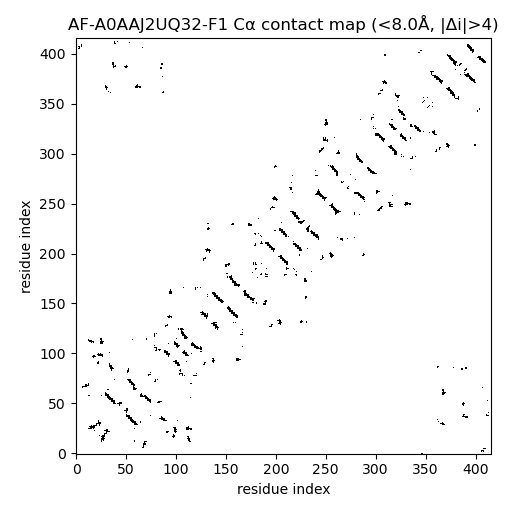SER A O 1
ATOM 2405 N N . ALA A 1 332 ? -17.775 6.189 -14.614 1.00 93.44 332 ALA A N 1
ATOM 2406 C CA . ALA A 1 332 ? -17.648 5.524 -15.920 1.00 93.44 332 ALA A CA 1
ATOM 2407 C C . ALA A 1 332 ? -16.756 6.308 -16.922 1.00 93.44 332 ALA A C 1
ATOM 2409 O O . ALA A 1 332 ? -16.232 5.753 -17.887 1.00 93.44 332 ALA A O 1
ATOM 2410 N N . ASP A 1 333 ? -16.544 7.610 -16.691 1.00 91.56 333 ASP A N 1
ATOM 2411 C CA . ASP A 1 333 ? -15.615 8.468 -17.432 1.00 91.56 333 ASP A CA 1
ATOM 2412 C C . ASP A 1 333 ? -14.229 8.599 -16.748 1.00 91.56 333 ASP A C 1
ATOM 2414 O O . ASP A 1 333 ? -13.438 9.500 -17.084 1.00 91.56 333 ASP A O 1
ATOM 2418 N N . GLY A 1 334 ? -13.915 7.677 -15.839 1.00 93.19 334 GLY A N 1
ATOM 2419 C CA . GLY A 1 334 ? -12.715 7.631 -15.017 1.00 93.19 334 GLY A CA 1
ATOM 2420 C C . GLY A 1 334 ? -12.607 8.829 -14.077 1.00 93.19 334 GLY A C 1
ATOM 2421 O O . GLY A 1 334 ? -13.583 9.546 -13.831 1.00 93.19 334 GLY A O 1
ATOM 2422 N N . LEU A 1 335 ? -11.396 9.108 -13.593 1.00 94.56 335 LEU A N 1
ATOM 2423 C CA . LEU A 1 335 ? -11.170 10.234 -12.682 1.00 94.56 335 LEU A CA 1
ATOM 2424 C C . LEU A 1 335 ? -11.364 11.588 -13.378 1.00 94.56 335 LEU A C 1
ATOM 2426 O O . LEU A 1 335 ? -10.856 11.841 -14.479 1.00 94.56 335 LEU A O 1
ATOM 2430 N N . THR A 1 336 ? -12.066 12.501 -12.706 1.00 91.56 336 THR A N 1
ATOM 2431 C CA . THR A 1 336 ? -12.212 13.912 -13.100 1.00 91.56 336 THR A CA 1
ATOM 2432 C C . THR A 1 336 ? -11.975 14.835 -11.908 1.00 91.56 336 THR A C 1
ATOM 2434 O O . THR A 1 336 ? -12.029 14.423 -10.751 1.00 91.56 336 THR A O 1
ATOM 2437 N N . THR A 1 337 ? -11.726 16.112 -12.186 1.00 91.62 337 THR A N 1
ATOM 2438 C CA . THR A 1 337 ? -11.607 17.149 -11.151 1.00 91.62 337 THR A CA 1
ATOM 2439 C C . THR A 1 337 ? -12.952 17.798 -10.818 1.00 91.62 337 THR A C 1
ATOM 2441 O O . THR A 1 337 ? -13.120 18.310 -9.710 1.00 91.62 337 THR A O 1
ATOM 2444 N N . ASP A 1 338 ? -13.929 17.713 -11.728 1.00 88.62 338 ASP A N 1
ATOM 2445 C CA . ASP A 1 338 ? -15.269 18.306 -11.600 1.00 88.62 338 ASP A CA 1
ATOM 2446 C C . ASP A 1 338 ? -16.083 17.713 -10.440 1.00 88.62 338 ASP A C 1
ATOM 2448 O O . ASP A 1 338 ? -16.956 18.379 -9.883 1.00 88.62 338 ASP A O 1
ATOM 2452 N N . GLN A 1 339 ? -15.785 16.470 -10.056 1.00 81.38 339 GLN A N 1
ATOM 2453 C CA . GLN A 1 339 ? -16.426 15.769 -8.939 1.00 81.38 339 GLN A CA 1
ATOM 2454 C C . GLN A 1 339 ? -15.521 15.671 -7.703 1.00 81.38 339 GLN A C 1
ATOM 2456 O O . GLN A 1 339 ? -15.757 14.846 -6.821 1.00 81.38 339 GLN A O 1
ATOM 2461 N N . SER A 1 340 ? -14.477 16.504 -7.620 1.00 90.56 340 SER A N 1
ATOM 2462 C CA . SER A 1 340 ? -13.554 16.456 -6.489 1.00 90.56 340 SER A CA 1
ATOM 2463 C C . SER A 1 340 ? -14.120 17.117 -5.229 1.00 90.56 340 SER A C 1
ATOM 2465 O O . SER A 1 340 ? -14.791 18.148 -5.273 1.00 90.56 340 SER A O 1
ATOM 2467 N N . THR A 1 341 ? -13.815 16.529 -4.074 1.00 90.50 341 THR A N 1
ATOM 2468 C CA . THR A 1 341 ? -14.108 17.100 -2.751 1.00 90.50 341 THR A CA 1
ATOM 2469 C C . THR A 1 341 ? -12.809 17.274 -1.977 1.00 90.50 341 THR A C 1
ATOM 2471 O O . THR A 1 341 ? -11.859 16.520 -2.158 1.00 90.50 341 THR A O 1
ATOM 2474 N N . THR A 1 342 ? -12.730 18.291 -1.119 1.00 87.31 342 THR A N 1
ATOM 2475 C CA . THR A 1 342 ? -11.602 18.459 -0.195 1.00 87.31 342 THR A CA 1
ATOM 2476 C C . THR A 1 342 ? -12.098 18.358 1.232 1.00 87.31 342 THR A C 1
ATOM 2478 O O . THR A 1 342 ? -12.810 19.245 1.704 1.00 87.31 342 THR A O 1
ATOM 2481 N N . VAL A 1 343 ? -11.656 17.318 1.928 1.00 82.00 343 VAL A N 1
ATOM 2482 C CA . VAL A 1 343 ? -11.949 17.126 3.344 1.00 82.00 343 VAL A CA 1
ATOM 2483 C C . VAL A 1 343 ? -10.793 17.682 4.158 1.00 82.00 343 VAL A C 1
ATOM 2485 O O . VAL A 1 343 ? -9.623 17.415 3.878 1.00 82.00 343 VAL A O 1
ATOM 2488 N N . ARG A 1 344 ? -11.111 18.494 5.168 1.00 75.50 344 ARG A N 1
ATOM 2489 C CA . ARG A 1 344 ? -10.109 19.116 6.036 1.00 75.50 344 ARG A CA 1
ATOM 2490 C C . ARG A 1 344 ? -10.186 18.583 7.456 1.00 75.50 344 ARG A C 1
ATOM 2492 O O . ARG A 1 344 ? -11.261 18.475 8.040 1.00 75.50 344 ARG A O 1
ATOM 2499 N N . ARG A 1 345 ? -9.001 18.467 8.051 1.00 69.56 345 ARG A N 1
ATOM 2500 C CA . ARG A 1 345 ? -8.719 18.694 9.470 1.00 69.56 345 ARG A CA 1
ATOM 2501 C C . ARG A 1 345 ? -9.764 19.487 10.267 1.00 69.56 345 ARG A C 1
ATOM 2503 O O . ARG A 1 345 ? -9.693 20.715 10.231 1.00 69.56 345 ARG A O 1
ATOM 2510 N N . ALA A 1 346 ? -10.613 18.876 11.098 1.00 59.62 346 ALA A N 1
ATOM 2511 C CA . ALA A 1 346 ? -11.308 19.638 12.142 1.00 59.62 346 ALA A CA 1
ATOM 2512 C C . ALA A 1 346 ? -10.278 20.309 13.087 1.00 59.62 346 ALA A C 1
ATOM 2514 O O . ALA A 1 346 ? -9.483 19.630 13.735 1.00 59.62 346 ALA A O 1
ATOM 2515 N N . GLY A 1 347 ? -10.259 21.649 13.142 1.00 53.72 347 GLY A N 1
ATOM 2516 C CA . GLY A 1 347 ? -9.275 22.440 13.908 1.00 53.72 347 GLY A CA 1
ATOM 2517 C C . GLY A 1 347 ? -8.013 22.858 13.133 1.00 53.72 347 GLY A C 1
ATOM 2518 O O . GLY A 1 347 ? -7.241 23.692 13.623 1.00 53.72 347 GLY A O 1
ATOM 2519 N N . ALA A 1 348 ? -7.821 22.367 11.902 1.00 49.31 348 ALA A N 1
ATOM 2520 C CA . ALA A 1 348 ? -6.761 22.844 11.018 1.00 49.31 348 ALA A CA 1
ATOM 2521 C C . ALA A 1 348 ? -7.017 24.321 10.664 1.00 49.31 348 ALA A C 1
ATOM 2523 O O . ALA A 1 348 ? -8.013 24.665 10.033 1.00 49.31 348 ALA A O 1
ATOM 2524 N N . GLY A 1 349 ? -6.142 25.214 11.138 1.00 47.72 349 GLY A N 1
ATOM 2525 C CA . GLY A 1 349 ? -6.206 26.654 10.859 1.00 47.72 349 GLY A CA 1
ATOM 2526 C C . GLY A 1 349 ? -6.168 27.574 12.083 1.00 47.72 349 GLY A C 1
ATOM 2527 O O . GLY A 1 349 ? -5.614 28.663 11.972 1.00 47.72 349 GLY A O 1
ATOM 2528 N N . LYS A 1 350 ? -6.687 27.162 13.251 1.00 50.84 350 LYS A N 1
ATOM 2529 C CA . LYS A 1 350 ? -6.595 27.957 14.500 1.00 50.84 350 LYS A CA 1
ATOM 2530 C C . LYS A 1 350 ? -5.656 27.361 15.553 1.00 50.84 350 LYS A C 1
ATOM 2532 O O . LYS A 1 350 ? -5.108 28.123 16.340 1.00 50.84 350 LYS A O 1
ATOM 2537 N N . GLU A 1 351 ? -5.459 26.040 15.553 1.00 46.81 351 GLU A N 1
ATOM 2538 C CA . GLU A 1 351 ? -4.725 25.320 16.613 1.00 46.81 351 GLU A CA 1
ATOM 2539 C C . GLU A 1 351 ? -3.521 24.507 16.100 1.00 46.81 351 GLU A C 1
ATOM 2541 O O . GLU A 1 351 ? -2.733 24.036 16.910 1.00 46.81 351 GLU A O 1
ATOM 2546 N N . VAL A 1 352 ? -3.351 24.362 14.777 1.00 49.16 352 VAL A N 1
ATOM 2547 C CA . VAL A 1 352 ? -2.251 23.590 14.162 1.00 49.16 352 VAL A CA 1
ATOM 2548 C C . VAL A 1 352 ? -1.521 24.448 13.108 1.00 49.16 352 VAL A C 1
ATOM 2550 O O . VAL A 1 352 ? -2.122 24.784 12.067 1.00 49.16 352 VAL A O 1
ATOM 2553 N N . PRO A 1 353 ? -0.262 24.857 13.364 1.00 53.78 353 PRO A N 1
ATOM 2554 C CA . PRO A 1 353 ? 0.611 25.549 12.412 1.00 53.78 353 PRO A CA 1
ATOM 2555 C C . PRO A 1 353 ? 0.744 24.804 11.081 1.00 53.78 353 PRO A C 1
ATOM 2557 O O . PRO A 1 353 ? 0.664 23.585 11.044 1.00 53.78 353 PRO A O 1
ATOM 2560 N N . ALA A 1 354 ? 0.950 25.526 9.974 1.00 55.47 354 ALA A N 1
ATOM 2561 C CA . ALA A 1 354 ? 1.030 24.930 8.632 1.00 55.47 354 ALA A CA 1
ATOM 2562 C C . ALA A 1 354 ? 2.127 23.855 8.494 1.00 55.47 354 ALA A C 1
ATOM 2564 O O . ALA A 1 354 ? 1.923 22.877 7.785 1.00 55.47 354 ALA A O 1
ATOM 2565 N N . SER A 1 355 ? 3.235 23.997 9.227 1.00 51.19 355 SER A N 1
ATOM 2566 C CA . SER A 1 355 ? 4.327 23.016 9.305 1.00 51.19 355 SER A CA 1
ATOM 2567 C C . SER A 1 355 ? 3.950 21.707 10.010 1.00 51.19 355 SER A C 1
ATOM 2569 O O . SER A 1 355 ? 4.618 20.703 9.813 1.00 51.19 355 SER A O 1
ATOM 2571 N N . GLU A 1 356 ? 2.883 21.703 10.813 1.00 50.47 356 GLU A N 1
ATOM 2572 C CA . GLU A 1 356 ? 2.416 20.560 11.620 1.00 50.47 356 GLU A CA 1
ATOM 2573 C C . GLU A 1 356 ? 1.163 19.894 11.021 1.00 50.47 356 GLU A C 1
ATOM 2575 O O . GLU A 1 356 ? 0.507 19.061 11.647 1.00 50.47 356 GLU A O 1
ATOM 2580 N N . ARG A 1 357 ? 0.780 20.308 9.809 1.00 56.88 357 ARG A N 1
ATOM 2581 C CA . ARG A 1 357 ? -0.361 19.762 9.072 1.00 56.88 357 ARG A CA 1
ATOM 2582 C C . ARG A 1 357 ? -0.084 18.555 8.179 1.00 56.88 357 ARG A C 1
ATOM 2584 O O . ARG A 1 357 ? -1.093 17.996 7.767 1.00 56.88 357 ARG A O 1
ATOM 2591 N N . PRO A 1 358 ? 1.148 18.136 7.824 1.00 61.00 358 PRO A N 1
ATOM 2592 C CA . PRO A 1 358 ? 1.286 16.951 6.986 1.00 61.00 358 PRO A CA 1
ATOM 2593 C C . PRO A 1 358 ? 0.540 15.762 7.617 1.00 61.00 358 PRO A C 1
ATOM 2595 O O . PRO A 1 358 ? 0.452 15.652 8.841 1.00 61.00 358 PRO A O 1
ATOM 2598 N N . ALA A 1 359 ? -0.056 14.921 6.786 1.00 68.19 359 ALA A N 1
ATOM 2599 C CA . ALA A 1 359 ? -0.734 13.699 7.192 1.00 68.19 359 ALA A CA 1
ATOM 2600 C C . ALA A 1 359 ? -0.418 12.646 6.134 1.00 68.19 359 ALA A C 1
ATOM 2602 O O . ALA A 1 359 ? -0.454 12.958 4.943 1.00 68.19 359 ALA A O 1
ATOM 2603 N N . GLN A 1 360 ? -0.107 11.431 6.567 1.00 77.19 360 GLN A N 1
ATOM 2604 C CA . GLN A 1 360 ? 0.141 10.308 5.668 1.00 77.19 360 GLN A CA 1
ATOM 2605 C C . GLN A 1 360 ? -0.982 9.297 5.803 1.00 77.19 360 GLN A C 1
ATOM 2607 O O . GLN A 1 360 ? -1.514 9.097 6.900 1.00 77.19 360 GLN A O 1
ATOM 2612 N N . PHE A 1 361 ? -1.340 8.676 4.685 1.00 85.69 361 PHE A N 1
ATOM 2613 C CA . PHE A 1 361 ? -2.245 7.539 4.699 1.00 85.69 361 PHE A CA 1
ATOM 2614 C C . PHE A 1 361 ? -1.599 6.376 5.445 1.00 85.69 361 PHE A C 1
ATOM 2616 O O . PHE A 1 361 ? -0.412 6.094 5.290 1.00 85.69 361 PHE A O 1
ATOM 2623 N N . THR A 1 362 ? -2.408 5.700 6.242 1.00 86.12 362 THR A N 1
ATOM 2624 C CA . THR A 1 362 ? -2.047 4.452 6.913 1.00 86.12 362 THR A CA 1
ATOM 2625 C C . THR A 1 362 ? -2.744 3.281 6.252 1.00 86.12 362 THR A C 1
ATOM 2627 O O . THR A 1 362 ? -2.129 2.250 6.009 1.00 86.12 362 THR A O 1
ATOM 2630 N N . ALA A 1 363 ? -4.040 3.445 5.998 1.00 89.88 363 ALA A N 1
ATOM 2631 C CA . ALA A 1 363 ? -4.888 2.450 5.371 1.00 89.88 363 ALA A CA 1
ATOM 2632 C C . ALA A 1 363 ? -6.120 3.134 4.771 1.00 89.88 363 ALA A C 1
ATOM 2634 O O . ALA A 1 363 ? -6.604 4.127 5.317 1.00 89.88 363 ALA A O 1
ATOM 2635 N N . VAL A 1 364 ? -6.631 2.567 3.683 1.00 93.00 364 VAL A N 1
ATOM 2636 C CA . VAL A 1 364 ? -7.957 2.857 3.132 1.00 93.00 364 VAL A CA 1
ATOM 2637 C C . VAL A 1 364 ? -8.649 1.518 2.973 1.00 93.00 364 VAL A C 1
ATOM 2639 O O . VAL A 1 364 ? -8.146 0.660 2.246 1.00 93.00 364 VAL A O 1
ATOM 2642 N N . ARG A 1 365 ? -9.704 1.277 3.752 1.00 93.12 365 ARG A N 1
ATOM 2643 C CA . ARG A 1 365 ? -10.385 -0.020 3.776 1.00 93.12 365 ARG A CA 1
ATOM 2644 C C . ARG A 1 365 ? -11.722 0.063 4.489 1.00 93.12 365 ARG A C 1
ATOM 2646 O O . ARG A 1 365 ? -11.874 0.863 5.399 1.00 93.12 365 ARG A O 1
ATOM 2653 N N . ASP A 1 366 ? -12.637 -0.810 4.102 1.00 93.81 366 ASP A N 1
ATOM 2654 C CA . ASP A 1 366 ? -13.896 -1.048 4.801 1.00 93.81 366 ASP A CA 1
ATOM 2655 C C . ASP A 1 366 ? -13.643 -1.913 6.053 1.00 93.81 366 ASP A C 1
ATOM 2657 O O . ASP A 1 366 ? -13.439 -3.131 5.968 1.00 93.81 366 ASP A O 1
ATOM 2661 N N . PHE A 1 367 ? -13.566 -1.270 7.220 1.00 93.75 367 PHE A N 1
ATOM 2662 C CA . PHE A 1 367 ? -13.321 -1.938 8.502 1.00 93.75 367 PHE A CA 1
ATOM 2663 C C . PHE A 1 367 ? -14.615 -2.405 9.176 1.00 93.75 367 PHE A C 1
ATOM 2665 O O . PHE A 1 367 ? -14.549 -3.163 10.152 1.00 93.75 367 PHE A O 1
ATOM 2672 N N . ASP A 1 368 ? -15.777 -1.953 8.693 1.00 92.50 368 ASP A N 1
ATOM 2673 C CA . ASP A 1 368 ? -17.084 -2.240 9.287 1.00 92.50 368 ASP A CA 1
ATOM 2674 C C . ASP A 1 368 ? -18.030 -3.091 8.432 1.00 92.50 368 ASP A C 1
ATOM 2676 O O . ASP A 1 368 ? -19.056 -3.572 8.931 1.00 92.50 368 ASP A O 1
ATOM 2680 N N . LYS A 1 369 ? -17.599 -3.396 7.208 1.00 93.00 369 LYS A N 1
ATOM 2681 C CA . LYS A 1 369 ? -18.298 -4.151 6.168 1.00 93.00 369 LYS A CA 1
ATOM 2682 C C . LYS A 1 369 ? -19.572 -3.500 5.663 1.00 93.00 369 LYS A C 1
ATOM 2684 O O . LYS A 1 369 ? -20.512 -4.213 5.281 1.00 93.00 369 LYS A O 1
ATOM 2689 N N . ASP A 1 370 ? -19.655 -2.180 5.673 1.00 92.19 370 ASP A N 1
ATOM 2690 C CA . ASP A 1 370 ? -20.810 -1.485 5.117 1.00 92.19 370 ASP A CA 1
ATOM 2691 C C . ASP A 1 370 ? -20.709 -1.211 3.603 1.00 92.19 370 ASP A C 1
ATOM 2693 O O . ASP A 1 370 ? -21.660 -0.711 2.981 1.00 92.19 370 ASP A O 1
ATOM 2697 N N . GLY A 1 371 ? -19.593 -1.631 3.002 1.00 92.38 371 GLY A N 1
ATOM 2698 C CA . GLY A 1 371 ? -19.262 -1.503 1.592 1.00 92.38 371 GLY A CA 1
ATOM 2699 C C . GLY A 1 371 ? -18.605 -0.175 1.234 1.00 92.38 371 GLY A C 1
ATOM 2700 O O . GLY A 1 371 ? -18.308 0.026 0.063 1.00 92.38 371 GLY A O 1
ATOM 2701 N N . ARG A 1 372 ? -18.397 0.736 2.190 1.00 93.25 372 ARG A N 1
ATOM 2702 C CA . ARG A 1 372 ? -17.612 1.957 1.989 1.00 93.25 372 ARG A CA 1
ATOM 2703 C C . ARG A 1 372 ? -16.299 1.826 2.743 1.00 93.25 372 ARG A C 1
ATOM 2705 O O . ARG A 1 372 ? -16.273 1.371 3.874 1.00 93.25 372 ARG A O 1
ATOM 2712 N N . ALA A 1 373 ? -15.203 2.238 2.125 1.00 93.88 373 ALA A N 1
ATOM 2713 C CA . ALA A 1 373 ? -13.920 2.272 2.798 1.00 93.88 373 ALA A CA 1
ATOM 2714 C C . ALA A 1 373 ? -13.799 3.490 3.728 1.00 93.88 373 ALA A C 1
ATOM 2716 O O . ALA A 1 373 ? -14.119 4.625 3.361 1.00 93.88 373 ALA A O 1
ATOM 2717 N N . GLU A 1 374 ? -13.238 3.266 4.914 1.00 92.12 374 GLU A N 1
ATOM 2718 C CA . GLU A 1 374 ? -12.744 4.318 5.790 1.00 92.12 374 GLU A CA 1
ATOM 2719 C C . GLU A 1 374 ? -11.294 4.652 5.452 1.00 92.12 374 GLU A C 1
ATOM 2721 O O . GLU A 1 374 ? -10.500 3.815 5.016 1.00 92.12 374 GLU A O 1
ATOM 2726 N N . ILE A 1 375 ? -10.912 5.892 5.744 1.00 89.38 375 ILE A N 1
ATOM 2727 C CA . ILE A 1 375 ? -9.563 6.395 5.505 1.00 89.38 375 ILE A CA 1
ATOM 2728 C C . ILE A 1 375 ? -8.890 6.638 6.850 1.00 89.38 375 ILE A C 1
ATOM 2730 O O . ILE A 1 375 ? -9.331 7.486 7.628 1.00 89.38 375 ILE A O 1
ATOM 2734 N N . VAL A 1 376 ? -7.793 5.935 7.112 1.00 87.81 376 VAL A N 1
ATOM 2735 C CA . VAL A 1 376 ? -6.974 6.112 8.311 1.00 87.81 376 VAL A CA 1
ATOM 2736 C C . VAL A 1 376 ? -5.747 6.946 7.967 1.00 87.81 376 VAL A C 1
ATOM 2738 O O . VAL A 1 376 ? -4.926 6.553 7.140 1.00 87.81 376 VAL A O 1
ATOM 2741 N N . PHE A 1 377 ? -5.591 8.074 8.653 1.00 81.56 377 PHE A N 1
ATOM 2742 C CA . PHE A 1 377 ? -4.414 8.935 8.577 1.00 81.56 377 PHE A CA 1
ATOM 2743 C C . PHE A 1 377 ? -3.583 8.866 9.841 1.00 81.56 377 PHE A C 1
ATOM 2745 O O . PHE A 1 377 ? -4.117 8.686 10.935 1.00 81.56 377 PHE A O 1
ATOM 2752 N N . SER A 1 378 ? -2.294 9.134 9.688 1.00 78.12 378 SER A N 1
ATOM 2753 C CA . SER A 1 378 ? -1.344 9.333 10.776 1.00 78.12 378 SER A CA 1
ATOM 2754 C C . SER A 1 378 ? -0.743 10.736 10.724 1.00 78.12 378 SER A C 1
ATOM 2756 O O . SER A 1 378 ? -0.684 11.333 9.647 1.00 78.12 378 SER A O 1
ATOM 2758 N N . TRP A 1 379 ? -0.316 11.289 11.867 1.00 72.31 379 TRP A N 1
ATOM 2759 C CA . TRP A 1 379 ? 0.505 12.508 11.911 1.00 72.31 379 TRP A CA 1
ATOM 2760 C C . TRP A 1 379 ? 1.371 12.634 13.170 1.00 72.31 379 TRP A C 1
ATOM 2762 O O . TRP A 1 379 ? 1.076 12.054 14.218 1.00 72.31 379 TRP A O 1
ATOM 2772 N N . SER A 1 380 ? 2.421 13.459 13.085 1.00 67.94 380 SER A N 1
ATOM 2773 C CA . SER A 1 380 ? 3.265 13.856 14.222 1.00 67.94 380 SER A CA 1
ATOM 2774 C C . SER A 1 380 ? 3.070 15.343 14.567 1.00 67.94 380 SER A C 1
ATOM 2776 O O . SER A 1 380 ? 3.152 16.183 13.668 1.00 67.94 380 SER A O 1
ATOM 2778 N N . PRO A 1 381 ? 2.805 15.710 15.840 1.00 58.34 381 PRO A N 1
ATOM 2779 C CA . PRO A 1 381 ? 2.673 17.108 16.266 1.00 58.34 381 PRO A CA 1
ATOM 2780 C C . PRO A 1 381 ? 3.925 17.957 16.028 1.00 58.34 381 PRO A C 1
ATOM 2782 O O . PRO A 1 381 ? 3.806 19.161 15.857 1.00 58.34 381 PRO A O 1
ATOM 2785 N N . ASP A 1 382 ? 5.109 17.343 16.005 1.00 59.00 382 ASP A N 1
ATOM 2786 C CA . ASP A 1 382 ? 6.378 18.062 15.849 1.00 59.00 382 ASP A CA 1
ATOM 2787 C C . ASP A 1 382 ? 6.771 18.236 14.366 1.00 59.00 382 ASP A C 1
ATOM 2789 O O . ASP A 1 382 ? 7.836 18.773 14.067 1.00 59.00 382 ASP A O 1
ATOM 2793 N N . GLY A 1 383 ? 5.935 17.766 13.427 1.00 55.75 383 GLY A N 1
ATOM 2794 C CA . GLY A 1 383 ? 6.174 17.844 11.980 1.00 55.75 383 GLY A CA 1
ATOM 2795 C C . GLY A 1 383 ? 7.277 16.918 11.446 1.00 55.75 383 GLY A C 1
ATOM 2796 O O . GLY A 1 383 ? 7.491 16.878 10.236 1.00 55.75 383 GLY A O 1
ATOM 2797 N N . GLU A 1 384 ? 7.963 16.167 12.314 1.00 58.09 384 GLU A N 1
ATOM 2798 C CA . GLU A 1 384 ? 8.984 15.186 11.929 1.00 58.09 384 GLU A CA 1
ATOM 2799 C C . GLU A 1 384 ? 8.345 13.862 11.482 1.00 58.09 384 GLU A C 1
ATOM 2801 O O . GLU A 1 384 ? 7.572 13.235 12.214 1.00 58.09 384 GLU A O 1
ATOM 2806 N N . TRP A 1 385 ? 8.711 13.437 10.273 1.00 59.34 385 TRP A N 1
ATOM 2807 C CA . TRP A 1 385 ? 8.328 12.167 9.662 1.00 59.34 385 TRP A CA 1
ATOM 2808 C C . TRP A 1 385 ? 9.528 11.227 9.669 1.00 59.34 385 TRP A C 1
ATOM 2810 O O . TRP A 1 385 ? 10.603 11.589 9.197 1.00 59.34 385 TRP A O 1
ATOM 2820 N N . GLY A 1 386 ? 9.347 10.031 10.228 1.00 51.03 386 GLY A N 1
ATOM 2821 C CA . GLY A 1 386 ? 10.432 9.071 10.438 1.00 51.03 386 GLY A CA 1
ATOM 2822 C C . GLY A 1 386 ? 11.237 9.299 11.726 1.00 51.03 386 GLY A C 1
ATOM 2823 O O . GLY A 1 386 ? 11.096 10.301 12.430 1.00 51.03 386 GLY A O 1
ATOM 2824 N N . GLY A 1 387 ? 12.055 8.307 12.081 1.00 52.59 387 GLY A N 1
ATOM 2825 C CA . GLY A 1 387 ? 12.894 8.334 13.280 1.00 52.59 387 GLY A CA 1
ATOM 2826 C C . GLY A 1 387 ? 12.121 8.301 14.608 1.00 52.59 387 GLY A C 1
ATOM 2827 O O . GLY A 1 387 ? 10.979 7.848 14.706 1.00 52.59 387 GLY A O 1
ATOM 2828 N N . SER A 1 388 ? 12.756 8.786 15.679 1.00 54.16 388 SER A N 1
ATOM 2829 C CA . SER A 1 388 ? 12.258 8.671 17.060 1.00 54.16 388 SER A CA 1
ATOM 2830 C C . SER A 1 388 ? 11.008 9.505 17.394 1.00 54.16 388 SER A C 1
ATOM 2832 O O . SER A 1 388 ? 10.467 9.382 18.501 1.00 54.16 388 SER A O 1
ATOM 2834 N N . LYS A 1 389 ? 10.531 10.352 16.475 1.00 57.12 389 LYS A N 1
ATOM 2835 C CA . LYS A 1 389 ? 9.370 11.241 16.666 1.00 57.12 389 LYS A CA 1
ATOM 2836 C C . LYS A 1 389 ? 8.244 11.047 15.644 1.00 57.12 389 LYS A C 1
ATOM 2838 O O . LYS A 1 389 ? 7.394 11.930 15.556 1.00 57.12 389 LYS A O 1
ATOM 2843 N N . GLY A 1 390 ? 8.246 9.930 14.906 1.00 60.94 390 GLY A N 1
ATOM 2844 C CA . GLY A 1 390 ? 7.238 9.578 13.893 1.00 60.94 390 GLY A CA 1
ATOM 2845 C C . GLY A 1 390 ? 5.768 9.657 14.357 1.00 60.94 390 GLY A C 1
ATOM 2846 O O . GLY A 1 390 ? 5.487 10.105 15.471 1.00 60.94 390 GLY A O 1
ATOM 2847 N N . PRO A 1 391 ? 4.803 9.243 13.515 1.00 66.06 391 PRO A N 1
ATOM 2848 C CA . PRO A 1 391 ? 3.388 9.507 13.759 1.00 66.06 391 PRO A CA 1
ATOM 2849 C C . PRO A 1 391 ? 2.947 9.048 15.149 1.00 66.06 391 PRO A C 1
ATOM 2851 O O . PRO A 1 391 ? 3.234 7.931 15.576 1.00 66.06 391 PRO A O 1
ATOM 2854 N N . SER A 1 392 ? 2.268 9.953 15.852 1.00 64.31 392 SER A N 1
ATOM 2855 C CA . SER A 1 392 ? 1.846 9.776 17.242 1.00 64.31 392 SER A CA 1
ATOM 2856 C C . SER A 1 392 ? 0.391 10.187 17.466 1.00 64.31 392 SER A C 1
ATOM 2858 O O . SER A 1 392 ? 0.027 10.534 18.598 1.00 64.31 392 SER A O 1
ATOM 2860 N N . ARG A 1 393 ? -0.384 10.326 16.380 1.00 71.19 393 ARG A N 1
ATOM 2861 C CA . ARG A 1 393 ? -1.833 10.585 16.352 1.00 71.19 393 ARG A CA 1
ATOM 2862 C C . ARG A 1 393 ? -2.426 10.007 15.078 1.00 71.19 393 ARG A C 1
ATOM 2864 O O . ARG A 1 393 ? -1.751 10.003 14.048 1.00 71.19 393 ARG A O 1
ATOM 2871 N N . TRP A 1 394 ? -3.701 9.618 15.142 1.00 76.62 394 TRP A N 1
ATOM 2872 C CA . TRP A 1 394 ? -4.412 9.040 14.008 1.00 76.62 394 TRP A CA 1
ATOM 2873 C C . TRP A 1 394 ? -5.825 9.598 13.877 1.00 76.62 394 TRP A C 1
ATOM 2875 O O . TRP A 1 394 ? -6.427 10.134 14.817 1.00 76.62 394 TRP A O 1
ATOM 2885 N N . TRP A 1 395 ? -6.373 9.487 12.678 1.00 77.88 395 TRP A N 1
ATOM 2886 C CA . TRP A 1 395 ? -7.717 9.947 12.396 1.00 77.88 395 TRP A CA 1
ATOM 2887 C C . TRP A 1 395 ? -8.387 9.065 11.351 1.00 77.88 395 TRP A C 1
ATOM 2889 O O . TRP A 1 395 ? -7.766 8.749 10.344 1.00 77.88 395 TRP A O 1
ATOM 2899 N N . VAL A 1 396 ? -9.639 8.687 11.611 1.00 80.94 396 VAL A N 1
ATOM 2900 C CA . VAL A 1 396 ? -10.497 7.954 10.689 1.00 80.94 396 VAL A CA 1
ATOM 2901 C C . VAL A 1 396 ? -11.529 8.892 10.076 1.00 80.94 396 VAL A C 1
ATOM 2903 O O . VAL A 1 396 ? -12.242 9.630 10.768 1.00 80.94 396 VAL A O 1
ATOM 2906 N N . LEU A 1 397 ? -11.563 8.893 8.754 1.00 81.31 397 LEU A N 1
ATOM 2907 C CA . LEU A 1 397 ? -12.599 9.508 7.943 1.00 81.31 397 LEU A CA 1
ATOM 2908 C C . LEU A 1 397 ? -13.553 8.414 7.475 1.00 81.31 397 LEU A C 1
ATOM 2910 O O . LEU A 1 397 ? -13.113 7.438 6.877 1.00 81.31 397 LEU A O 1
ATOM 2914 N N . GLU A 1 398 ? -14.838 8.599 7.757 1.00 83.81 398 GLU A N 1
ATOM 2915 C CA . GLU A 1 398 ? -15.900 7.667 7.363 1.00 83.81 398 GLU A CA 1
ATOM 2916 C C . GLU A 1 398 ? -16.197 7.779 5.863 1.00 83.81 398 GLU A C 1
ATOM 2918 O O . GLU A 1 398 ? -16.290 8.898 5.332 1.00 83.81 398 GLU A O 1
ATOM 2923 N N . GLY A 1 399 ? -16.443 6.645 5.204 1.00 76.31 399 GLY A N 1
ATOM 2924 C CA . GLY A 1 399 ? -16.812 6.603 3.792 1.00 76.31 399 GLY A CA 1
ATOM 2925 C C . GLY A 1 399 ? -18.004 7.514 3.454 1.00 76.31 399 GLY A C 1
ATOM 2926 O O . GLY A 1 399 ? -19.031 7.542 4.146 1.00 76.31 399 GLY A O 1
ATOM 2927 N N . GLY A 1 400 ? -17.864 8.299 2.383 1.00 68.56 400 GLY A N 1
ATOM 2928 C CA . GLY A 1 400 ? -18.933 9.129 1.821 1.00 68.56 400 GLY A CA 1
ATOM 2929 C C . GLY A 1 400 ? -19.262 10.431 2.569 1.00 68.56 400 GLY A C 1
ATOM 2930 O O . GLY A 1 400 ? -20.255 11.073 2.220 1.00 68.56 400 GLY A O 1
ATOM 2931 N N . THR A 1 401 ? -18.498 10.859 3.589 1.00 63.16 401 THR A N 1
ATOM 2932 C CA . THR A 1 401 ? -18.847 12.067 4.376 1.00 63.16 401 THR A CA 1
ATOM 2933 C C . THR A 1 401 ? -17.651 12.890 4.891 1.00 63.16 401 THR A C 1
ATOM 2935 O O . THR A 1 401 ? -16.547 12.386 5.031 1.00 63.16 401 THR A O 1
ATOM 2938 N N . ASP A 1 402 ? -17.885 14.152 5.287 1.00 61.00 402 ASP A N 1
ATOM 2939 C CA . ASP A 1 402 ? -16.912 15.006 6.012 1.00 61.00 402 ASP A CA 1
ATOM 2940 C C . ASP A 1 402 ? -16.760 14.627 7.510 1.00 61.00 402 ASP A C 1
ATOM 2942 O O . ASP A 1 402 ? -16.347 15.448 8.341 1.00 61.00 402 ASP A O 1
ATOM 2946 N N . LYS A 1 403 ? -17.184 13.422 7.921 1.00 65.31 403 LYS A N 1
ATOM 2947 C CA . LYS A 1 403 ? -17.206 13.034 9.338 1.00 65.31 403 LYS A CA 1
ATOM 2948 C C . LYS A 1 403 ? -15.828 12.601 9.817 1.00 65.31 403 LYS A C 1
ATOM 2950 O O . LYS A 1 403 ? -15.234 11.656 9.320 1.00 65.31 403 LYS A O 1
ATOM 2955 N N . VAL A 1 404 ? -15.372 13.295 10.854 1.00 61.41 404 VAL A N 1
ATOM 2956 C CA . VAL A 1 404 ? -14.037 13.187 11.440 1.00 61.41 404 VAL A CA 1
ATOM 2957 C C . VAL A 1 404 ? -14.084 12.372 12.744 1.00 61.41 404 VAL A C 1
ATOM 2959 O O . VAL A 1 404 ? -14.435 12.934 13.783 1.00 61.41 404 VAL A O 1
ATOM 2962 N N . ALA A 1 405 ? -13.703 11.087 12.737 1.00 68.94 405 ALA A N 1
ATOM 2963 C CA . ALA A 1 405 ? -13.556 10.256 13.941 1.00 68.94 405 ALA A CA 1
ATOM 2964 C C . ALA A 1 405 ? -12.077 10.063 14.344 1.00 68.94 405 ALA A C 1
ATOM 2966 O O . ALA A 1 405 ? -11.365 9.224 13.804 1.00 68.94 405 ALA A O 1
ATOM 2967 N N . ALA A 1 406 ? -11.559 10.871 15.277 1.00 62.88 406 ALA A N 1
ATOM 2968 C CA . ALA A 1 406 ? -10.137 10.842 15.651 1.00 62.88 406 ALA A CA 1
ATOM 2969 C C . ALA A 1 406 ? -9.807 9.815 16.745 1.00 62.88 406 ALA A C 1
ATOM 2971 O O . ALA A 1 406 ? -10.433 9.818 17.807 1.00 62.88 406 ALA A O 1
ATOM 2972 N N . PHE A 1 407 ? -8.736 9.041 16.542 1.00 66.00 407 PHE A N 1
ATOM 2973 C CA . PHE A 1 407 ? -8.128 8.204 17.574 1.00 66.00 407 PHE A CA 1
ATOM 2974 C C . PHE A 1 407 ? -6.752 8.763 17.926 1.00 66.00 407 PHE A C 1
ATOM 2976 O O . PHE A 1 407 ? -5.813 8.747 17.138 1.00 66.00 407 PHE A O 1
ATOM 2983 N N . THR A 1 408 ? -6.622 9.293 19.138 1.00 59.47 408 THR A N 1
ATOM 2984 C CA . THR A 1 408 ? -5.319 9.756 19.621 1.00 59.47 408 THR A CA 1
ATOM 2985 C C . THR A 1 408 ? -4.636 8.571 20.291 1.00 59.47 408 THR A C 1
ATOM 2987 O O . THR A 1 408 ? -5.133 8.082 21.306 1.00 59.47 408 THR A O 1
ATOM 2990 N N . ASP A 1 409 ? -3.503 8.106 19.776 1.00 48.84 409 ASP A N 1
ATOM 2991 C CA . ASP A 1 409 ? -2.581 7.290 20.561 1.00 48.84 409 ASP A CA 1
ATOM 2992 C C . ASP A 1 409 ? -1.953 8.199 21.618 1.00 48.84 409 ASP A C 1
ATOM 2994 O O . ASP A 1 409 ? -0.874 8.774 21.487 1.00 48.84 409 ASP A O 1
ATOM 2998 N N . ALA A 1 410 ? -2.648 8.328 22.747 1.00 49.28 410 ALA A N 1
ATOM 2999 C CA . ALA A 1 410 ? -1.918 8.553 23.980 1.00 49.28 410 ALA A CA 1
ATOM 3000 C C . ALA A 1 410 ? -0.824 7.481 24.076 1.00 49.28 410 ALA A C 1
ATOM 3002 O O . ALA A 1 410 ? -1.038 6.348 23.635 1.00 49.28 410 ALA A O 1
ATOM 3003 N N . LYS A 1 411 ? 0.328 7.852 24.649 1.00 48.69 411 LYS A N 1
ATOM 3004 C CA . LYS A 1 411 ? 1.504 6.985 24.778 1.00 48.69 411 LYS A CA 1
ATOM 3005 C C . LYS A 1 411 ? 1.084 5.533 25.005 1.00 48.69 411 LYS A C 1
ATOM 3007 O O . LYS A 1 411 ? 0.480 5.224 26.030 1.00 48.69 411 LYS A O 1
ATOM 3012 N N . PHE A 1 412 ? 1.503 4.635 24.118 1.00 48.28 412 PHE A N 1
ATOM 3013 C CA . PHE A 1 412 ? 1.458 3.188 24.349 1.00 48.28 412 PHE A CA 1
ATOM 3014 C C . PHE A 1 412 ? 2.379 2.740 25.508 1.00 48.28 412 PHE A C 1
ATOM 3016 O O . PHE A 1 412 ? 2.712 1.565 25.634 1.00 48.28 412 PHE A O 1
ATOM 3023 N N . SER A 1 413 ? 2.791 3.656 26.395 1.00 38.81 413 SER A N 1
ATOM 3024 C CA . SER A 1 413 ? 3.488 3.329 27.629 1.00 38.81 413 SER A CA 1
ATOM 3025 C C . SER A 1 413 ? 2.514 2.609 28.551 1.00 38.81 413 SER A C 1
ATOM 3027 O O . SER A 1 413 ? 1.514 3.179 28.982 1.00 38.81 413 SER A O 1
ATOM 3029 N N . GLY A 1 414 ? 2.818 1.357 28.880 1.00 37.84 414 GLY A N 1
ATOM 3030 C CA . GLY A 1 414 ? 2.094 0.561 29.868 1.00 37.84 414 GLY A CA 1
ATOM 3031 C C . GLY A 1 414 ? 2.253 1.069 31.306 1.00 37.84 414 GLY A C 1
ATOM 3032 O O . GLY A 1 414 ? 2.606 0.287 32.188 1.00 37.84 414 GLY A O 1
ATOM 3033 N N . ARG A 1 415 ? 1.994 2.352 31.570 1.00 30.08 415 ARG A N 1
ATOM 3034 C CA . ARG A 1 415 ? 1.731 2.865 32.915 1.00 30.08 415 ARG A CA 1
ATOM 3035 C C . ARG A 1 415 ? 0.455 3.715 32.906 1.00 30.08 415 ARG A C 1
ATOM 3037 O O . ARG A 1 415 ? 0.290 4.490 31.968 1.00 30.08 415 ARG A O 1
ATOM 3044 N N . PRO A 1 416 ? -0.425 3.503 33.903 1.00 34.16 416 PRO A N 1
ATOM 3045 C CA . PRO A 1 416 ? -1.750 4.116 33.980 1.00 34.16 416 PRO A CA 1
ATOM 3046 C C . PRO A 1 416 ? -1.719 5.642 34.024 1.00 34.16 416 PRO A C 1
ATOM 3048 O O . PRO A 1 416 ? -0.712 6.201 34.523 1.00 34.16 416 PRO A O 1
#

pLDDT: mean 80.76, std 15.43, range [24.38, 96.62]

Mean predicted aligned error: 8.41 Å

Organism: NCBI:txid146819

Sequence (416 aa):
LDPVTTPSASAPVPRGSGSRAAADVNGDEYADLVFAAPAIGEPSTDPDGERSTYLGVVYGSARGLDPTTRTVIKPDDTRLPSRLTPGGVPTADLDGDGYADILAGGHVIWGGPAGPRDVVPAAKLGGVPGDFDGDGQQDLAVTEDVGKEFAERYQLRVLYGPFTREGKPHRTGAARPSPITEAGLGNEDADFSLTAGDADGDRATDLVARPHGDGEQEVAVLLHGGDGPGGFAARAPYLRAGSSVAFGDFDGDGKGDLAIGDNGTRNGEPGADAQDPTVHDTVTVYYGGNRPDKRIEPEARGDYATGDLDNDGRDELLISFEGSVKILRGSADGLTTDQSTTVRRAGAGKEVPASERPAQFTAVRDFDKDGRAEIVFSWSPDGEWGGSKGPSRWWVLEGGTDKVAAFTDAKFSGRP